Protein AF-0000000085151779 (afdb_homodimer)

Nearest PDB structures (foldseek):
  8wt9-assembly1_D  TM=8.265E-01  e=8.974E-14  Escherichia coli
  8wt7-assembly1_C  TM=8.088E-01  e=7.358E-14  Escherichia coli
  2qm1-assembly1_B  TM=6.820E-01  e=1.592E-01  Enterococcus faecalis V583
  9bdd-assembly1_B  TM=5.726E-01  e=4.600E-02  Homo sapiens
  8u8v-assembly1_A  TM=5.094E-01  e=3.964E-02  Homo sapiens

Secondary structure (DSSP, 8-state):
--GGGSPPSEEEEEEE-SSEEEEEEEETTS-EEEEEEEESSHHHHHHHHGGGTTSEEEEEE--TT-HHHHHHHHHHT-EEEEE-HHHHHHHH--S---HHHHHHHHHHHHHHT---EE----HHHHHHHHHHHHHHHHHHHHHHHHHHHHHHHHHTTPPP----TTSHHHHHGGGG--SSHHHHHHHHHHHHHHHHHHHHHHHHHHHHHHHHHHH-HHHHHHHHTSTT--HHHHHHHHHHH--GGG-SSHHHHHHHTT-S---EEETTEEE-SGGGGSS-HHHHHHHHHHHHHHHTT-HHHHHHHHHHHTTS-HHHHHHHHHHHHHHHHHHHHHHT----HHHHHH-/--GGGSPPSEEEEEEE-SSEEEEEEEETTS-EEEEEEEESSHHHHHHHHGGGTTSEEEEEE--TT-HHHHHHHHHHT-EEEEE-HHHHHHHH--S---HHHHHHHHHHHHHHT---EE----HHHHHHHHHHHHHHHHHHHHHHHHHHHHHHHHHTTPPP----TTSHHHHHGGGG--SSHHHHHHHHHHHHHHHHHHHHHHHHHHHHHHHHHHH-HHHHHHHHTSTT--HHHHHHHHHHH--GGG-SSHHHHHHHTT-S----EETTEE--SGGGGSS-HHHHHHHHHHHHHHHTT-HHHHHHHHHHHTTS-HHHHHHHHHHHHHHHHHHHHHHT----HHHHHH-

Sequence (694 aa):
MRFYNNSHPYYCGIDLHARLLYVCIIDSKGEVVAHKKIGASKDDLLLILEPYIGNVIVGVECMHCWYWVSDWCAELGIDFILGHALYMKAIHGGKTKNDKVDSFKISTLLRGGNFPIAYDYPSEMRAARDLLRRRMKIVRHGAMLKGHVVNTNSQYNLPATELNLKNISARKKLREQYQDPIVQRNIDLDMALLDCYAKELAQVEWFIEKQAKNHNPVYLELLKTVPGIGKILSLTILYEIGDISRFESVQKFASYSRLVKCKAESAGKTYGTNGNKIGNAHLKWAFSEAAVLYLRGNDKARNYLNRLQKRMSKAKALSALAHKLGRCVYFMLKNKTVFDEQRFLKGMRFYNNSHPYYCGIDLHARLLYVCIIDSKGEVVAHKKIGASKDDLLLILEPYIGNVIVGVECMHCWYWVSDWCAELGIDFILGHALYMKAIHGGKTKNDKVDSFKISTLLRGGNFPIAYDYPSEMRAARDLLRRRMKIVRHGAMLKGHVVNTNSQYNLPATELNLKNISARKKLREQYQDPIVQRNIDLDMALLDCYAKELAQVEWFIEKQAKNHNPVYLELLKTVPGIGKILSLTILYEIGDISRFESVQKFASYSRLVKCKAESAGKTYGTNGNKIGNAHLKWAFSEAAVLYLRGNDKARNYLNRLQKRMSKAKALSALAHKLGRCVYFMLKNKTVFDEQRFLKG

Radius of gyration: 30.05 Å; Cα contacts (8 Å, |Δi|>4): 939; chains: 2; bounding box: 69×76×64 Å

Foldseek 3Di:
DPVLVPQFQKEWFWEDDPFKIWIWMAGLVLHTPDTDIDTPDLVGVCVVCVVCAPRYEYEYEDDPPCLVVVVSCVVSVHHYFYAYNVVLCVVVVDPDDDRRVSRSVRRVCSSVVNGHTDDPADNLQVVLLVLLVVLVVLVVVLVVLVVVVQVLCVVVPHDGQPAPLLDLVSLVVLQPDDPDVVSSVSSVVSSVSSVVSVVVSVVSLVVSLVVCCVLPVLQLVQQCLQQLQDSSLSSNCCSQCPQLVVDVDLVSQCVQLLLDQDQPDDPNDRDPSPVSPHHDPSSVVSLLSSLVRSPPVDPLSVVLLVVVCVPPPSVVSSSVSSSLVSSQSSCCNVVSHHDDVVVSSVD/DPVLVDQFQKEWFWEDDPFKIWIWMAGLVLHTPDTDIDTPDLVGVCVVCVVCAPRYEYEYEDDPPCLVVVVSCVVSVHHYFYAYNVVLCVVVVDPDDDRRVSRSVRRVCSSVVNGHTDDPADNLQVVLLVLLVVLVVLVVVLVVLVVVVQVLCVVVPHDGQPAPLLDLVSLVVLQPDDPDVVSSVSSVVSSVSSVVSVVVSVVSLVVSLVVCCVLPVLQLVQQCLQQLQDSSLSSNVCSQCPQLVVDVDLVSQCVQLLLDQDQPDDPNDRDPSPVSPHHDPSSVVSLLSSLVRSPVVDPLSVVLLVVVCVPPPSVVSSSVSSSLVSSQSSVCNVVSHHDDVVVSSVD

Organism: Shewanella frigidimarina (strain NCIMB 400) (NCBI:txid318167)

Structure (mmCIF, N/CA/C/O backbone):
data_AF-0000000085151779-model_v1
#
loop_
_entity.id
_entity.type
_entity.pdbx_description
1 polymer 'Transposase IS116/IS110/IS902 family protein'
#
loop_
_atom_site.group_PDB
_atom_site.id
_atom_site.type_symbol
_atom_site.label_atom_id
_atom_site.label_alt_id
_atom_site.label_comp_id
_atom_site.label_asym_id
_atom_site.label_entity_id
_atom_site.label_seq_id
_atom_site.pdbx_PDB_ins_code
_atom_site.Cartn_x
_atom_site.Cartn_y
_atom_site.Cartn_z
_atom_site.occupancy
_atom_site.B_iso_or_equiv
_atom_site.auth_seq_id
_atom_site.auth_comp_id
_atom_site.auth_asym_id
_atom_site.auth_atom_id
_atom_site.pdbx_PDB_model_num
ATOM 1 N N . MET A 1 1 ? 2.24 29.359 28.344 1 34.19 1 MET A N 1
ATOM 2 C CA . MET A 1 1 ? 1.013 28.875 28.969 1 34.19 1 MET A CA 1
ATOM 3 C C . MET A 1 1 ? -0.047 28.562 27.906 1 34.19 1 MET A C 1
ATOM 5 O O . MET A 1 1 ? -0.241 29.344 26.969 1 34.19 1 MET A O 1
ATOM 9 N N . ARG A 1 2 ? -0.356 27.25 27.719 1 49.66 2 ARG A N 1
ATOM 10 C CA . ARG A 1 2 ? -1.276 26.859 26.656 1 49.66 2 ARG A CA 1
ATOM 11 C C . ARG A 1 2 ? -2.598 27.609 26.766 1 49.66 2 ARG A C 1
ATOM 13 O O . ARG A 1 2 ? -3.176 27.688 27.859 1 49.66 2 ARG A O 1
ATOM 20 N N . PHE A 1 3 ? -2.781 28.578 26.016 1 47.72 3 PHE A N 1
ATOM 21 C CA . PHE A 1 3 ? -3.93 29.484 26.047 1 47.72 3 PHE A CA 1
ATOM 22 C C . PHE A 1 3 ? -5.176 28.75 26.531 1 47.72 3 PHE A C 1
ATOM 24 O O . PHE A 1 3 ? -6.055 29.359 27.141 1 47.72 3 PHE A O 1
ATOM 31 N N . TYR A 1 4 ? -5.223 27.469 26.297 1 52.91 4 TYR A N 1
ATOM 32 C CA . TYR A 1 4 ? -6.473 26.859 26.719 1 52.91 4 TYR A CA 1
ATOM 33 C C . TYR A 1 4 ? -6.477 26.625 28.234 1 52.91 4 TYR A C 1
ATOM 35 O O . TYR A 1 4 ? -7.469 26.156 28.797 1 52.91 4 TYR A O 1
ATOM 43 N N . ASN A 1 5 ? -5.27 27.031 28.797 1 55.25 5 ASN A N 1
ATOM 44 C CA . ASN A 1 5 ? -5.219 26.891 30.25 1 55.25 5 ASN A CA 1
ATOM 45 C C . ASN A 1 5 ? -6.039 27.969 30.938 1 55.25 5 ASN A C 1
ATOM 47 O O . ASN A 1 5 ? -6.137 27.984 32.188 1 55.25 5 ASN A O 1
ATOM 51 N N . ASN A 1 6 ? -6.504 28.859 30.016 1 63.41 6 ASN A N 1
ATOM 52 C CA . ASN A 1 6 ? -7.41 29.797 30.672 1 63.41 6 ASN A CA 1
ATOM 53 C C . ASN A 1 6 ? -8.758 29.156 30.969 1 63.41 6 ASN A C 1
ATOM 55 O O . ASN A 1 6 ? -9.211 28.281 30.234 1 63.41 6 ASN A O 1
ATOM 59 N N . SER A 1 7 ? -9.172 29.328 32.062 1 77.5 7 SER A N 1
ATOM 60 C CA . SER A 1 7 ? -10.438 28.75 32.5 1 77.5 7 SER A CA 1
ATOM 61 C C . SER A 1 7 ? -11.594 29.25 31.656 1 77.5 7 SER A C 1
ATOM 63 O O . SER A 1 7 ? -11.695 30.453 31.375 1 77.5 7 SER A O 1
ATOM 65 N N . HIS A 1 8 ? -12.305 28.406 30.922 1 88.56 8 HIS A N 1
ATOM 66 C CA . HIS A 1 8 ? -13.523 28.703 30.172 1 88.56 8 HIS A CA 1
ATOM 67 C C . HIS A 1 8 ? -14.766 28.25 30.938 1 88.56 8 HIS A C 1
ATOM 69 O O . HIS A 1 8 ? -14.703 27.312 31.719 1 88.56 8 HIS A O 1
ATOM 75 N N . PRO A 1 9 ? -15.781 29 30.672 1 95.25 9 PRO A N 1
ATOM 76 C CA . PRO A 1 9 ? -17.016 28.578 31.328 1 95.25 9 PRO A CA 1
ATOM 77 C C . PRO A 1 9 ? -17.516 27.219 30.828 1 95.25 9 PRO A C 1
ATOM 79 O O . PRO A 1 9 ? -18.109 26.453 31.594 1 95.25 9 PRO A O 1
ATOM 82 N N . TYR A 1 10 ? -17.281 27.031 29.484 1 97.62 10 TYR A N 1
ATOM 83 C CA . TYR A 1 10 ? -17.75 25.781 28.906 1 97.62 10 TYR A CA 1
ATOM 84 C C . TYR A 1 10 ? -16.672 25.125 28.062 1 97.62 10 TYR A C 1
ATOM 86 O O . TYR A 1 10 ? -15.859 25.812 27.438 1 97.62 10 TYR A O 1
ATOM 94 N N . TYR A 1 11 ? -16.688 23.781 28.078 1 97.69 11 TYR 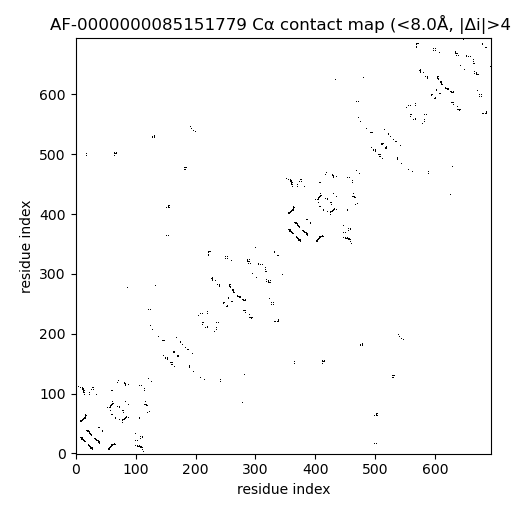A N 1
ATOM 95 C CA . TYR A 1 11 ? -15.781 22.953 27.312 1 97.69 11 TYR A CA 1
ATOM 96 C C . TYR A 1 11 ? -16.562 21.984 26.422 1 97.69 11 TYR A C 1
ATOM 98 O O . TYR A 1 11 ? -17.375 21.188 26.906 1 97.69 11 TYR A O 1
ATOM 106 N N . CYS A 1 12 ? -16.344 22.094 25.188 1 98.19 12 CYS A N 1
ATOM 107 C CA . CYS A 1 12 ? -17.047 21.25 24.234 1 98.19 12 CYS A CA 1
ATOM 108 C C . CYS A 1 12 ? -16.094 20.234 23.609 1 98.19 12 CYS A C 1
ATOM 110 O O . CYS A 1 12 ? -15.125 20.609 22.953 1 98.19 12 CYS A O 1
ATOM 112 N N . GLY A 1 13 ? -16.312 18.984 23.891 1 97.69 13 GLY A N 1
ATOM 113 C CA . GLY A 1 13 ? -15.617 17.891 23.219 1 97.69 13 GLY A CA 1
ATOM 114 C C . GLY A 1 13 ? -16.422 17.297 22.078 1 97.69 13 GLY A C 1
ATOM 115 O O . GLY A 1 13 ? -17.594 16.984 22.234 1 97.69 13 GLY A O 1
ATOM 116 N N . ILE A 1 14 ? -15.781 17.172 20.891 1 97.25 14 ILE A N 1
ATOM 117 C CA . ILE A 1 14 ? -16.469 16.594 19.734 1 97.25 14 ILE A CA 1
ATOM 118 C C . ILE A 1 14 ? -15.727 15.344 19.266 1 97.25 14 ILE A C 1
ATOM 120 O O . ILE A 1 14 ? -14.539 15.406 18.938 1 97.25 14 ILE A O 1
ATOM 124 N N . ASP A 1 15 ? -16.375 14.227 19.281 1 94.69 15 ASP A N 1
ATOM 125 C CA . ASP A 1 15 ? -15.93 13.047 18.547 1 94.69 15 ASP A CA 1
ATOM 126 C C . ASP A 1 15 ? -16.406 13.094 17.094 1 94.69 15 ASP A C 1
ATOM 128 O O . ASP A 1 15 ? -17.594 12.891 16.812 1 94.69 15 ASP A O 1
ATOM 132 N N . LEU A 1 16 ? -15.438 13.336 16.266 1 93.31 16 LEU A N 1
ATOM 133 C CA . LEU A 1 16 ? -15.719 13.75 14.906 1 93.31 16 LEU A CA 1
ATOM 134 C C . LEU A 1 16 ? -15.68 12.562 13.953 1 93.31 16 LEU A C 1
ATOM 136 O O . LEU A 1 16 ? -14.68 11.836 13.898 1 93.31 16 LEU A O 1
ATOM 140 N N . HIS A 1 17 ? -16.797 12.273 13.219 1 90.12 17 HIS A N 1
ATOM 141 C CA . HIS A 1 17 ? -16.875 11.359 12.086 1 90.12 17 HIS A CA 1
ATOM 142 C C . HIS A 1 17 ? -17.297 12.078 10.812 1 90.12 17 HIS A C 1
ATOM 144 O O . HIS A 1 17 ? -17.656 13.258 10.852 1 90.12 17 HIS A O 1
ATOM 150 N N . ALA A 1 18 ? -17.203 11.383 9.719 1 87.75 18 ALA A N 1
ATOM 151 C CA . ALA A 1 18 ? -17.453 11.984 8.414 1 87.75 18 ALA A CA 1
ATOM 152 C C . ALA A 1 18 ? -18.891 12.5 8.312 1 87.75 18 ALA A C 1
ATOM 154 O O . ALA A 1 18 ? -19.141 13.57 7.758 1 87.75 18 ALA A O 1
ATOM 155 N N . ARG A 1 19 ? -19.844 11.781 8.984 1 88.88 19 ARG A N 1
ATOM 156 C CA . ARG A 1 19 ? -21.234 12.141 8.758 1 88.88 19 ARG A CA 1
ATOM 157 C C . ARG A 1 19 ? -21.953 12.406 10.078 1 88.88 19 ARG A C 1
ATOM 159 O O . ARG A 1 19 ? -23.094 12.859 10.094 1 88.88 19 ARG A O 1
ATOM 166 N N . LEU A 1 20 ? -21.203 12.148 11.148 1 92.75 20 LEU A N 1
ATOM 167 C CA . LEU A 1 20 ? -21.828 12.258 12.461 1 92.75 20 LEU A CA 1
ATOM 168 C C . LEU A 1 20 ? -20.859 12.844 13.477 1 92.75 20 LEU A C 1
ATOM 170 O O . LEU A 1 20 ? -19.656 12.578 13.414 1 92.75 20 LEU A O 1
ATOM 174 N N . LEU A 1 21 ? -21.469 13.617 14.406 1 95.69 21 LEU A N 1
ATOM 175 C CA . LEU A 1 21 ? -20.703 14.18 15.516 1 95.69 21 LEU A CA 1
ATOM 176 C C . LEU A 1 21 ? -21.312 13.789 16.859 1 95.69 21 LEU A C 1
ATOM 178 O O . LEU A 1 21 ? -22.531 13.789 17 1 95.69 21 LEU A O 1
ATOM 182 N N . TYR A 1 22 ? -20.516 13.406 17.75 1 96.69 22 TYR A N 1
ATOM 183 C CA . TYR A 1 22 ? -20.922 13.336 19.141 1 96.69 22 TYR A CA 1
ATOM 184 C C . TYR A 1 22 ? -20.359 14.523 19.938 1 96.69 22 TYR A C 1
ATOM 186 O O . TYR A 1 22 ? -19.156 14.688 20.047 1 96.69 22 TYR A O 1
ATOM 194 N N . VAL A 1 23 ? -21.266 15.305 20.438 1 98 23 VAL A N 1
ATOM 195 C CA . VAL A 1 23 ? -20.891 16.562 21.062 1 98 23 VAL A CA 1
ATOM 196 C C . VAL A 1 23 ? -21.203 16.516 22.562 1 98 23 VAL A C 1
ATOM 198 O O . VAL A 1 23 ? -22.328 16.172 22.953 1 98 23 VAL A O 1
ATOM 201 N N . CYS A 1 24 ? -20.203 16.797 23.328 1 98.31 24 CYS A N 1
ATOM 202 C CA . CYS A 1 24 ? -20.391 16.906 24.781 1 98.31 24 CYS A CA 1
ATOM 203 C C . CYS A 1 24 ? -19.906 18.266 25.281 1 98.31 24 CYS A C 1
ATOM 205 O O . CYS A 1 24 ? -18.781 18.672 25.016 1 98.31 24 CYS A O 1
ATOM 207 N N . ILE A 1 25 ? -20.75 18.953 25.969 1 98.44 25 ILE A N 1
ATOM 208 C CA . ILE A 1 25 ? -20.406 20.234 26.578 1 98.44 25 ILE A CA 1
ATOM 209 C C . ILE A 1 25 ? -20.5 20.125 28.109 1 98.44 25 ILE A C 1
ATOM 211 O O . ILE A 1 25 ? -21.516 19.672 28.641 1 98.44 25 ILE A O 1
ATOM 215 N N . ILE A 1 26 ? -19.469 20.531 28.734 1 97.81 26 ILE A N 1
ATOM 216 C CA . ILE A 1 26 ? -19.453 20.531 30.203 1 97.81 26 ILE A CA 1
ATOM 217 C C . ILE A 1 26 ? -19.141 21.938 30.703 1 97.81 26 ILE A C 1
ATOM 219 O O . ILE A 1 26 ? -18.516 22.734 30 1 97.81 26 ILE A O 1
ATOM 223 N N . ASP A 1 27 ? -19.625 22.156 31.906 1 96.88 27 ASP A N 1
ATOM 224 C CA . ASP A 1 27 ? -19.344 23.469 32.469 1 96.88 27 ASP A CA 1
ATOM 225 C C . ASP A 1 27 ? -18.031 23.453 33.281 1 96.88 27 ASP A C 1
ATOM 227 O O . ASP A 1 27 ? -17.312 22.453 33.25 1 96.88 27 ASP A O 1
ATOM 231 N N . SER A 1 28 ? -17.688 24.562 33.875 1 94.19 28 SER A N 1
ATOM 232 C CA . SER A 1 28 ? -16.422 24.719 34.562 1 94.19 28 SER A CA 1
ATOM 233 C C . SER A 1 28 ? -16.328 23.781 35.75 1 94.19 28 SER A C 1
ATOM 235 O O . SER A 1 28 ? -15.234 23.5 36.25 1 94.19 28 SER A O 1
ATOM 237 N N . LYS A 1 29 ? -17.469 23.297 36.219 1 94.38 29 LYS A N 1
ATOM 238 C CA . LYS A 1 29 ? -17.5 22.375 37.344 1 94.38 29 LYS A CA 1
ATOM 239 C C . LYS A 1 29 ? -17.438 20.922 36.875 1 94.38 29 LYS A C 1
ATOM 241 O O . LYS A 1 29 ? -17.344 20 37.688 1 94.38 29 LYS A O 1
ATOM 246 N N . GLY A 1 30 ? -17.484 20.75 35.625 1 95 30 GLY A N 1
ATOM 247 C CA . GLY A 1 30 ? -17.406 19.406 35.094 1 95 30 GLY A CA 1
ATOM 248 C C . GLY A 1 30 ? -18.766 18.75 34.875 1 95 30 GLY A C 1
ATOM 249 O O . GLY A 1 30 ? -18.844 17.562 34.562 1 95 30 GLY A O 1
ATOM 250 N N . GLU A 1 31 ? -19.797 19.531 35 1 97.19 31 GLU A N 1
ATOM 251 C CA . GLU A 1 31 ? -21.156 19 34.812 1 97.19 31 GLU A CA 1
ATOM 252 C C . GLU A 1 31 ? -21.562 19.031 33.344 1 97.19 31 GLU A C 1
ATOM 254 O O . GLU A 1 31 ? -21.344 20.031 32.656 1 97.19 31 GLU A O 1
ATOM 259 N N . VAL A 1 32 ? -22.188 17.969 32.938 1 98.19 32 VAL A N 1
ATOM 260 C CA . VAL A 1 32 ? -22.625 17.875 31.531 1 98.19 32 VAL A CA 1
ATOM 261 C C . VAL A 1 32 ? -23.844 18.766 31.312 1 98.19 32 VAL A C 1
ATOM 263 O O . VAL A 1 32 ? -24.859 18.609 31.984 1 98.19 32 VAL A O 1
ATOM 266 N N . VAL A 1 33 ? -23.734 19.641 30.375 1 97.44 33 VAL A N 1
ATOM 267 C CA . VAL A 1 33 ? -24.859 20.531 30.094 1 97.44 33 VAL A CA 1
ATOM 268 C C . VAL A 1 33 ? -25.516 20.141 28.781 1 97.44 33 VAL A C 1
ATOM 270 O O . VAL A 1 33 ? -26.688 20.422 28.547 1 97.44 33 VAL A O 1
ATOM 273 N N . ALA A 1 34 ? -24.75 19.5 27.891 1 97.31 34 ALA A N 1
ATOM 274 C CA . ALA A 1 34 ? -25.281 18.953 26.641 1 97.31 34 ALA A CA 1
ATOM 275 C C . ALA A 1 34 ? -24.484 17.75 26.172 1 97.31 34 ALA A C 1
ATOM 277 O O . ALA A 1 34 ? -23.25 17.734 26.297 1 97.31 34 ALA A O 1
ATOM 278 N N . HIS A 1 35 ? -25.125 16.781 25.797 1 97.5 35 HIS A N 1
ATOM 279 C CA . HIS A 1 35 ? -24.531 15.57 25.234 1 97.5 35 HIS A CA 1
ATOM 280 C C . HIS A 1 35 ? -25.406 14.969 24.141 1 97.5 35 HIS A C 1
ATOM 282 O O . HIS A 1 35 ? -26.359 14.25 24.438 1 97.5 35 HIS A O 1
ATOM 288 N N . LYS A 1 36 ? -25.016 15.242 22.844 1 96.69 36 LYS A N 1
ATOM 289 C CA . LYS A 1 36 ? -25.938 14.914 21.766 1 96.69 36 LYS A CA 1
ATOM 290 C C . LYS A 1 36 ? -25.172 14.352 20.562 1 96.69 36 LYS A C 1
ATOM 292 O O . LYS A 1 36 ? -24.016 14.711 20.328 1 96.69 36 LYS A O 1
ATOM 297 N N . LYS A 1 37 ? -25.797 13.484 19.938 1 96.69 37 LYS A N 1
ATOM 298 C CA . LYS A 1 37 ? -25.406 13.055 18.609 1 96.69 37 LYS A CA 1
ATOM 299 C C . LYS A 1 37 ? -26.062 13.906 17.531 1 96.69 37 LYS A C 1
ATOM 301 O O . LYS A 1 37 ? -27.281 14.062 17.516 1 96.69 37 LYS A O 1
ATOM 306 N N . ILE A 1 38 ? -25.297 14.484 16.672 1 96.5 38 ILE A N 1
ATOM 307 C CA . ILE A 1 38 ? -25.859 15.359 15.648 1 96.5 38 ILE A CA 1
ATOM 308 C C . ILE A 1 38 ? -25.266 15.008 14.297 1 96.5 38 ILE A C 1
ATOM 310 O O . ILE A 1 38 ? -24.297 14.25 14.219 1 96.5 38 ILE A O 1
ATOM 314 N N . GLY A 1 39 ? -25.859 15.555 13.203 1 94.44 39 GLY A N 1
ATOM 315 C CA . GLY A 1 39 ? -25.25 15.438 11.891 1 94.44 39 GLY A CA 1
ATOM 316 C C . GLY A 1 39 ? -23.984 16.266 11.758 1 94.44 39 GLY A C 1
ATOM 317 O O . GLY A 1 39 ? -23.812 17.266 12.453 1 94.44 39 GLY A O 1
ATOM 318 N N . ALA A 1 40 ? -23.141 15.875 10.906 1 93.62 40 ALA A N 1
ATOM 319 C CA . ALA A 1 40 ? -21.891 16.609 10.664 1 93.62 40 ALA A CA 1
ATOM 320 C C . ALA A 1 40 ? -22.141 17.797 9.742 1 93.62 40 ALA A C 1
ATOM 322 O O . ALA A 1 40 ? -21.703 17.797 8.586 1 93.62 40 ALA A O 1
ATOM 323 N N . SER A 1 41 ? -22.828 18.766 10.281 1 93.62 41 SER A N 1
ATOM 324 C CA . SER A 1 41 ? -23.109 19.969 9.516 1 93.62 41 SER A CA 1
ATOM 325 C C . SER A 1 41 ? -22.906 21.219 10.359 1 93.62 41 SER A C 1
ATOM 327 O O . SER A 1 41 ? -23.078 21.188 11.586 1 93.62 41 SER A O 1
ATOM 329 N N . LYS A 1 42 ? -22.594 22.281 9.656 1 94.5 42 LYS A N 1
ATOM 330 C CA . LYS A 1 42 ? -22.391 23.562 10.312 1 94.5 42 LYS A CA 1
ATOM 331 C C . LYS A 1 42 ? -23.656 24.016 11.023 1 94.5 42 LYS A C 1
ATOM 333 O O . LYS A 1 42 ? -23.594 24.531 12.148 1 94.5 42 LYS A O 1
ATOM 338 N N . ASP A 1 43 ? -24.75 23.703 10.422 1 95.38 43 ASP A N 1
ATOM 339 C CA . ASP A 1 43 ? -26.031 24.125 10.984 1 95.38 43 ASP A CA 1
ATOM 340 C C . ASP A 1 43 ? -26.328 23.375 12.289 1 95.38 43 ASP A C 1
ATOM 342 O O . ASP A 1 43 ? -26.703 24 13.281 1 95.38 43 ASP A O 1
ATOM 346 N N . ASP A 1 44 ? -26.125 22.094 12.242 1 96.12 44 ASP A N 1
ATOM 347 C CA . ASP A 1 44 ? -26.391 21.281 13.43 1 96.12 44 ASP A CA 1
ATOM 348 C C . ASP A 1 44 ? -25.453 21.672 14.57 1 96.12 44 ASP A C 1
ATOM 350 O O . ASP A 1 44 ? -25.859 21.75 15.727 1 96.12 44 ASP A O 1
ATOM 354 N N . LEU A 1 45 ? -24.25 21.938 14.242 1 96.38 45 LEU A N 1
ATOM 355 C CA . LEU A 1 45 ? -23.25 22.312 15.242 1 96.38 45 LEU A CA 1
ATOM 356 C C . LEU A 1 45 ? -23.578 23.688 15.836 1 96.38 45 LEU A C 1
ATOM 358 O O . LEU A 1 45 ? -23.453 23.891 17.047 1 96.38 45 LEU A O 1
ATOM 362 N N . LEU A 1 46 ? -24.031 24.562 14.984 1 97.19 46 LEU A N 1
ATOM 363 C CA . LEU A 1 46 ? -24.406 25.906 15.438 1 97.19 46 LEU A CA 1
ATOM 364 C C . LEU A 1 46 ? -25.578 25.844 16.406 1 97.19 46 LEU A C 1
ATOM 366 O O . LEU A 1 46 ? -25.578 26.516 17.438 1 97.19 46 LEU A O 1
ATOM 370 N N . LEU A 1 47 ? -26.5 24.984 16.109 1 96.56 47 LEU A N 1
ATOM 371 C CA . LEU A 1 47 ? -27.703 24.844 16.938 1 96.56 47 LEU A CA 1
ATOM 372 C C . LEU A 1 47 ? -27.328 24.453 18.359 1 96.56 47 LEU A C 1
ATOM 374 O O . LEU A 1 47 ? -27.906 24.969 19.328 1 96.56 47 LEU A O 1
ATOM 378 N N . ILE A 1 48 ? -26.359 23.625 18.516 1 96.56 48 ILE A N 1
ATOM 379 C CA . ILE A 1 48 ? -26 23.125 19.844 1 96.56 48 ILE A CA 1
ATOM 380 C C . ILE A 1 48 ? -25.062 24.125 20.531 1 96.56 48 ILE A C 1
ATOM 382 O O . ILE A 1 48 ? -25.141 24.297 21.75 1 96.56 48 ILE A O 1
ATOM 386 N N . LEU A 1 49 ? -24.234 24.812 19.797 1 97.25 49 LEU A N 1
ATOM 387 C CA . LEU A 1 49 ? -23.156 25.609 20.406 1 97.25 49 LEU A CA 1
ATOM 388 C C . LEU A 1 49 ? -23.578 27.062 20.578 1 97.25 49 LEU A C 1
ATOM 390 O O . LEU A 1 49 ? -22.953 27.812 21.328 1 97.25 49 LEU A O 1
ATOM 394 N N . GLU A 1 50 ? -24.641 27.469 19.938 1 96.75 50 GLU A N 1
ATOM 395 C CA . GLU A 1 50 ? -25.047 28.875 19.844 1 96.75 50 GLU A CA 1
ATOM 396 C C . GLU A 1 50 ? -25.125 29.516 21.219 1 96.75 50 GLU A C 1
ATOM 398 O O . GLU A 1 50 ? -24.578 30.594 21.438 1 96.75 50 GLU A O 1
ATOM 403 N N . PRO A 1 51 ? -25.688 28.797 22.203 1 96.62 51 PRO A N 1
ATOM 404 C CA . PRO A 1 51 ? -25.828 29.406 23.531 1 96.62 51 PRO A CA 1
ATOM 405 C C . PRO A 1 51 ? -24.484 29.625 24.219 1 96.62 51 PRO A C 1
ATOM 407 O O . PRO A 1 51 ? -24.406 30.359 25.203 1 96.62 51 PRO A O 1
ATOM 410 N N . TYR A 1 52 ? -23.5 29 23.703 1 96.69 52 TYR A N 1
ATOM 411 C CA . TYR A 1 52 ? -22.234 28.969 24.453 1 96.69 52 TYR A CA 1
ATOM 412 C C . TYR A 1 52 ? -21.156 29.766 23.719 1 96.69 52 TYR A C 1
ATOM 414 O O . TYR A 1 52 ? -20.047 29.938 24.234 1 96.69 52 TYR A O 1
ATOM 422 N N . ILE A 1 53 ? -21.422 30.172 22.547 1 95.56 53 ILE A N 1
ATOM 423 C CA . ILE A 1 53 ? -20.438 30.891 21.734 1 95.56 53 ILE A CA 1
ATOM 424 C C . ILE A 1 53 ? -19.938 32.094 22.5 1 95.56 53 ILE A C 1
ATOM 426 O O . ILE A 1 53 ? -20.719 32.875 23.062 1 95.56 53 ILE A O 1
ATOM 430 N N . GLY A 1 54 ? -18.703 32.312 22.531 1 94.19 54 GLY A N 1
ATOM 431 C CA . GLY A 1 54 ? -18.062 33.375 23.312 1 94.19 54 GLY A CA 1
ATOM 432 C C . GLY A 1 54 ? -17.531 32.906 24.641 1 94.19 54 GLY A C 1
ATOM 433 O O . GLY A 1 54 ? -16.703 33.562 25.266 1 94.19 54 GLY A O 1
ATOM 434 N N . ASN A 1 55 ? -18.031 31.75 25.125 1 95.62 55 ASN A N 1
ATOM 435 C CA . ASN A 1 55 ? -17.656 31.25 26.438 1 95.62 55 ASN A CA 1
ATOM 436 C C . ASN A 1 55 ? -17.219 29.781 26.359 1 95.62 55 ASN A C 1
ATOM 438 O O . ASN A 1 55 ? -17.109 29.125 27.391 1 95.62 55 ASN A O 1
ATOM 442 N N . VAL A 1 56 ? -17.031 29.312 25.141 1 96.62 56 VAL A N 1
ATOM 443 C CA . VAL A 1 56 ? -16.781 27.891 24.984 1 96.62 56 VAL A CA 1
ATOM 444 C C . VAL A 1 56 ? -15.477 27.672 24.219 1 96.62 56 VAL A C 1
ATOM 446 O O . VAL A 1 56 ? -15.133 28.469 23.328 1 96.62 56 VAL A O 1
ATOM 449 N N . ILE A 1 57 ? -14.789 26.609 24.594 1 96.88 57 ILE A N 1
ATOM 450 C CA . ILE A 1 57 ? -13.664 26.094 23.812 1 96.88 57 ILE A CA 1
ATOM 451 C C . ILE A 1 57 ? -14.016 24.734 23.234 1 96.88 57 ILE A C 1
ATOM 453 O O . ILE A 1 57 ? -14.609 23.891 23.922 1 96.88 57 ILE A O 1
ATOM 457 N N . VAL A 1 58 ? -13.742 24.594 21.969 1 97.62 58 VAL A N 1
ATOM 458 C CA . VAL A 1 58 ? -14.07 23.359 21.266 1 97.62 58 VAL A CA 1
ATOM 459 C C . VAL A 1 58 ? -12.797 22.547 21.047 1 97.62 58 VAL A C 1
ATOM 461 O O . VAL A 1 58 ? -11.789 23.078 20.562 1 97.62 58 VAL A O 1
ATOM 464 N N . GLY A 1 59 ? -12.836 21.312 21.422 1 97 59 GLY A N 1
ATOM 465 C CA . GLY A 1 59 ? -11.734 20.391 21.188 1 97 59 GLY A CA 1
ATOM 466 C C . GLY A 1 59 ? -12.133 19.203 20.344 1 97 59 GLY A C 1
ATOM 467 O O . GLY A 1 59 ? -13.219 18.641 20.531 1 97 59 GLY A O 1
ATOM 468 N N . VAL A 1 60 ? -11.273 18.875 19.359 1 96.31 60 VAL A N 1
ATOM 469 C CA . VAL A 1 60 ? -11.5 17.672 18.547 1 96.31 60 VAL A CA 1
ATOM 470 C C . VAL A 1 60 ? -10.203 16.875 18.438 1 96.31 60 VAL A C 1
ATOM 472 O O . VAL A 1 60 ? -9.109 17.406 18.625 1 96.31 60 VAL A O 1
ATOM 475 N N . GLU A 1 61 ? -10.398 15.57 18.266 1 92.94 61 GLU A N 1
ATOM 476 C CA . GLU A 1 61 ? -9.258 14.711 17.953 1 92.94 61 GLU A CA 1
ATOM 477 C C . GLU A 1 61 ? -8.859 14.836 16.484 1 92.94 61 GLU A C 1
ATOM 479 O O . GLU A 1 61 ? -9.719 14.953 15.617 1 92.94 61 GLU A O 1
ATOM 484 N N . CYS A 1 62 ? -7.578 14.828 16.266 1 91.75 62 CYS A N 1
ATOM 485 C CA . CYS A 1 62 ? -7.055 14.969 14.914 1 91.75 62 CYS A CA 1
ATOM 486 C C . CYS A 1 62 ? -7.395 13.75 14.07 1 91.75 62 CYS A C 1
ATOM 488 O O . CYS A 1 62 ? -6.637 12.773 14.047 1 91.75 62 CYS A O 1
ATOM 490 N N . MET A 1 63 ? -8.547 13.789 13.414 1 88.94 63 MET A N 1
ATOM 491 C CA . MET A 1 63 ? -8.969 12.812 12.414 1 88.94 63 MET A CA 1
ATOM 492 C C . MET A 1 63 ? -8.977 13.438 11.023 1 88.94 63 MET A C 1
ATOM 494 O O . MET A 1 63 ? -8.602 14.594 10.852 1 88.94 63 MET A O 1
ATOM 498 N N . HIS A 1 64 ? -9.359 12.734 10.07 1 88.19 64 HIS A N 1
ATOM 499 C CA . HIS A 1 64 ? -9.266 13.195 8.688 1 88.19 64 HIS A CA 1
ATOM 500 C C . HIS A 1 64 ? -10.219 14.359 8.43 1 88.19 64 HIS A C 1
ATOM 502 O O . HIS A 1 64 ? -9.969 15.195 7.562 1 88.19 64 HIS A O 1
ATOM 508 N N . CYS A 1 65 ? -11.273 14.539 9.234 1 92 65 CYS A N 1
ATOM 509 C CA . CYS A 1 65 ? -12.328 15.484 8.883 1 92 65 CYS A CA 1
ATOM 510 C C . CYS A 1 65 ? -12.336 16.672 9.844 1 92 65 CYS A C 1
ATOM 512 O O . CYS A 1 65 ? -13.383 17.281 10.062 1 92 65 CYS A O 1
ATOM 514 N N . TRP A 1 66 ? -11.203 17.031 10.383 1 95.5 66 TRP A N 1
ATOM 515 C CA . TRP A 1 66 ? -11.195 18.078 11.391 1 95.5 66 TRP A CA 1
ATOM 516 C C . TRP A 1 66 ? -11.156 19.453 10.734 1 95.5 66 TRP A C 1
ATOM 518 O O . TRP A 1 66 ? -11.492 20.469 11.375 1 95.5 66 TRP A O 1
ATOM 528 N N . TYR A 1 67 ? -10.812 19.594 9.438 1 96.25 67 TYR A N 1
ATOM 529 C CA . TYR A 1 67 ? -10.562 20.875 8.766 1 96.25 67 TYR A CA 1
ATOM 530 C C . TYR A 1 67 ? -11.766 21.797 8.906 1 96.25 67 TYR A C 1
ATOM 532 O O . TYR A 1 67 ? -11.625 22.953 9.344 1 96.25 67 TYR A O 1
ATOM 540 N N . TRP A 1 68 ? -12.898 21.281 8.609 1 95.25 68 TRP A N 1
ATOM 541 C CA . TRP A 1 68 ? -14.055 22.156 8.5 1 95.25 68 TRP A CA 1
ATOM 542 C C . TRP A 1 68 ? -14.508 22.641 9.875 1 95.25 68 TRP A C 1
ATOM 544 O O . TRP A 1 68 ? -15.008 23.766 10.016 1 95.25 68 TRP A O 1
ATOM 554 N N . VAL A 1 69 ? -14.297 21.859 10.883 1 96.94 69 VAL A N 1
ATOM 555 C CA . VAL A 1 69 ? -14.672 22.281 12.227 1 96.94 69 VAL A CA 1
ATOM 556 C C . VAL A 1 69 ? -13.75 23.406 12.695 1 96.94 69 VAL A C 1
ATOM 558 O O . VAL A 1 69 ? -14.211 24.391 13.258 1 96.94 69 VAL A O 1
ATOM 561 N N . SER A 1 70 ? -12.5 23.203 12.461 1 97.25 70 SER A N 1
ATOM 562 C CA . SER A 1 70 ? -11.531 24.25 12.773 1 97.25 70 SER A CA 1
ATOM 563 C C . SER A 1 70 ? -11.859 25.547 12.047 1 97.25 70 SER A C 1
ATOM 565 O O . SER A 1 70 ? -11.898 26.609 12.664 1 97.25 70 SER A O 1
ATOM 567 N N . ASP A 1 71 ? -12.133 25.438 10.75 1 96.62 71 ASP A N 1
ATOM 568 C CA . ASP A 1 71 ? -12.438 26.609 9.938 1 96.62 71 ASP A CA 1
ATOM 569 C C . ASP A 1 71 ? -13.719 27.297 10.422 1 96.62 71 ASP A C 1
ATOM 571 O O . ASP A 1 71 ? -13.789 28.516 10.5 1 96.62 71 ASP A O 1
ATOM 575 N N . TRP A 1 72 ? -14.68 26.484 10.734 1 96.56 72 TRP A N 1
ATOM 576 C CA . TRP A 1 72 ? -15.969 26.969 11.219 1 96.56 72 TRP A CA 1
ATOM 577 C C . TRP A 1 72 ? -15.812 27.719 12.539 1 96.56 72 TRP A C 1
ATOM 579 O O . TRP A 1 72 ? -16.359 28.797 12.711 1 96.56 72 TRP A O 1
ATOM 589 N N . CYS A 1 73 ? -15.07 27.172 13.461 1 97.5 73 CYS A N 1
ATOM 590 C CA . CYS A 1 73 ? -14.805 27.828 14.734 1 97.5 73 CYS A CA 1
ATOM 591 C C . CYS A 1 73 ? -14.086 29.156 14.531 1 97.5 73 CYS A C 1
ATOM 593 O O . CYS A 1 73 ? -14.422 30.156 15.172 1 97.5 73 CYS A O 1
ATOM 595 N N . ALA A 1 74 ? -13.133 29.125 13.617 1 96.69 74 ALA A N 1
ATOM 596 C CA . ALA A 1 74 ? -12.383 30.344 13.32 1 96.69 74 ALA A CA 1
ATOM 597 C C . ALA A 1 74 ? -13.305 31.438 12.773 1 96.69 74 ALA A C 1
ATOM 599 O O . ALA A 1 74 ? -13.195 32.594 13.156 1 96.69 74 ALA A O 1
ATOM 600 N N . GLU A 1 75 ? -14.18 31.062 11.906 1 96 75 GLU A N 1
ATOM 601 C CA . GLU A 1 75 ? -15.125 32 11.289 1 96 75 GLU A CA 1
ATOM 602 C C . GLU A 1 75 ? -16.016 32.656 12.336 1 96 75 GLU A C 1
ATOM 604 O O . GLU A 1 75 ? -16.375 33.812 12.219 1 96 75 GLU A O 1
ATOM 609 N N . LEU A 1 76 ? -16.281 31.922 13.398 1 96.44 76 LEU A N 1
ATOM 610 C CA . LEU A 1 76 ? -17.219 32.406 14.406 1 96.44 76 LEU A CA 1
ATOM 611 C C . LEU A 1 76 ? -16.484 32.969 15.617 1 96.44 76 LEU A C 1
ATOM 613 O O . LEU A 1 76 ? -17.109 33.406 16.578 1 96.44 76 LEU A O 1
ATOM 617 N N . GLY A 1 77 ? -15.203 32.844 15.531 1 95.44 77 GLY A N 1
ATOM 618 C CA . GLY A 1 77 ? -14.414 33.344 16.656 1 95.44 77 GLY A CA 1
ATOM 619 C C . GLY A 1 77 ? -14.461 32.406 17.859 1 95.44 77 GLY A C 1
ATOM 620 O O . GLY A 1 77 ? -14.375 32.875 19 1 95.44 77 GLY A O 1
ATOM 621 N N . ILE A 1 78 ? -14.727 31.172 17.688 1 96.38 78 ILE A N 1
ATOM 622 C CA . ILE A 1 78 ? -14.758 30.172 18.766 1 96.38 78 ILE A CA 1
ATOM 623 C C . ILE A 1 78 ? -13.359 29.609 18.984 1 96.38 78 ILE A C 1
ATOM 625 O O . ILE A 1 78 ? -12.68 29.219 18.047 1 96.38 78 ILE A O 1
ATOM 629 N N . ASP A 1 79 ? -12.977 29.547 20.234 1 95.5 79 ASP A N 1
ATOM 630 C CA . ASP A 1 79 ? -11.695 28.938 20.562 1 95.5 79 ASP A CA 1
ATOM 631 C C . ASP A 1 79 ? -11.695 27.453 20.203 1 95.5 79 ASP A C 1
ATOM 633 O O . ASP A 1 79 ? -12.625 26.719 20.547 1 95.5 79 ASP A O 1
ATOM 637 N N . PHE A 1 80 ? -10.664 27.094 19.5 1 96.56 80 PHE A N 1
ATOM 638 C CA . PHE A 1 80 ? -10.578 25.734 18.984 1 96.56 80 PHE A CA 1
ATOM 639 C C . PHE A 1 80 ? -9.234 25.109 19.328 1 96.56 80 PHE A C 1
ATOM 641 O O . PHE A 1 80 ? -8.195 25.766 19.234 1 96.56 80 PHE A O 1
ATOM 648 N N . ILE A 1 81 ? -9.281 23.812 19.719 1 95.81 81 ILE A N 1
ATOM 649 C CA . ILE A 1 81 ? -8.055 23.078 20.016 1 95.81 81 ILE A CA 1
ATOM 650 C C . ILE A 1 81 ? -8.094 21.703 19.344 1 95.81 81 ILE A C 1
ATOM 652 O O . ILE A 1 81 ? -9.125 21.031 19.359 1 95.81 81 ILE A O 1
ATOM 656 N N . LEU A 1 82 ? -6.977 21.406 18.703 1 95.94 82 LEU A N 1
ATOM 657 C CA . LEU A 1 82 ? -6.809 20.109 18.047 1 95.94 82 LEU A CA 1
ATOM 658 C C . LEU A 1 82 ? -5.969 19.172 18.922 1 95.94 82 LEU A C 1
ATOM 660 O O . LEU A 1 82 ? -4.938 19.578 19.453 1 95.94 82 LEU A O 1
ATOM 664 N N . GLY A 1 83 ? -6.484 17.953 19.031 1 93.44 83 GLY A N 1
ATOM 665 C CA . GLY A 1 83 ? -5.754 16.984 19.844 1 93.44 83 GLY A CA 1
ATOM 666 C C . GLY A 1 83 ? -5.035 15.938 19.016 1 93.44 83 GLY A C 1
ATOM 667 O O . GLY A 1 83 ? -5.559 15.477 18 1 93.44 83 GLY A O 1
ATOM 668 N N . HIS A 1 84 ? -3.889 15.5 19.516 1 89.88 84 HIS A N 1
ATOM 669 C CA . HIS A 1 84 ? -3.104 14.469 18.859 1 89.88 84 HIS A CA 1
ATOM 670 C C . HIS A 1 84 ? -3.781 13.102 18.969 1 89.88 84 HIS A C 1
ATOM 672 O O . HIS A 1 84 ? -4.066 12.641 20.078 1 89.88 84 HIS A O 1
ATOM 678 N N . ALA A 1 85 ? -3.912 12.438 17.875 1 85.88 85 ALA A N 1
ATOM 679 C CA . ALA A 1 85 ? -4.621 11.156 17.844 1 85.88 85 ALA A CA 1
ATOM 680 C C . ALA A 1 85 ? -3.893 10.109 18.688 1 85.88 85 ALA A C 1
ATOM 682 O O . ALA A 1 85 ? -4.512 9.414 19.484 1 85.88 85 ALA A O 1
ATOM 683 N N . LEU A 1 86 ? -2.607 10.008 18.5 1 81.25 86 LEU A N 1
ATOM 684 C CA . LEU A 1 86 ? -1.827 8.977 19.172 1 81.25 86 LEU A CA 1
ATOM 685 C C . LEU A 1 86 ? -1.833 9.188 20.688 1 81.25 86 LEU A C 1
ATOM 687 O O . LEU A 1 86 ? -1.999 8.242 21.453 1 81.25 86 LEU A O 1
ATOM 691 N N . TYR A 1 87 ? -1.73 10.391 21.109 1 79.75 87 TYR A N 1
ATOM 692 C CA . TYR A 1 87 ? -1.689 10.695 22.531 1 79.75 87 TYR A CA 1
ATOM 693 C C . TYR A 1 87 ? -3.072 10.562 23.156 1 79.75 87 TYR A C 1
ATOM 695 O O . TYR A 1 87 ? -3.201 10.133 24.312 1 79.75 87 TYR A O 1
ATOM 703 N N . MET A 1 88 ? -4.055 10.922 22.391 1 82.81 88 MET A N 1
ATOM 704 C CA . MET A 1 88 ? -5.426 10.766 22.859 1 82.81 88 MET A CA 1
ATOM 705 C C . MET A 1 88 ? -5.734 9.297 23.141 1 82.81 88 MET A C 1
ATOM 707 O O . MET A 1 88 ? -6.371 8.969 24.141 1 82.81 88 MET A O 1
ATOM 711 N N . LYS A 1 89 ? -5.281 8.445 22.219 1 78.81 89 LYS A N 1
ATOM 712 C CA . LYS A 1 89 ? -5.48 7.012 22.391 1 78.81 89 LYS A CA 1
ATOM 713 C C . LYS A 1 89 ? -4.793 6.504 23.656 1 78.81 89 LYS A C 1
ATOM 715 O O . LYS A 1 89 ? -5.336 5.66 24.359 1 78.81 89 LYS A O 1
ATOM 720 N N . ALA A 1 90 ? -3.658 7.047 23.922 1 70.56 90 ALA A N 1
ATOM 721 C CA . ALA A 1 90 ? -2.891 6.645 25.094 1 70.56 90 ALA A CA 1
ATOM 722 C C . ALA A 1 90 ? -3.6 7.059 26.391 1 70.56 90 ALA A C 1
ATOM 724 O O . ALA A 1 90 ? -3.539 6.348 27.391 1 70.56 90 ALA A O 1
ATOM 725 N N . ILE A 1 91 ? -4.23 8.109 26.281 1 74.88 91 ILE A N 1
ATOM 726 C CA . ILE A 1 91 ? -4.902 8.648 27.453 1 74.88 91 ILE A CA 1
ATOM 727 C C . ILE A 1 91 ? -6.211 7.898 27.688 1 74.88 91 ILE A C 1
ATOM 729 O O . ILE A 1 91 ? -6.574 7.609 28.828 1 74.88 91 ILE A O 1
ATOM 733 N N . HIS A 1 92 ? -6.91 7.562 26.641 1 71.81 92 HIS A N 1
ATOM 734 C CA . HIS A 1 92 ? -8.211 6.918 26.75 1 71.81 92 HIS A CA 1
ATOM 735 C C . HIS A 1 92 ? -8.07 5.461 27.172 1 71.81 92 HIS A C 1
ATOM 737 O O . HIS A 1 92 ? -8.953 4.914 27.844 1 71.81 92 HIS A O 1
ATOM 743 N N . GLY A 1 93 ? -6.738 4.84 27.141 1 60.31 93 GLY A N 1
ATOM 744 C CA . GLY A 1 93 ? -6.406 3.484 27.547 1 60.31 93 GLY A CA 1
ATOM 745 C C . GLY A 1 93 ? -7.551 2.506 27.359 1 60.31 93 GLY A C 1
ATOM 746 O O . GLY A 1 93 ? -7.355 1.291 27.422 1 60.31 93 GLY A O 1
ATOM 747 N N . GLY A 1 94 ? -8.805 2.811 27.453 1 55.47 94 GLY A N 1
ATOM 748 C CA . GLY A 1 94 ? -9.867 1.887 27.812 1 55.47 94 GLY A CA 1
ATOM 749 C C . GLY A 1 94 ? -10.406 1.11 26.625 1 55.47 94 GLY A C 1
ATOM 750 O O . GLY A 1 94 ? -10.25 1.536 25.469 1 55.47 94 GLY A O 1
ATOM 751 N N . LYS A 1 95 ? -10.758 -0.16 26.891 1 56.66 95 LYS A N 1
A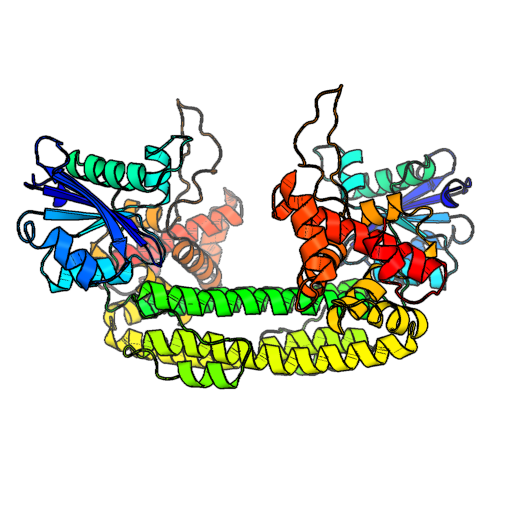TOM 752 C CA . LYS A 1 95 ? -11.273 -1.224 26.031 1 56.66 95 LYS A CA 1
ATOM 753 C C . LYS A 1 95 ? -12.594 -0.813 25.375 1 56.66 95 LYS A C 1
ATOM 755 O O . LYS A 1 95 ? -12.922 -1.285 24.281 1 56.66 95 LYS A O 1
ATOM 760 N N . THR A 1 96 ? -13.383 -0.026 26.141 1 57.84 96 THR A N 1
ATOM 761 C CA . THR A 1 96 ? -14.727 0.126 25.609 1 57.84 96 THR A CA 1
ATOM 762 C C . THR A 1 96 ? -14.781 1.279 24.609 1 57.84 96 THR A C 1
ATOM 764 O O . THR A 1 96 ? -14.5 2.426 24.953 1 57.84 96 THR A O 1
ATOM 767 N N . LYS A 1 97 ? -14.836 1.077 23.344 1 65.75 97 LYS A N 1
ATOM 768 C CA . LYS A 1 97 ? -14.969 2.105 22.312 1 65.75 97 LYS A CA 1
ATOM 769 C C . LYS A 1 97 ? -16.438 2.488 22.109 1 65.75 97 LYS A C 1
ATOM 771 O O . LYS A 1 97 ? -17.234 1.661 21.672 1 65.75 97 LYS A O 1
ATOM 776 N N . ASN A 1 98 ? -16.797 3.668 22.766 1 83.62 98 ASN A N 1
ATOM 777 C CA . ASN A 1 98 ? -18.094 4.316 22.625 1 83.62 98 ASN A CA 1
ATOM 778 C C . ASN A 1 98 ? -17.953 5.801 22.297 1 83.62 98 ASN A C 1
ATOM 780 O O . ASN A 1 98 ? -17.344 6.555 23.047 1 83.62 98 ASN A O 1
ATOM 784 N N . ASP A 1 99 ? -18.562 6.23 21.156 1 86.44 99 ASP A N 1
ATOM 785 C CA . ASP A 1 99 ? -18.391 7.578 20.625 1 86.44 99 ASP A CA 1
ATOM 786 C C . ASP A 1 99 ? -18.922 8.625 21.609 1 86.44 99 ASP A C 1
ATOM 788 O O . ASP A 1 99 ? -18.344 9.711 21.734 1 86.44 99 ASP A O 1
ATOM 792 N N . LYS A 1 100 ? -19.953 8.273 22.328 1 89.19 100 LYS A N 1
ATOM 793 C CA . LYS A 1 100 ? -20.5 9.18 23.344 1 89.19 100 LYS A CA 1
ATOM 794 C C . LYS A 1 100 ? -19.516 9.383 24.484 1 89.19 100 LYS A C 1
ATOM 796 O O . LYS A 1 100 ? -19.266 10.516 24.906 1 89.19 100 LYS A O 1
ATOM 801 N N . VAL A 1 101 ? -18.969 8.375 24.875 1 90.19 101 VAL A N 1
ATOM 802 C CA . VAL A 1 101 ? -18 8.43 25.953 1 90.19 101 VAL A CA 1
ATOM 803 C C . VAL A 1 101 ? -16.75 9.18 25.5 1 90.19 101 VAL A C 1
ATOM 805 O O . VAL A 1 101 ? -16.156 9.945 26.281 1 90.19 101 VAL A O 1
ATOM 808 N N . ASP A 1 102 ? -16.438 9.016 24.281 1 91.19 102 ASP A N 1
ATOM 809 C CA . ASP A 1 102 ? -15.227 9.641 23.75 1 91.19 102 ASP A CA 1
ATOM 810 C C . ASP A 1 102 ? -15.367 11.164 23.719 1 91.19 102 ASP A C 1
ATOM 812 O O . ASP A 1 102 ? -14.43 11.883 24.062 1 91.19 102 ASP A O 1
ATOM 816 N N . SER A 1 103 ? -16.516 11.625 23.344 1 94.75 103 SER A N 1
ATOM 817 C CA . SER A 1 103 ? -16.719 13.07 23.344 1 94.75 103 SER A CA 1
ATOM 818 C C . SER A 1 103 ? -16.656 13.641 24.75 1 94.75 103 SER A C 1
ATOM 820 O O . SER A 1 103 ? -16.141 14.742 24.953 1 94.75 103 SER A O 1
ATOM 822 N N . PHE A 1 104 ? -17.172 12.945 25.688 1 94.56 104 PHE A N 1
ATOM 823 C CA . PHE A 1 104 ? -17.109 13.367 27.094 1 94.56 104 PHE A CA 1
ATOM 824 C C . PHE A 1 104 ? -15.656 13.398 27.562 1 94.56 104 PHE A C 1
ATOM 826 O O . PHE A 1 104 ? -15.25 14.344 28.234 1 94.56 104 PHE A O 1
ATOM 833 N N . LYS A 1 105 ? -14.938 12.391 27.188 1 92.06 105 LYS A N 1
ATOM 834 C CA . LYS A 1 105 ? -13.523 12.352 27.562 1 92.06 105 LYS A CA 1
ATOM 835 C C . LYS A 1 105 ? -12.773 13.555 27 1 92.06 105 LYS A C 1
ATOM 837 O O . LYS A 1 105 ? -11.938 14.148 27.688 1 92.06 105 LYS A O 1
ATOM 842 N N . ILE A 1 106 ? -13.047 13.93 25.797 1 94.69 106 ILE A N 1
ATOM 843 C CA . ILE A 1 106 ? -12.406 15.07 25.156 1 94.69 106 ILE A CA 1
ATOM 844 C C . ILE A 1 106 ? -12.727 16.344 25.938 1 94.69 106 ILE A C 1
ATOM 846 O O . ILE A 1 106 ? -11.82 17.125 26.266 1 94.69 106 ILE A O 1
ATOM 850 N N . SER A 1 107 ? -13.984 16.484 26.344 1 95.44 107 SER A N 1
ATOM 851 C CA . SER A 1 107 ? -14.391 17.672 27.094 1 95.44 107 SER A CA 1
ATOM 852 C C . SER A 1 107 ? -13.711 17.719 28.469 1 95.44 107 SER A C 1
ATOM 854 O O . SER A 1 107 ? -13.289 18.781 28.906 1 95.44 107 SER A O 1
ATOM 856 N N . THR A 1 108 ? -13.562 16.609 29.016 1 93.44 108 THR A N 1
ATOM 857 C CA . THR A 1 108 ? -12.953 16.531 30.344 1 93.44 108 THR A CA 1
ATOM 858 C C . THR A 1 108 ? -11.469 16.859 30.266 1 93.44 108 THR A C 1
ATOM 860 O O . THR A 1 108 ? -10.945 17.562 31.125 1 93.44 108 THR A O 1
ATOM 863 N N . LEU A 1 109 ? -10.844 16.312 29.281 1 92.88 109 LEU A N 1
ATOM 864 C CA . LEU A 1 109 ? -9.43 16.594 29.094 1 92.88 109 LEU A CA 1
ATOM 865 C C . LEU A 1 109 ? -9.203 18.078 28.828 1 92.88 109 LEU A C 1
ATOM 867 O O . LEU A 1 109 ? -8.219 18.656 29.312 1 92.88 109 LEU A O 1
ATOM 871 N N . LEU A 1 110 ? -10.102 18.688 28.125 1 93.75 110 LEU A N 1
ATOM 872 C CA . LEU A 1 110 ? -10.023 20.125 27.859 1 93.75 110 LEU A CA 1
ATOM 873 C C . LEU A 1 110 ? -10.109 20.922 29.156 1 93.75 110 LEU A C 1
ATOM 875 O O . LEU A 1 110 ? -9.281 21.797 29.406 1 93.75 110 LEU A O 1
ATOM 879 N N . ARG A 1 111 ? -11.047 20.5 29.906 1 93.62 111 ARG A N 1
ATOM 880 C CA . ARG A 1 111 ? -11.273 21.203 31.172 1 93.62 111 ARG A CA 1
ATOM 881 C C . ARG A 1 111 ? -10.078 21.047 32.094 1 93.62 111 ARG A C 1
ATOM 883 O O . ARG A 1 111 ? -9.68 22 32.781 1 93.62 111 ARG A O 1
ATOM 890 N N . GLY A 1 112 ? -9.539 19.891 32.094 1 90.94 112 GLY A N 1
ATOM 891 C CA . GLY A 1 112 ? -8.445 19.578 33 1 90.94 112 GLY A CA 1
ATOM 892 C C . GLY A 1 112 ? -7.133 20.203 32.594 1 90.94 112 GLY A C 1
ATOM 893 O O . GLY A 1 112 ? -6.184 20.25 33.375 1 90.94 112 GLY A O 1
ATOM 894 N N . GLY A 1 113 ? -6.984 20.578 31.375 1 87.88 113 GLY A N 1
ATOM 895 C CA . GLY A 1 113 ? -5.781 21.25 30.906 1 87.88 113 GLY A CA 1
ATOM 896 C C . GLY A 1 113 ? -4.719 20.281 30.422 1 87.88 113 GLY A C 1
ATOM 897 O O . GLY A 1 113 ? -3.586 20.672 30.141 1 87.88 113 GLY A O 1
ATOM 898 N N . ASN A 1 114 ? -5.016 19.078 30.344 1 85.81 114 ASN A N 1
ATOM 899 C CA . ASN A 1 114 ? -4.051 18.062 29.938 1 85.81 114 ASN A CA 1
ATOM 900 C C . ASN A 1 114 ? -4.332 17.562 28.516 1 85.81 114 ASN A C 1
ATOM 902 O O . ASN A 1 114 ? -3.936 16.453 28.156 1 85.81 114 ASN A O 1
ATOM 906 N N . PHE A 1 115 ? -5.039 18.328 27.734 1 89.69 115 PHE A N 1
ATOM 907 C CA . PHE A 1 115 ? -5.363 17.984 26.344 1 89.69 115 PHE A CA 1
ATOM 908 C C . PHE A 1 115 ? -4.113 18 25.484 1 89.69 115 PHE A C 1
ATOM 910 O O . PHE A 1 115 ? -3.408 19 25.406 1 89.69 115 PHE A O 1
ATOM 917 N N . PRO A 1 116 ? -3.738 16.828 24.922 1 90.88 116 PRO A N 1
ATOM 918 C CA . PRO A 1 116 ? -2.539 16.781 24.078 1 90.88 116 PRO A CA 1
ATOM 919 C C . PRO A 1 116 ? -2.705 17.578 22.781 1 90.88 116 PRO A C 1
ATOM 921 O O . PRO A 1 116 ? -3.316 17.078 21.828 1 90.88 116 PRO A O 1
ATOM 924 N N . ILE A 1 117 ? -2.057 18.672 22.672 1 91.44 117 ILE A N 1
ATOM 925 C CA . ILE A 1 117 ? -2.328 19.641 21.625 1 91.44 117 ILE A CA 1
ATOM 926 C C . ILE A 1 117 ? -1.584 19.266 20.344 1 91.44 117 ILE A C 1
ATOM 928 O O . ILE A 1 117 ? -0.401 18.922 20.391 1 91.44 117 ILE A O 1
ATOM 932 N N . ALA A 1 118 ? -2.299 19.266 19.297 1 92.94 118 ALA A N 1
ATOM 933 C CA . ALA A 1 118 ? -1.741 19.172 17.953 1 92.94 118 ALA A CA 1
ATOM 934 C C . ALA A 1 118 ? -1.784 20.516 17.234 1 92.94 118 ALA A C 1
ATOM 936 O O . ALA A 1 118 ? -2.553 21.406 17.625 1 92.94 118 ALA A O 1
ATOM 937 N N . TYR A 1 119 ? -0.936 20.641 16.312 1 92.75 119 TYR A N 1
ATOM 938 C CA . TYR A 1 119 ? -0.859 21.906 15.57 1 92.75 119 TYR A CA 1
ATOM 939 C C . TYR A 1 119 ? -2.062 22.062 14.656 1 92.75 119 TYR A C 1
ATOM 941 O O . TYR A 1 119 ? -2.301 21.234 13.773 1 92.75 119 TYR A O 1
ATOM 949 N N . ASP A 1 120 ? -2.844 23.062 14.93 1 94.44 120 ASP A N 1
ATOM 950 C CA . ASP A 1 120 ? -3.934 23.422 14.031 1 94.44 120 ASP A CA 1
ATOM 951 C C . ASP A 1 120 ? -3.406 24.141 12.789 1 94.44 120 ASP A C 1
ATOM 953 O O . ASP A 1 120 ? -3.441 25.375 12.719 1 94.44 120 ASP A O 1
ATOM 957 N N . TYR A 1 121 ? -2.982 23.375 11.828 1 95 121 TYR A N 1
ATOM 958 C CA . TYR A 1 121 ? -2.328 23.875 10.625 1 95 121 TYR A CA 1
ATOM 959 C C . TYR A 1 121 ? -3.213 24.875 9.898 1 95 121 TYR A C 1
ATOM 961 O O . TYR A 1 121 ? -4.414 24.656 9.742 1 95 121 TYR A O 1
ATOM 969 N N . PRO A 1 122 ? -2.645 25.953 9.5 1 93.69 122 PRO A N 1
ATOM 970 C CA . PRO A 1 122 ? -3.447 27.047 8.93 1 93.69 122 PRO A CA 1
ATOM 971 C C . PRO A 1 122 ? -4.191 26.625 7.664 1 93.69 122 PRO A C 1
ATOM 973 O O . PRO A 1 122 ? -3.641 25.891 6.832 1 93.69 122 PRO A O 1
ATOM 976 N N . SER A 1 123 ? -5.391 27.094 7.5 1 94.56 123 SER A N 1
ATOM 977 C CA . SER A 1 123 ? -6.289 26.688 6.422 1 94.56 123 SER A CA 1
ATOM 978 C C . SER A 1 123 ? -5.711 27.062 5.059 1 94.56 123 SER A C 1
ATOM 980 O O . SER A 1 123 ? -5.879 26.312 4.09 1 94.56 123 SER A O 1
ATOM 982 N N . GLU A 1 124 ? -4.938 28.125 5.027 1 93.88 124 GLU A N 1
ATOM 983 C CA . GLU A 1 124 ? -4.453 28.656 3.758 1 93.88 124 GLU A CA 1
ATOM 984 C C . GLU A 1 124 ? -3.438 27.719 3.119 1 93.88 124 GLU A C 1
ATOM 986 O O . GLU A 1 124 ? -3.25 27.734 1.9 1 93.88 124 GLU A O 1
ATOM 991 N N . MET A 1 125 ? -2.832 26.906 3.975 1 95.31 125 MET A N 1
ATOM 992 C CA . MET A 1 125 ? -1.716 26.141 3.436 1 95.31 125 MET A CA 1
ATOM 993 C C . MET A 1 125 ? -2.023 24.641 3.467 1 95.31 125 MET A C 1
ATOM 995 O O . MET A 1 125 ? -1.276 23.844 2.906 1 95.31 125 MET A O 1
ATOM 999 N N . ARG A 1 126 ? -3.164 24.219 4.027 1 95.69 126 ARG A N 1
ATOM 1000 C CA . ARG A 1 126 ? -3.484 22.812 4.25 1 95.69 126 ARG A CA 1
ATOM 1001 C C . ARG A 1 126 ? -3.582 22.062 2.928 1 95.69 126 ARG A C 1
ATOM 1003 O O . ARG A 1 126 ? -3.039 20.969 2.793 1 95.69 126 ARG A O 1
ATOM 1010 N N . ALA A 1 127 ? -4.25 22.719 2.025 1 96.62 127 ALA A N 1
ATOM 1011 C CA . ALA A 1 127 ? -4.527 22.047 0.761 1 96.62 127 ALA A CA 1
ATOM 1012 C C . ALA A 1 127 ? -3.238 21.734 0.01 1 96.62 127 ALA A C 1
ATOM 1014 O O . ALA A 1 127 ? -3.098 20.656 -0.581 1 96.62 127 ALA A O 1
ATOM 1015 N N . ALA A 1 128 ? -2.32 22.672 0.06 1 97.69 128 ALA A N 1
ATOM 1016 C CA . ALA A 1 128 ? -1.035 22.469 -0.606 1 97.69 128 ALA A CA 1
ATOM 1017 C C . ALA A 1 128 ? -0.228 21.375 0.072 1 97.69 128 ALA A C 1
ATOM 1019 O O . ALA A 1 128 ? 0.384 20.531 -0.601 1 97.69 128 ALA A O 1
ATOM 1020 N N . ARG A 1 129 ? -0.251 21.406 1.376 1 97.5 129 ARG A N 1
ATOM 1021 C CA . ARG A 1 129 ? 0.431 20.344 2.127 1 97.5 129 ARG A CA 1
ATOM 1022 C C . ARG A 1 129 ? -0.14 18.969 1.79 1 97.5 129 ARG A C 1
ATOM 1024 O O . ARG A 1 129 ? 0.611 18.031 1.543 1 97.5 129 ARG A O 1
ATOM 1031 N N . ASP A 1 130 ? -1.442 18.875 1.749 1 97.12 130 ASP A N 1
ATOM 1032 C CA . ASP A 1 130 ? -2.109 17.609 1.429 1 97.12 130 ASP A CA 1
ATOM 1033 C C . ASP A 1 130 ? -1.745 17.141 0.023 1 97.12 130 ASP A C 1
ATOM 1035 O O . ASP A 1 130 ? -1.556 15.945 -0.206 1 97.12 130 ASP A O 1
ATOM 1039 N N . LEU A 1 131 ? -1.688 18.078 -0.904 1 97.81 131 LEU A N 1
ATOM 1040 C CA . LEU A 1 131 ? -1.348 17.75 -2.283 1 97.81 131 LEU A CA 1
ATOM 1041 C C . LEU A 1 131 ? 0.071 17.203 -2.373 1 97.81 131 LEU A C 1
ATOM 1043 O O . LEU A 1 131 ? 0.321 16.234 -3.098 1 97.81 131 LEU A O 1
ATOM 1047 N N . LEU A 1 132 ? 0.954 17.781 -1.608 1 97.94 132 LEU A N 1
ATOM 1048 C CA . LEU A 1 132 ? 2.328 17.297 -1.579 1 97.94 132 LEU A CA 1
ATOM 1049 C C . LEU A 1 132 ? 2.398 15.898 -0.975 1 97.94 132 LEU A C 1
ATOM 1051 O O . LEU A 1 132 ? 3.17 15.055 -1.437 1 97.94 132 LEU A O 1
ATOM 1055 N N . ARG A 1 133 ? 1.633 15.695 0.061 1 97.44 133 ARG A N 1
ATOM 1056 C CA . ARG A 1 133 ? 1.583 14.367 0.667 1 97.44 133 ARG A CA 1
ATOM 1057 C C . ARG A 1 133 ? 1.011 13.344 -0.307 1 97.44 133 ARG A C 1
ATOM 1059 O O . ARG A 1 133 ? 1.479 12.203 -0.366 1 97.44 133 ARG A O 1
ATOM 1066 N N . ARG A 1 134 ? 0.046 13.742 -1.097 1 97.25 134 ARG A N 1
ATOM 1067 C CA . ARG A 1 134 ? -0.501 12.883 -2.141 1 97.25 134 ARG A CA 1
ATOM 1068 C C . ARG A 1 134 ? 0.555 12.555 -3.189 1 97.25 134 ARG A C 1
ATOM 1070 O O . ARG A 1 134 ? 0.678 11.406 -3.615 1 97.25 134 ARG A O 1
ATOM 1077 N N . ARG A 1 135 ? 1.224 13.594 -3.547 1 97.88 135 ARG A N 1
ATOM 1078 C CA . ARG A 1 135 ? 2.322 13.383 -4.484 1 97.88 135 ARG A CA 1
ATOM 1079 C C . ARG A 1 135 ? 3.277 12.305 -3.982 1 97.88 135 ARG A C 1
ATOM 1081 O O . ARG A 1 135 ? 3.674 11.422 -4.738 1 97.88 135 ARG A O 1
ATOM 1088 N N . MET A 1 136 ? 3.625 12.445 -2.799 1 97.56 136 MET A N 1
ATOM 1089 C CA . MET A 1 136 ? 4.57 11.5 -2.213 1 97.56 136 MET A CA 1
ATOM 1090 C C . MET A 1 136 ? 4.023 10.078 -2.279 1 97.56 136 MET A C 1
ATOM 1092 O O . MET A 1 136 ? 4.762 9.141 -2.594 1 97.56 136 MET A O 1
ATOM 1096 N N . LYS A 1 137 ? 2.756 9.898 -1.987 1 97.38 137 LYS A N 1
ATOM 1097 C CA . LYS A 1 137 ? 2.137 8.578 -2.049 1 97.38 137 LYS A CA 1
ATOM 1098 C C . LYS A 1 137 ? 2.199 8 -3.463 1 97.38 137 LYS A C 1
ATOM 1100 O O . LYS A 1 137 ? 2.469 6.812 -3.645 1 97.38 137 LYS A O 1
ATOM 1105 N N . ILE A 1 138 ? 1.96 8.82 -4.449 1 98 138 ILE A N 1
ATOM 1106 C CA . ILE A 1 138 ? 1.962 8.375 -5.84 1 98 138 ILE A CA 1
ATOM 1107 C C . ILE A 1 138 ? 3.385 8.023 -6.266 1 98 138 ILE A C 1
ATOM 1109 O O . ILE A 1 138 ? 3.602 7.027 -6.965 1 98 138 ILE A O 1
ATOM 1113 N N . VAL A 1 139 ? 4.34 8.844 -5.828 1 97.44 139 VAL A N 1
ATOM 1114 C CA . VAL A 1 139 ? 5.738 8.57 -6.145 1 97.44 139 VAL A CA 1
ATOM 1115 C C . VAL A 1 139 ? 6.148 7.227 -5.551 1 97.44 139 VAL A C 1
ATOM 1117 O O . VAL A 1 139 ? 6.84 6.438 -6.203 1 97.44 139 VAL A O 1
ATOM 1120 N N . ARG A 1 140 ? 5.691 7.02 -4.375 1 96.94 140 ARG A N 1
ATOM 1121 C CA . ARG A 1 140 ? 6.008 5.754 -3.725 1 96.94 140 ARG A CA 1
ATOM 1122 C C . ARG A 1 140 ? 5.387 4.582 -4.48 1 96.94 140 ARG A C 1
ATOM 1124 O O . ARG A 1 140 ? 6.016 3.533 -4.637 1 96.94 140 ARG A O 1
ATOM 1131 N N . HIS A 1 141 ? 4.195 4.754 -4.879 1 97.5 141 HIS A N 1
ATOM 1132 C CA . HIS A 1 141 ? 3.582 3.709 -5.688 1 97.5 141 HIS A CA 1
ATOM 1133 C C . HIS A 1 141 ? 4.359 3.486 -6.98 1 97.5 141 HIS A C 1
ATOM 1135 O O . HIS A 1 141 ? 4.52 2.346 -7.422 1 97.5 141 HIS A O 1
ATOM 1141 N N . GLY A 1 142 ? 4.816 4.59 -7.594 1 96.19 142 GLY A N 1
ATOM 1142 C CA . GLY A 1 142 ? 5.656 4.473 -8.773 1 96.19 142 GLY A CA 1
ATOM 1143 C C . GLY A 1 142 ? 6.922 3.678 -8.531 1 96.19 142 GLY A C 1
ATOM 1144 O O . GLY A 1 142 ? 7.352 2.9 -9.383 1 96.19 142 GLY A O 1
ATOM 1145 N N . ALA A 1 143 ? 7.477 3.924 -7.367 1 96 143 ALA A N 1
ATOM 1146 C CA . ALA A 1 143 ? 8.672 3.164 -7.008 1 96 143 ALA A CA 1
ATOM 1147 C C . ALA A 1 143 ? 8.367 1.67 -6.93 1 96 143 ALA A C 1
ATOM 1149 O O . ALA A 1 143 ? 9.188 0.84 -7.324 1 96 143 ALA A O 1
ATOM 1150 N N . MET A 1 144 ? 7.215 1.371 -6.449 1 96.25 144 MET A N 1
ATOM 1151 C CA . MET A 1 144 ? 6.801 -0.028 -6.383 1 96.25 144 MET A CA 1
ATOM 1152 C C . MET A 1 144 ? 6.641 -0.618 -7.777 1 96.25 144 MET A C 1
ATOM 1154 O O . MET A 1 144 ? 7.004 -1.771 -8.016 1 96.25 144 MET A O 1
ATOM 1158 N N . LEU A 1 145 ? 6.062 0.164 -8.703 1 95.75 145 LEU A N 1
ATOM 1159 C CA . LEU A 1 145 ? 5.926 -0.291 -10.086 1 95.75 145 LEU A CA 1
ATOM 1160 C C . LEU A 1 145 ? 7.293 -0.565 -10.703 1 95.75 145 LEU A C 1
ATOM 1162 O O . LEU A 1 145 ? 7.48 -1.574 -11.383 1 95.75 145 LEU A O 1
ATOM 1166 N N . LYS A 1 146 ? 8.211 0.308 -10.469 1 93.69 146 LYS A N 1
ATOM 1167 C CA . LYS A 1 146 ? 9.562 0.11 -10.969 1 93.69 146 LYS A CA 1
ATOM 1168 C C . LYS A 1 146 ? 10.203 -1.136 -10.359 1 93.69 146 LYS A C 1
ATOM 1170 O O . LYS A 1 146 ? 10.883 -1.893 -11.047 1 93.69 146 LYS A O 1
ATOM 1175 N N . GLY A 1 147 ? 9.953 -1.284 -9.047 1 93.38 147 GLY A N 1
ATOM 1176 C CA . GLY A 1 147 ? 10.43 -2.494 -8.391 1 93.38 147 GLY A CA 1
ATOM 1177 C C . GLY A 1 147 ? 9.867 -3.762 -9 1 93.38 147 GLY A C 1
ATOM 1178 O O . GLY A 1 147 ? 10.57 -4.766 -9.133 1 93.38 147 GLY A O 1
ATOM 1179 N N . HIS A 1 148 ? 8.664 -3.686 -9.367 1 94.12 148 HIS A N 1
ATOM 1180 C CA . HIS A 1 148 ? 8.039 -4.832 -10.016 1 94.12 148 HIS A CA 1
ATOM 1181 C C . HIS A 1 148 ? 8.734 -5.168 -11.336 1 94.12 148 HIS A C 1
ATOM 1183 O O . HIS A 1 148 ? 8.898 -6.344 -11.672 1 94.12 148 HIS A O 1
ATOM 1189 N N . VAL A 1 149 ? 9.078 -4.184 -12.102 1 91.94 149 VAL A N 1
ATOM 1190 C CA . VAL A 1 149 ? 9.781 -4.387 -13.359 1 91.94 149 VAL A CA 1
ATOM 1191 C C . VAL A 1 149 ? 11.102 -5.117 -13.109 1 91.94 149 VAL A C 1
ATOM 1193 O O . VAL A 1 149 ? 11.414 -6.098 -13.789 1 91.94 149 VAL A O 1
ATOM 1196 N N . VAL A 1 150 ? 11.828 -4.645 -12.109 1 91.5 150 VAL A N 1
ATOM 1197 C CA . VAL A 1 150 ? 13.117 -5.238 -11.773 1 91.5 150 VAL A CA 1
ATOM 1198 C C . VAL A 1 150 ? 12.922 -6.688 -11.336 1 91.5 150 VAL A C 1
ATOM 1200 O O . VAL A 1 150 ? 13.641 -7.582 -11.789 1 91.5 150 VAL A O 1
ATOM 1203 N N . ASN A 1 151 ? 11.914 -6.875 -10.523 1 92.06 151 ASN A N 1
ATOM 1204 C CA . ASN A 1 151 ? 11.641 -8.219 -10.023 1 92.06 151 ASN A CA 1
ATOM 1205 C C . ASN A 1 151 ? 11.211 -9.156 -11.141 1 92.06 151 ASN A C 1
ATOM 1207 O O . ASN A 1 151 ? 11.555 -10.344 -11.133 1 92.06 151 ASN A O 1
ATOM 1211 N N . THR A 1 152 ? 10.414 -8.688 -12.062 1 92.62 152 THR A N 1
ATOM 1212 C CA . THR A 1 152 ? 10 -9.5 -13.203 1 92.62 152 THR A CA 1
ATOM 1213 C C . THR A 1 152 ? 11.211 -9.953 -14.016 1 92.62 152 THR A C 1
ATOM 1215 O O . THR A 1 152 ? 11.289 -11.102 -14.445 1 92.62 152 THR A O 1
ATOM 1218 N N . ASN A 1 153 ? 12.148 -9.031 -14.164 1 90.94 153 ASN A N 1
ATOM 1219 C CA . ASN A 1 153 ? 13.383 -9.391 -14.867 1 90.94 153 ASN A CA 1
ATOM 1220 C C . ASN A 1 153 ? 14.094 -10.555 -14.18 1 90.94 153 ASN A C 1
ATOM 1222 O O . ASN A 1 153 ? 14.492 -11.516 -14.844 1 90.94 153 ASN A O 1
ATOM 1226 N N . SER A 1 154 ? 14.234 -10.438 -12.883 1 91.06 154 SER A N 1
ATOM 1227 C CA . SER A 1 154 ? 14.914 -11.492 -12.148 1 91.06 154 SER A CA 1
ATOM 1228 C C . SER A 1 154 ? 14.109 -12.789 -12.156 1 91.06 154 SER A C 1
ATOM 1230 O O . SER A 1 154 ? 14.672 -13.883 -12.172 1 91.06 154 SER A O 1
ATOM 1232 N N . GLN A 1 155 ? 12.797 -12.641 -12.148 1 92.69 155 GLN A N 1
ATOM 1233 C CA . GLN A 1 155 ? 11.891 -13.789 -12.172 1 92.69 155 GLN A CA 1
ATOM 1234 C C . GLN A 1 155 ? 12.125 -14.641 -13.414 1 92.69 155 GLN A C 1
ATOM 1236 O O . GLN A 1 155 ? 12.047 -15.875 -13.352 1 92.69 155 GLN A O 1
ATOM 1241 N N . TYR A 1 156 ? 12.492 -14.062 -14.5 1 91.81 156 TYR A N 1
ATOM 1242 C CA . TYR A 1 156 ? 12.703 -14.766 -15.758 1 91.81 156 TYR A CA 1
ATOM 1243 C C . TYR A 1 156 ? 14.188 -14.812 -16.109 1 91.81 156 TYR A C 1
ATOM 1245 O O . TYR A 1 156 ? 14.547 -15.07 -17.266 1 91.81 156 TYR A O 1
ATOM 1253 N N . ASN A 1 157 ? 15.047 -14.453 -15.094 1 91.75 157 ASN A N 1
ATOM 1254 C CA . ASN A 1 157 ? 16.5 -14.547 -15.172 1 91.75 157 ASN A CA 1
ATOM 1255 C C . ASN A 1 157 ? 17.062 -13.695 -16.297 1 91.75 157 ASN A C 1
ATOM 1257 O O . ASN A 1 157 ? 17.953 -14.133 -17.031 1 91.75 157 ASN A O 1
ATOM 1261 N N . LEU A 1 158 ? 16.422 -12.57 -16.516 1 88 158 LEU A N 1
ATOM 1262 C CA . LEU A 1 158 ? 16.938 -11.594 -17.469 1 88 158 LEU A CA 1
ATOM 1263 C C . LEU A 1 158 ? 17.938 -10.656 -16.797 1 88 158 LEU A C 1
ATOM 1265 O O . LEU A 1 158 ? 17.906 -10.469 -15.586 1 88 158 LEU A O 1
ATOM 1269 N N . PRO A 1 159 ? 18.828 -10.164 -17.5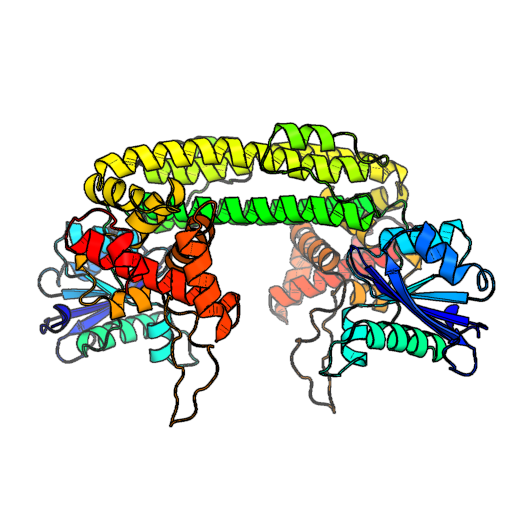94 1 80.88 159 PRO A N 1
ATOM 1270 C CA . PRO A 1 159 ? 19.797 -9.234 -17 1 80.88 159 PRO A CA 1
ATOM 1271 C C . PRO A 1 159 ? 19.141 -8.008 -16.391 1 80.88 159 PRO A C 1
ATOM 1273 O O . PRO A 1 159 ? 18.047 -7.613 -16.797 1 80.88 159 PRO A O 1
ATOM 1276 N N . ALA A 1 160 ? 19.859 -7.613 -15.336 1 77.44 160 ALA A N 1
ATOM 1277 C CA . ALA A 1 160 ? 19.359 -6.402 -14.688 1 77.44 160 ALA A CA 1
ATOM 1278 C C . ALA A 1 160 ? 19.234 -5.258 -15.695 1 77.44 160 ALA A C 1
ATOM 1280 O O . ALA A 1 160 ? 20.078 -5.098 -16.578 1 77.44 160 ALA A O 1
ATOM 1281 N N . THR A 1 161 ? 18.062 -4.652 -15.57 1 71.19 161 THR A N 1
ATOM 1282 C CA . THR A 1 161 ? 17.891 -3.508 -16.469 1 71.19 161 THR A CA 1
ATOM 1283 C C . THR A 1 161 ? 18.781 -2.352 -16.016 1 71.19 161 THR A C 1
ATOM 1285 O O . THR A 1 161 ? 18.922 -2.082 -14.828 1 71.19 161 THR A O 1
ATOM 1288 N N . GLU A 1 162 ? 19.766 -2.031 -16.625 1 67.69 162 GLU A N 1
ATOM 1289 C CA . GLU A 1 162 ? 20.578 -0.863 -16.312 1 67.69 162 GLU A CA 1
ATOM 1290 C C . GLU A 1 162 ? 19.812 0.431 -16.594 1 67.69 162 GLU A C 1
ATOM 1292 O O . GLU A 1 162 ? 20.375 1.523 -16.453 1 67.69 162 GLU A O 1
ATOM 1297 N N . LEU A 1 163 ? 18.562 0.192 -16.844 1 67.94 163 LEU A N 1
ATOM 1298 C CA . LEU A 1 163 ? 17.797 1.353 -17.281 1 67.94 163 LEU A CA 1
ATOM 1299 C C . LEU A 1 163 ? 17.281 2.146 -16.094 1 67.94 163 LEU A C 1
ATOM 1301 O O . LEU A 1 163 ? 16.859 1.564 -15.086 1 67.94 163 LEU A O 1
ATOM 1305 N N . ASN A 1 164 ? 17.656 3.424 -16.125 1 70.25 164 ASN A N 1
ATOM 1306 C CA . ASN A 1 164 ? 17.016 4.336 -15.18 1 70.25 164 ASN A CA 1
ATOM 1307 C C . ASN A 1 164 ? 15.531 4.52 -15.5 1 70.25 164 ASN A C 1
ATOM 1309 O O . ASN A 1 164 ? 15.172 5.316 -16.375 1 70.25 164 ASN A O 1
ATOM 1313 N N . LEU A 1 165 ? 14.711 3.844 -14.891 1 73.69 165 LEU A N 1
ATOM 1314 C CA . LEU A 1 165 ? 13.289 3.783 -15.211 1 73.69 165 LEU A CA 1
ATOM 1315 C C . LEU A 1 165 ? 12.609 5.109 -14.906 1 73.69 165 LEU A C 1
ATOM 1317 O O . LEU A 1 165 ? 11.438 5.301 -15.234 1 73.69 165 LEU A O 1
ATOM 1321 N N . LYS A 1 166 ? 13.375 5.988 -14.383 1 71.69 166 LYS A N 1
ATOM 1322 C CA . LYS A 1 166 ? 12.844 7.336 -14.203 1 71.69 166 LYS A CA 1
ATOM 1323 C C . LYS A 1 166 ? 12.789 8.086 -15.523 1 71.69 166 LYS A C 1
ATOM 1325 O O . LYS A 1 166 ? 12.031 9.055 -15.664 1 71.69 166 LYS A O 1
ATOM 1330 N N . ASN A 1 167 ? 13.719 7.512 -16.422 1 70.94 167 ASN A N 1
ATOM 1331 C CA . ASN A 1 167 ? 13.797 8.141 -17.734 1 70.94 167 ASN A CA 1
ATOM 1332 C C . ASN A 1 167 ? 12.812 7.516 -18.719 1 70.94 167 ASN A C 1
ATOM 1334 O O . ASN A 1 167 ? 12.82 6.301 -18.922 1 70.94 167 ASN A O 1
ATOM 1338 N N . ILE A 1 168 ? 11.969 8.305 -19.297 1 70.88 168 ILE A N 1
ATOM 1339 C CA . ILE A 1 168 ? 10.914 7.871 -20.203 1 70.88 168 ILE A CA 1
ATOM 1340 C C . ILE A 1 168 ? 11.523 7.121 -21.391 1 70.88 168 ILE A C 1
ATOM 1342 O O . ILE A 1 168 ? 10.969 6.117 -21.844 1 70.88 168 ILE A O 1
ATOM 1346 N N . SER A 1 169 ? 12.664 7.621 -21.797 1 69.62 169 SER A N 1
ATOM 1347 C CA . SER A 1 169 ? 13.312 6.988 -22.938 1 69.62 169 SER A CA 1
ATOM 1348 C C . SER A 1 169 ? 13.781 5.578 -22.609 1 69.62 169 SER A C 1
ATOM 1350 O O . SER A 1 169 ? 13.711 4.68 -23.438 1 69.62 169 SER A O 1
ATOM 1352 N N . ALA A 1 170 ? 14.195 5.398 -21.375 1 68.56 170 ALA A N 1
ATOM 1353 C CA . ALA A 1 170 ? 14.633 4.082 -20.922 1 68.56 170 ALA A CA 1
ATOM 1354 C C . ALA A 1 170 ? 13.469 3.1 -20.875 1 68.56 170 ALA A C 1
ATOM 1356 O O . ALA A 1 170 ? 13.625 1.924 -21.219 1 68.56 170 ALA A O 1
ATOM 1357 N N . ARG A 1 171 ? 12.359 3.621 -20.672 1 70.38 171 ARG A N 1
ATOM 1358 C CA . ARG A 1 171 ? 11.172 2.785 -20.578 1 70.38 171 ARG A CA 1
ATOM 1359 C C . ARG A 1 171 ? 10.766 2.242 -21.938 1 70.38 171 ARG A C 1
ATOM 1361 O O . ARG A 1 171 ? 10.25 1.126 -22.047 1 70.38 171 ARG A O 1
ATOM 1368 N N . LYS A 1 172 ? 11.07 2.939 -22.953 1 72.19 172 LYS A N 1
ATOM 1369 C CA . LYS A 1 172 ? 10.734 2.516 -24.312 1 72.19 172 LYS A CA 1
ATOM 1370 C C . LYS A 1 172 ? 11.508 1.262 -24.703 1 72.19 172 LYS A C 1
ATOM 1372 O O . LYS A 1 172 ? 11.016 0.443 -25.484 1 72.19 172 LYS A O 1
ATOM 1377 N N . LYS A 1 173 ? 12.656 1.142 -24.031 1 72.94 173 LYS A N 1
ATOM 1378 C CA . LYS A 1 173 ? 13.484 -0.015 -24.344 1 72.94 173 LYS A CA 1
ATOM 1379 C C . LYS A 1 173 ? 12.906 -1.292 -23.75 1 72.94 173 LYS A C 1
ATOM 1381 O O . LYS A 1 173 ? 13.25 -2.396 -24.172 1 72.94 173 LYS A O 1
ATOM 1386 N N . LEU A 1 174 ? 12.047 -1.094 -22.812 1 79.06 174 LEU A N 1
ATOM 1387 C CA . LEU A 1 174 ? 11.461 -2.24 -22.125 1 79.06 174 LEU A CA 1
ATOM 1388 C C . LEU A 1 174 ? 10.281 -2.801 -22.922 1 79.06 174 LEU A C 1
ATOM 1390 O O . LEU A 1 174 ? 9.766 -3.875 -22.609 1 79.06 174 LEU A O 1
ATOM 1394 N N . ARG A 1 175 ? 9.875 -2.178 -24.047 1 72.94 175 ARG A N 1
ATOM 1395 C CA . ARG A 1 175 ? 8.68 -2.543 -24.812 1 72.94 175 ARG A CA 1
ATOM 1396 C C . ARG A 1 175 ? 8.922 -3.795 -25.641 1 72.94 175 ARG A C 1
ATOM 1398 O O . ARG A 1 175 ? 7.977 -4.422 -26.125 1 72.94 175 ARG A O 1
ATOM 1405 N N . GLU A 1 176 ? 10.086 -4.289 -25.734 1 78.06 176 GLU A N 1
ATOM 1406 C CA . GLU A 1 176 ? 10.336 -5.488 -26.531 1 78.06 176 GLU A CA 1
ATOM 1407 C C . GLU A 1 176 ? 11.352 -6.398 -25.844 1 78.06 176 GLU A C 1
ATOM 1409 O O . GLU A 1 176 ? 12.117 -7.098 -26.516 1 78.06 176 GLU A O 1
ATOM 1414 N N . GLN A 1 177 ? 11.258 -6.398 -24.625 1 82 177 GLN A N 1
ATOM 1415 C CA . GLN A 1 177 ? 12.297 -7.098 -23.875 1 82 177 GLN A CA 1
ATOM 1416 C C . GLN A 1 177 ? 11.93 -8.562 -23.672 1 82 177 GLN A C 1
ATOM 1418 O O . GLN A 1 177 ? 12.805 -9.43 -23.641 1 82 177 GLN A O 1
ATOM 1423 N N . TYR A 1 178 ? 10.625 -8.805 -23.578 1 88.75 178 TYR A N 1
ATOM 1424 C CA . TYR A 1 178 ? 10.227 -10.156 -23.203 1 88.75 178 TYR A CA 1
ATOM 1425 C C . TYR A 1 178 ? 9.672 -10.914 -24.406 1 88.75 178 TYR A C 1
ATOM 1427 O O . TYR A 1 178 ? 8.883 -10.367 -25.188 1 88.75 178 TYR A O 1
ATOM 1435 N N . GLN A 1 179 ? 10.07 -12.109 -24.594 1 87.94 179 GLN A N 1
ATOM 1436 C CA . GLN A 1 179 ? 9.578 -12.953 -25.672 1 87.94 179 GLN A CA 1
ATOM 1437 C C . GLN A 1 179 ? 8.125 -13.352 -25.438 1 87.94 179 GLN A C 1
ATOM 1439 O O . GLN A 1 179 ? 7.332 -13.398 -26.391 1 87.94 179 GLN A O 1
ATOM 1444 N N . ASP A 1 180 ? 7.766 -13.617 -24.203 1 92.5 180 ASP A N 1
ATOM 1445 C CA . ASP A 1 180 ? 6.383 -13.938 -23.859 1 92.5 180 ASP A CA 1
ATOM 1446 C C . ASP A 1 180 ? 5.512 -12.688 -23.859 1 92.5 180 ASP A C 1
ATOM 1448 O O . ASP A 1 180 ? 5.719 -11.773 -23.062 1 92.5 180 ASP A O 1
ATOM 1452 N N . PRO A 1 181 ? 4.566 -12.648 -24.734 1 93.94 181 PRO A N 1
ATOM 1453 C CA . PRO A 1 181 ? 3.748 -11.438 -24.859 1 93.94 181 PRO A CA 1
ATOM 1454 C C . PRO A 1 181 ? 2.994 -11.102 -23.578 1 93.94 181 PRO A C 1
ATOM 1456 O O . PRO A 1 181 ? 2.709 -9.93 -23.312 1 93.94 181 PRO A O 1
ATOM 1459 N N . ILE A 1 182 ? 2.668 -12.094 -22.797 1 96 182 ILE A N 1
ATOM 1460 C CA . ILE A 1 182 ? 1.937 -11.828 -21.562 1 96 182 ILE A CA 1
ATOM 1461 C C . ILE A 1 182 ? 2.857 -11.148 -20.562 1 96 182 ILE A C 1
ATOM 1463 O O . ILE A 1 182 ? 2.455 -10.195 -19.891 1 96 182 ILE A O 1
ATOM 1467 N N . VAL A 1 183 ? 4.09 -11.633 -20.453 1 95.19 183 VAL A N 1
ATOM 1468 C CA . VAL A 1 183 ? 5.078 -11 -19.594 1 95.19 183 VAL A CA 1
ATOM 1469 C C . VAL A 1 183 ? 5.309 -9.562 -20.047 1 95.19 183 VAL A C 1
ATOM 1471 O O . VAL A 1 183 ? 5.371 -8.648 -19.219 1 95.19 183 VAL A O 1
ATOM 1474 N N . GLN A 1 184 ? 5.379 -9.406 -21.359 1 94.38 184 GLN A N 1
ATOM 1475 C CA . GLN A 1 184 ? 5.57 -8.07 -21.922 1 94.38 184 GLN A CA 1
ATOM 1476 C C . GLN A 1 184 ? 4.406 -7.152 -21.547 1 94.38 184 GLN A C 1
ATOM 1478 O O . GLN A 1 184 ? 4.613 -5.98 -21.219 1 94.38 184 GLN A O 1
ATOM 1483 N N . ARG A 1 185 ? 3.225 -7.676 -21.578 1 95.12 185 ARG A N 1
ATOM 1484 C CA . ARG A 1 185 ? 2.045 -6.887 -21.25 1 95.12 185 ARG A CA 1
ATOM 1485 C C . ARG A 1 185 ? 2.08 -6.445 -19.781 1 95.12 185 ARG A C 1
ATOM 1487 O O . ARG A 1 185 ? 1.629 -5.348 -19.453 1 95.12 185 ARG A O 1
ATOM 1494 N N . ASN A 1 186 ? 2.584 -7.316 -18.938 1 94.75 186 ASN A N 1
ATOM 1495 C CA . ASN A 1 186 ? 2.762 -6.977 -17.531 1 94.75 186 ASN A CA 1
ATOM 1496 C C . ASN A 1 186 ? 3.656 -5.754 -17.359 1 94.75 186 ASN A C 1
ATOM 1498 O O . ASN A 1 186 ? 3.318 -4.832 -16.609 1 94.75 186 ASN A O 1
ATOM 1502 N N . ILE A 1 187 ? 4.723 -5.723 -18.047 1 93.88 187 ILE A N 1
ATOM 1503 C CA . ILE A 1 187 ? 5.691 -4.633 -17.984 1 93.88 187 ILE A CA 1
ATOM 1504 C C . ILE A 1 187 ? 5.105 -3.383 -18.625 1 93.88 187 ILE A C 1
ATOM 1506 O O . ILE A 1 187 ? 5.262 -2.275 -18.109 1 93.88 187 ILE A O 1
ATOM 1510 N N . ASP A 1 188 ? 4.371 -3.58 -19.734 1 94.19 188 ASP A N 1
ATOM 1511 C CA . ASP A 1 188 ? 3.732 -2.463 -20.422 1 94.19 188 ASP A CA 1
ATOM 1512 C C . ASP A 1 188 ? 2.768 -1.725 -19.5 1 94.19 188 ASP A C 1
ATOM 1514 O O . ASP A 1 188 ? 2.678 -0.495 -19.531 1 94.19 188 ASP A O 1
ATOM 1518 N N . LEU A 1 189 ? 2.068 -2.504 -18.719 1 95.5 189 LEU A N 1
ATOM 1519 C CA . LEU A 1 189 ? 1.134 -1.911 -17.766 1 95.5 189 LEU A CA 1
ATOM 1520 C C . LEU A 1 189 ? 1.862 -1.003 -16.781 1 95.5 189 LEU A C 1
ATOM 1522 O O . LEU A 1 189 ? 1.462 0.145 -16.578 1 95.5 189 LEU A O 1
ATOM 1526 N N . ASP A 1 190 ? 2.971 -1.464 -16.203 1 94.94 190 ASP A N 1
ATOM 1527 C CA . ASP A 1 190 ? 3.766 -0.672 -15.273 1 94.94 190 ASP A CA 1
ATOM 1528 C C . ASP A 1 190 ? 4.281 0.604 -15.93 1 94.94 190 ASP A C 1
ATOM 1530 O O . ASP A 1 190 ? 4.195 1.688 -15.352 1 94.94 190 ASP A O 1
ATOM 1534 N N . MET A 1 191 ? 4.727 0.471 -17.188 1 93.25 191 MET A N 1
ATOM 1535 C CA . MET A 1 191 ? 5.309 1.606 -17.891 1 93.25 191 MET A CA 1
ATOM 1536 C C . MET A 1 191 ? 4.246 2.656 -18.203 1 93.25 191 MET A C 1
ATOM 1538 O O . MET A 1 191 ? 4.496 3.855 -18.078 1 93.25 191 MET A O 1
ATOM 1542 N N . ALA A 1 192 ? 3.107 2.184 -18.609 1 94.75 192 ALA A N 1
ATOM 1543 C CA . ALA A 1 192 ? 2.02 3.107 -18.922 1 94.75 192 ALA A CA 1
ATOM 1544 C C . ALA A 1 192 ? 1.609 3.906 -17.688 1 94.75 192 ALA A C 1
ATOM 1546 O O . ALA A 1 192 ? 1.384 5.117 -17.766 1 94.75 192 ALA A O 1
ATOM 1547 N N . LEU A 1 193 ? 1.548 3.223 -16.578 1 96.81 193 LEU A N 1
ATOM 1548 C CA . LEU A 1 193 ? 1.182 3.898 -15.336 1 96.81 193 LEU A CA 1
ATOM 1549 C C . LEU A 1 193 ? 2.27 4.879 -14.906 1 96.81 193 LEU A C 1
ATOM 1551 O O . LEU A 1 193 ? 1.974 5.996 -14.484 1 96.81 193 LEU A O 1
ATOM 1555 N N . LEU A 1 194 ? 3.529 4.434 -15.031 1 95.25 194 LEU A N 1
ATOM 1556 C CA . LEU A 1 194 ? 4.648 5.305 -14.68 1 95.25 194 LEU A CA 1
ATOM 1557 C C . LEU A 1 194 ? 4.645 6.562 -15.547 1 95.25 194 LEU A C 1
ATOM 1559 O O . LEU A 1 194 ? 4.926 7.656 -15.055 1 95.25 194 LEU A O 1
ATOM 1563 N N . ASP A 1 195 ? 4.316 6.398 -16.797 1 94.75 195 ASP A N 1
ATOM 1564 C CA . ASP A 1 195 ? 4.234 7.547 -17.703 1 94.75 195 ASP A CA 1
ATOM 1565 C C . ASP A 1 195 ? 3.125 8.5 -17.266 1 94.75 195 ASP A C 1
ATOM 1567 O O . ASP A 1 195 ? 3.311 9.719 -17.281 1 94.75 195 ASP A O 1
ATOM 1571 N N . CYS A 1 196 ? 2.027 7.941 -16.938 1 96.69 196 CYS A N 1
ATOM 1572 C CA . CYS A 1 196 ? 0.915 8.75 -16.453 1 96.69 196 CYS A CA 1
ATOM 1573 C C . CYS A 1 196 ? 1.297 9.492 -15.18 1 96.69 196 CYS A C 1
ATOM 1575 O O . CYS A 1 196 ? 1.029 10.688 -15.047 1 96.69 196 CYS A O 1
ATOM 1577 N N . TYR A 1 197 ? 1.949 8.75 -14.234 1 97.06 197 TYR A N 1
ATOM 1578 C CA . TYR A 1 197 ? 2.393 9.375 -12.992 1 97.06 197 TYR A CA 1
ATOM 1579 C C . TYR A 1 197 ? 3.318 10.555 -13.273 1 97.06 197 TYR A C 1
ATOM 1581 O O . TYR A 1 197 ? 3.139 11.641 -12.719 1 97.06 197 TYR A O 1
ATOM 1589 N N . ALA A 1 198 ? 4.277 10.32 -14.172 1 95 198 ALA A N 1
ATOM 1590 C CA . ALA A 1 198 ? 5.254 11.352 -14.492 1 95 198 ALA A CA 1
ATOM 1591 C C . ALA A 1 198 ? 4.57 12.609 -15.039 1 95 198 ALA A C 1
ATOM 1593 O O . ALA A 1 198 ? 4.875 13.727 -14.617 1 95 198 ALA A O 1
ATOM 1594 N N . LYS A 1 199 ? 3.664 12.391 -15.906 1 96.38 199 LYS A N 1
ATOM 1595 C CA . LYS A 1 199 ? 2.941 13.5 -16.531 1 96.38 199 LYS A CA 1
ATOM 1596 C C . LYS A 1 199 ? 2.133 14.273 -15.492 1 96.38 199 LYS A C 1
ATOM 1598 O O . LYS A 1 199 ? 2.236 15.5 -15.414 1 96.38 199 LYS A O 1
ATOM 1603 N N . GLU A 1 200 ? 1.341 13.57 -14.656 1 97.44 200 GLU A N 1
ATOM 1604 C CA . GLU A 1 200 ? 0.457 14.211 -13.688 1 97.44 200 GLU A CA 1
ATOM 1605 C C . GLU A 1 200 ? 1.253 14.875 -12.57 1 97.44 200 GLU A C 1
ATOM 1607 O O . GLU A 1 200 ? 0.918 15.984 -12.133 1 97.44 200 GLU A O 1
ATOM 1612 N N . LEU A 1 201 ? 2.326 14.234 -12.141 1 97.44 201 LEU A N 1
ATOM 1613 C CA . LEU A 1 201 ? 3.117 14.766 -11.031 1 97.44 201 LEU A CA 1
ATOM 1614 C C . LEU A 1 201 ? 3.869 16.016 -11.461 1 97.44 201 LEU A C 1
ATOM 1616 O O . LEU A 1 201 ? 4.062 16.938 -10.656 1 97.44 201 LEU A O 1
ATOM 1620 N N . ALA A 1 202 ? 4.285 16.062 -12.766 1 97 202 ALA A N 1
ATOM 1621 C CA . ALA A 1 202 ? 4.941 17.266 -13.266 1 97 202 ALA A CA 1
ATOM 1622 C C . ALA A 1 202 ? 4.023 18.484 -13.156 1 97 202 ALA A C 1
ATOM 1624 O O . ALA A 1 202 ? 4.457 19.562 -12.758 1 97 202 ALA A O 1
ATOM 1625 N N . GLN A 1 203 ? 2.807 18.266 -13.453 1 97.12 203 GLN A N 1
ATOM 1626 C CA . GLN A 1 203 ? 1.823 19.344 -13.375 1 97.12 203 GLN A CA 1
ATOM 1627 C C . GLN A 1 203 ? 1.583 19.766 -11.93 1 97.12 203 GLN A C 1
ATOM 1629 O O . GLN A 1 203 ? 1.508 20.953 -11.625 1 97.12 203 GLN A O 1
ATOM 1634 N N . VAL A 1 204 ? 1.495 18.812 -11.047 1 97.31 204 VAL A N 1
ATOM 1635 C CA . VAL A 1 204 ? 1.266 19.078 -9.625 1 97.31 204 VAL A CA 1
ATOM 1636 C C . VAL A 1 204 ? 2.441 19.859 -9.047 1 97.31 204 VAL A C 1
ATOM 1638 O O . VAL A 1 204 ? 2.244 20.828 -8.32 1 97.31 204 VAL A O 1
ATOM 1641 N N . GLU A 1 205 ? 3.635 19.422 -9.383 1 97 205 GLU A N 1
ATOM 1642 C CA . GLU A 1 205 ? 4.844 20.062 -8.859 1 97 205 GLU A CA 1
ATOM 1643 C C . GLU A 1 205 ? 4.945 21.516 -9.312 1 97 205 GLU A C 1
ATOM 1645 O O . GLU A 1 205 ? 5.242 22.406 -8.508 1 97 205 GLU A O 1
ATOM 1650 N N . TRP A 1 206 ? 4.645 21.719 -10.531 1 96.5 206 TRP A N 1
ATOM 1651 C CA . TRP A 1 206 ? 4.648 23.078 -11.07 1 96.5 206 TRP A CA 1
ATOM 1652 C C . TRP A 1 206 ? 3.598 23.938 -10.375 1 96.5 206 TRP A C 1
ATOM 1654 O O . TRP A 1 206 ? 3.883 25.062 -9.969 1 96.5 206 TRP A O 1
ATOM 1664 N N . PHE A 1 207 ? 2.461 23.438 -10.234 1 97.38 207 PHE A N 1
ATOM 1665 C CA . PHE A 1 207 ? 1.336 24.141 -9.625 1 97.38 207 PHE A CA 1
ATOM 1666 C C . PHE A 1 207 ? 1.648 24.516 -8.188 1 97.38 207 PHE A C 1
ATOM 1668 O O . PHE A 1 207 ? 1.445 25.672 -7.785 1 97.38 207 PHE A O 1
ATOM 1675 N N . ILE A 1 208 ? 2.197 23.594 -7.383 1 96.75 208 ILE A N 1
ATOM 1676 C CA . ILE A 1 208 ? 2.463 23.844 -5.973 1 96.75 208 ILE A CA 1
ATOM 1677 C C . ILE A 1 208 ? 3.604 24.844 -5.832 1 96.75 208 ILE A C 1
ATOM 1679 O O . ILE A 1 208 ? 3.6 25.672 -4.918 1 96.75 208 ILE A O 1
ATOM 1683 N N . GLU A 1 209 ? 4.566 24.703 -6.727 1 96.5 209 GLU A N 1
ATOM 1684 C CA . GLU A 1 209 ? 5.668 25.656 -6.688 1 96.5 209 GLU A CA 1
ATOM 1685 C C . GLU A 1 209 ? 5.164 27.078 -6.883 1 96.5 209 GLU A C 1
ATOM 1687 O O . GLU A 1 209 ? 5.602 28 -6.184 1 96.5 209 GLU A O 1
ATOM 1692 N N . LYS A 1 210 ? 4.25 27.234 -7.781 1 96.38 210 LYS A N 1
ATOM 1693 C CA . LYS A 1 210 ? 3.652 28.547 -8.008 1 96.38 210 LYS A CA 1
ATOM 1694 C C . LYS A 1 210 ? 2.898 29.031 -6.773 1 96.38 210 LYS A C 1
ATOM 1696 O O . LYS A 1 210 ? 3.002 30.203 -6.395 1 96.38 210 LYS A O 1
ATOM 1701 N N . GLN A 1 211 ? 2.195 28.141 -6.133 1 96.38 211 GLN A N 1
ATOM 1702 C CA . GLN A 1 211 ? 1.466 28.5 -4.918 1 96.38 211 GLN A CA 1
ATOM 1703 C C . GLN A 1 211 ? 2.424 28.875 -3.793 1 96.38 211 GLN A C 1
ATOM 1705 O O . GLN A 1 211 ? 2.139 29.781 -3.012 1 96.38 211 GLN A O 1
ATOM 1710 N N . ALA A 1 212 ? 3.545 28.172 -3.742 1 96.12 212 ALA A N 1
ATOM 1711 C CA . ALA A 1 212 ? 4.516 28.375 -2.672 1 96.12 212 ALA A CA 1
ATOM 1712 C C . ALA A 1 212 ? 5.133 29.766 -2.746 1 96.12 212 ALA A C 1
ATOM 1714 O O . ALA A 1 212 ? 5.453 30.359 -1.718 1 96.12 212 ALA A O 1
ATOM 1715 N N . LYS A 1 213 ? 5.262 30.312 -3.943 1 95 213 LYS A N 1
ATOM 1716 C CA . LYS A 1 213 ? 5.789 31.656 -4.141 1 95 213 LYS A CA 1
ATOM 1717 C C . LYS A 1 213 ? 4.855 32.719 -3.545 1 95 213 LYS A C 1
ATOM 1719 O O . LYS A 1 213 ? 5.301 33.781 -3.148 1 95 213 LYS A O 1
ATOM 1724 N N . ASN A 1 214 ? 3.625 32.312 -3.453 1 94.06 214 ASN A N 1
ATOM 1725 C CA . ASN A 1 214 ? 2.639 33.219 -2.863 1 94.06 214 ASN A CA 1
ATOM 1726 C C . ASN A 1 214 ? 2.514 33 -1.358 1 94.06 214 ASN A C 1
ATOM 1728 O O . ASN A 1 214 ? 2.299 33.938 -0.606 1 94.06 214 ASN A O 1
ATOM 1732 N N . HIS A 1 215 ? 2.672 31.812 -0.922 1 95.31 215 HIS A N 1
ATOM 1733 C CA . HIS A 1 215 ? 2.469 31.469 0.482 1 95.31 215 HIS A CA 1
ATOM 1734 C C . HIS A 1 215 ? 3.637 31.953 1.339 1 95.31 215 HIS A C 1
ATOM 1736 O O . HIS A 1 215 ? 3.432 32.594 2.375 1 95.31 215 HIS A O 1
ATOM 1742 N N . ASN A 1 216 ? 4.875 31.641 0.889 1 95.62 216 ASN A N 1
ATOM 1743 C CA . ASN A 1 216 ? 6.055 32.031 1.651 1 95.62 216 ASN A CA 1
ATOM 1744 C C . ASN A 1 216 ? 7.309 32.031 0.781 1 95.62 216 ASN A C 1
ATOM 1746 O O . ASN A 1 216 ? 8.141 31.141 0.875 1 95.62 216 ASN A O 1
ATOM 1750 N N . PRO A 1 217 ? 7.496 33.031 -0.01 1 95.69 217 PRO A N 1
ATOM 1751 C CA . PRO A 1 217 ? 8.648 33.094 -0.916 1 95.69 217 PRO A CA 1
ATOM 1752 C C . PRO A 1 217 ? 9.977 33.156 -0.174 1 95.69 217 PRO A C 1
ATOM 1754 O O . PRO A 1 217 ? 10.984 32.625 -0.656 1 95.69 217 PRO A O 1
ATOM 1757 N N . VAL A 1 218 ? 9.977 33.75 0.984 1 97 218 VAL A N 1
ATOM 1758 C CA . VAL A 1 218 ? 11.211 33.906 1.745 1 97 218 VAL A CA 1
ATOM 1759 C C . VAL A 1 218 ? 11.727 32.531 2.18 1 97 218 VAL A C 1
ATOM 1761 O O . VAL A 1 218 ? 12.883 32.18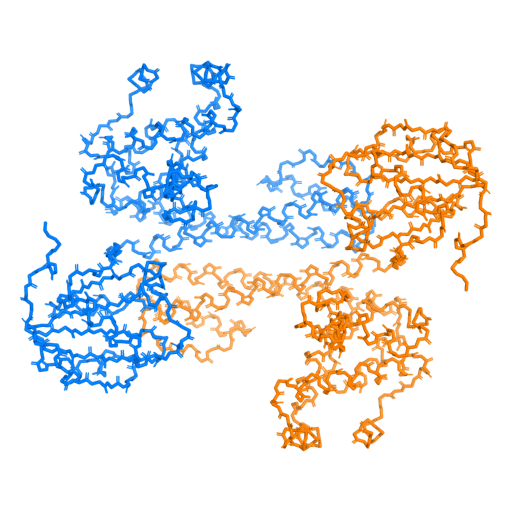8 1.914 1 97 218 VAL A O 1
ATOM 1764 N N . TYR A 1 219 ? 10.875 31.719 2.84 1 97.19 219 TYR A N 1
ATOM 1765 C CA . TYR A 1 219 ? 11.273 30.391 3.25 1 97.19 219 TYR A CA 1
ATOM 1766 C C . TYR A 1 219 ? 11.734 29.562 2.053 1 97.19 219 TYR A C 1
ATOM 1768 O O . TYR A 1 219 ? 12.742 28.844 2.131 1 97.19 219 TYR A O 1
ATOM 1776 N N . LEU A 1 220 ? 10.969 29.672 0.982 1 97.31 220 LEU A N 1
ATOM 1777 C CA . LEU A 1 220 ? 11.273 28.891 -0.212 1 97.31 220 LEU A CA 1
ATOM 1778 C C . LEU A 1 220 ? 12.672 29.219 -0.725 1 97.31 220 LEU A C 1
ATOM 1780 O O . LEU A 1 220 ? 13.453 28.297 -1.014 1 97.31 220 LEU A O 1
ATOM 1784 N N . GLU A 1 221 ? 13.023 30.422 -0.774 1 97.12 221 GLU A N 1
ATOM 1785 C CA . GLU A 1 221 ? 14.328 30.828 -1.286 1 97.12 221 GLU A CA 1
ATOM 1786 C C . GLU A 1 221 ? 15.445 30.453 -0.327 1 97.12 221 GLU A C 1
ATOM 1788 O O . GLU A 1 221 ? 16.531 30.031 -0.759 1 97.12 221 GLU A O 1
ATOM 1793 N N . LEU A 1 222 ? 15.203 30.609 0.937 1 98.19 222 LEU A N 1
ATOM 1794 C CA . LEU A 1 222 ? 16.203 30.219 1.932 1 98.19 222 LEU A CA 1
ATOM 1795 C C . LEU A 1 222 ? 16.516 28.734 1.845 1 98.19 222 LEU A C 1
ATOM 1797 O O . LEU A 1 222 ? 17.672 28.344 1.847 1 98.19 222 LEU A O 1
ATOM 1801 N N . LEU A 1 223 ? 15.461 27.922 1.748 1 98.44 223 LEU A N 1
ATOM 1802 C CA . LEU A 1 223 ? 15.617 26.484 1.714 1 98.44 223 LEU A CA 1
ATOM 1803 C C . LEU A 1 223 ? 16.391 26.047 0.475 1 98.44 223 LEU A C 1
ATOM 1805 O O . LEU A 1 223 ? 17.203 25.109 0.538 1 98.44 223 LEU A O 1
ATOM 1809 N N . LYS A 1 224 ? 16.219 26.719 -0.567 1 97 224 LYS A N 1
ATOM 1810 C CA . LYS A 1 224 ? 16.859 26.375 -1.833 1 97 224 LYS A CA 1
ATOM 1811 C C . LYS A 1 224 ? 18.344 26.672 -1.8 1 97 224 LYS A C 1
ATOM 1813 O O . LYS A 1 224 ? 19.109 26.219 -2.66 1 97 224 LYS A O 1
ATOM 1818 N N . THR A 1 225 ? 18.797 27.453 -0.845 1 97.88 225 THR A N 1
ATOM 1819 C CA . THR A 1 225 ? 20.219 27.781 -0.736 1 97.88 225 THR A CA 1
ATOM 1820 C C . THR A 1 225 ? 21 26.578 -0.193 1 97.88 225 THR A C 1
ATOM 1822 O O . THR A 1 225 ? 22.234 26.547 -0.291 1 97.88 225 THR A O 1
ATOM 1825 N N . VAL A 1 226 ? 20.328 25.672 0.43 1 97.31 226 VAL A N 1
ATOM 1826 C CA . VAL A 1 226 ? 20.984 24.516 1 1 97.31 226 VAL A CA 1
ATOM 1827 C C . VAL A 1 226 ? 21.297 23.5 -0.104 1 97.31 226 VAL A C 1
ATOM 1829 O O . VAL A 1 226 ? 20.391 22.984 -0.753 1 97.31 226 VAL A O 1
ATOM 1832 N N . PRO A 1 227 ? 22.578 23.172 -0.292 1 96.38 227 PRO A N 1
ATOM 1833 C CA . PRO A 1 227 ? 22.859 22.109 -1.259 1 96.38 227 PRO A CA 1
ATOM 1834 C C . PRO A 1 227 ? 22.172 20.781 -0.897 1 96.38 227 PRO A C 1
ATOM 1836 O O . PRO A 1 227 ? 22.156 20.406 0.274 1 96.38 227 PRO A O 1
ATOM 1839 N N . GLY A 1 228 ? 21.531 20.203 -1.897 1 95.5 228 GLY A N 1
ATOM 1840 C CA . GLY A 1 228 ? 20.828 18.969 -1.634 1 95.5 228 GLY A CA 1
ATOM 1841 C C . GLY A 1 228 ? 19.328 19.141 -1.503 1 95.5 228 GLY A C 1
ATOM 1842 O O . GLY A 1 228 ? 18.578 18.172 -1.603 1 95.5 228 GLY A O 1
ATOM 1843 N N . ILE A 1 229 ? 18.891 20.359 -1.149 1 98 229 ILE A N 1
ATOM 1844 C CA . ILE A 1 229 ? 17.469 20.641 -1.055 1 98 229 ILE A CA 1
ATOM 1845 C C . ILE A 1 229 ? 16.984 21.281 -2.354 1 98 229 ILE A C 1
ATOM 1847 O O . ILE A 1 229 ? 17.172 22.469 -2.574 1 98 229 ILE A O 1
ATOM 1851 N N . GLY A 1 230 ? 16.375 20.469 -3.16 1 96.88 230 GLY A N 1
ATOM 1852 C CA . GLY A 1 230 ? 15.828 20.922 -4.434 1 96.88 230 GLY A CA 1
ATOM 1853 C C . GLY A 1 230 ? 14.383 21.359 -4.344 1 96.88 230 GLY A C 1
ATOM 1854 O O . GLY A 1 230 ? 13.898 21.703 -3.266 1 96.88 230 GLY A O 1
ATOM 1855 N N . LYS A 1 231 ? 13.742 21.344 -5.426 1 96.44 231 LYS A N 1
ATOM 1856 C CA . LYS A 1 231 ? 12.383 21.859 -5.559 1 96.44 231 LYS A CA 1
ATOM 1857 C C . LYS A 1 231 ? 11.414 21.125 -4.637 1 96.44 231 LYS A C 1
ATOM 1859 O O . LYS A 1 231 ? 10.781 21.734 -3.773 1 96.44 231 LYS A O 1
ATOM 1864 N N . ILE A 1 232 ? 11.422 19.812 -4.727 1 97.81 232 ILE A N 1
ATOM 1865 C CA . ILE A 1 232 ? 10.43 19.016 -4.02 1 97.81 232 ILE A CA 1
ATOM 1866 C C . ILE A 1 232 ? 10.719 19.031 -2.52 1 97.81 232 ILE A C 1
ATOM 1868 O O . ILE A 1 232 ? 9.797 19.188 -1.707 1 97.81 232 ILE A O 1
ATOM 1872 N N . LEU A 1 233 ? 11.938 18.938 -2.16 1 98.44 233 LEU A N 1
ATOM 1873 C CA . LEU A 1 233 ? 12.297 18.938 -0.745 1 98.44 233 LEU A CA 1
ATOM 1874 C C . LEU A 1 233 ? 12 20.281 -0.107 1 98.44 233 LEU A C 1
ATOM 1876 O O . LEU A 1 233 ? 11.531 20.359 1.03 1 98.44 233 LEU A O 1
ATOM 1880 N N . SER A 1 234 ? 12.281 21.375 -0.839 1 98.56 234 SER A N 1
ATOM 1881 C CA . SER A 1 234 ? 11.992 22.703 -0.304 1 98.56 234 SER A CA 1
ATOM 1882 C C . SER A 1 234 ? 10.492 22.891 -0.078 1 98.56 234 SER A C 1
ATOM 1884 O O . SER A 1 234 ? 10.078 23.438 0.951 1 98.56 234 SER A O 1
ATOM 1886 N N . LEU A 1 235 ? 9.727 22.453 -1.062 1 98.44 235 LEU A N 1
ATOM 1887 C CA . LEU A 1 235 ? 8.281 22.547 -0.937 1 98.44 235 LEU A CA 1
ATOM 1888 C C . LEU A 1 235 ? 7.781 21.719 0.245 1 98.44 235 LEU A C 1
ATOM 1890 O O . LEU A 1 235 ? 6.98 22.188 1.05 1 98.44 235 LEU A O 1
ATOM 1894 N N . THR A 1 236 ? 8.312 20.469 0.388 1 98.56 236 THR A N 1
ATOM 1895 C CA . THR A 1 236 ? 7.895 19.562 1.463 1 98.56 236 THR A CA 1
ATOM 1896 C C . THR A 1 236 ? 8.25 20.156 2.824 1 98.56 236 THR A C 1
ATOM 1898 O O . THR A 1 236 ? 7.398 20.219 3.717 1 98.56 236 THR A O 1
ATOM 1901 N N . ILE A 1 237 ? 9.422 20.625 2.953 1 98.75 237 ILE A N 1
ATOM 1902 C CA . ILE A 1 237 ? 9.883 21.188 4.219 1 98.75 237 ILE A CA 1
ATOM 1903 C C . ILE A 1 237 ? 9.07 22.438 4.559 1 98.75 237 ILE A C 1
ATOM 1905 O O . ILE A 1 237 ? 8.602 22.594 5.688 1 98.75 237 ILE A O 1
ATOM 1909 N N . LEU A 1 238 ? 8.875 23.312 3.607 1 98.38 238 LEU A N 1
ATOM 1910 C CA . LEU A 1 238 ? 8.109 24.547 3.787 1 98.38 238 LEU A CA 1
ATOM 1911 C C . LEU A 1 238 ? 6.711 24.234 4.316 1 98.38 238 LEU A C 1
ATOM 1913 O O . LEU A 1 238 ? 6.301 24.781 5.344 1 98.38 238 LEU A O 1
ATOM 1917 N N . TYR A 1 239 ? 6.039 23.297 3.701 1 98.25 239 TYR A N 1
ATOM 1918 C CA . TYR A 1 239 ? 4.625 23.094 3.994 1 98.25 239 TYR A CA 1
ATOM 1919 C C . TYR A 1 239 ? 4.449 22.188 5.215 1 98.25 239 TYR A C 1
ATOM 1921 O O . TYR A 1 239 ? 3.43 22.266 5.906 1 98.25 239 TYR A O 1
ATOM 1929 N N . GLU A 1 240 ? 5.453 21.344 5.508 1 98.31 240 GLU A N 1
ATOM 1930 C CA . GLU A 1 240 ? 5.34 20.516 6.699 1 98.31 240 GLU A CA 1
ATOM 1931 C C . GLU A 1 240 ? 5.699 21.297 7.957 1 98.31 240 GLU A C 1
ATOM 1933 O O . GLU A 1 240 ? 5.176 21.031 9.039 1 98.31 240 GLU A O 1
ATOM 1938 N N . ILE A 1 241 ? 6.5 22.281 7.773 1 97.94 241 ILE A N 1
ATOM 1939 C CA . ILE A 1 241 ? 6.895 23.125 8.906 1 97.94 241 ILE A CA 1
ATOM 1940 C C . ILE A 1 241 ? 5.828 24.172 9.164 1 97.94 241 ILE A C 1
ATOM 1942 O O . ILE A 1 241 ? 5.3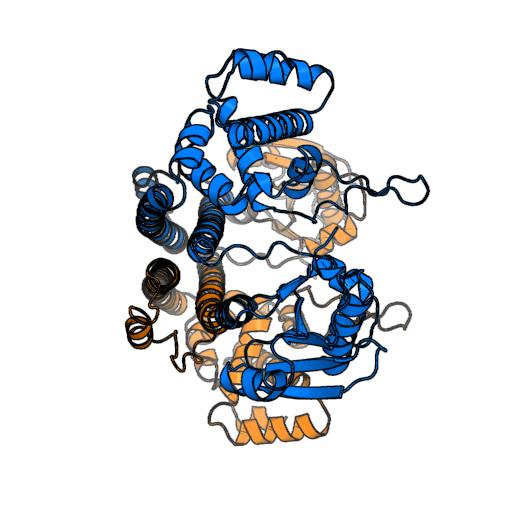91 24.359 10.305 1 97.94 241 ILE A O 1
ATOM 1946 N N . GLY A 1 242 ? 5.395 24.859 8.125 1 95.88 242 GLY A N 1
ATOM 1947 C CA . GLY A 1 242 ? 4.605 26.062 8.32 1 95.88 242 GLY A CA 1
ATOM 1948 C C . GLY A 1 242 ? 5.41 27.219 8.883 1 95.88 242 GLY A C 1
ATOM 1949 O O . GLY A 1 242 ? 6.441 27.594 8.32 1 95.88 242 GLY A O 1
ATOM 1950 N N . ASP A 1 243 ? 5.023 27.656 10.023 1 95.88 243 ASP A N 1
ATOM 1951 C CA . ASP A 1 243 ? 5.754 28.719 10.711 1 95.88 243 ASP A CA 1
ATOM 1952 C C . ASP A 1 243 ? 6.781 28.141 11.68 1 95.88 243 ASP A C 1
ATOM 1954 O O . ASP A 1 243 ? 6.418 27.469 12.656 1 95.88 243 ASP A O 1
ATOM 1958 N N . ILE A 1 244 ? 8.023 28.469 11.391 1 97.94 244 ILE A N 1
ATOM 1959 C CA . ILE A 1 244 ? 9.117 27.906 12.18 1 97.94 244 ILE A CA 1
ATOM 1960 C C . ILE A 1 244 ? 9.008 28.391 13.625 1 97.94 244 ILE A C 1
ATOM 1962 O O . ILE A 1 244 ? 9.492 27.734 14.539 1 97.94 244 ILE A O 1
ATOM 1966 N N . SER A 1 245 ? 8.344 29.5 13.82 1 96.69 245 SER A N 1
ATOM 1967 C CA . SER A 1 245 ? 8.281 30.125 15.133 1 96.69 245 SER A CA 1
ATOM 1968 C C . SER A 1 245 ? 7.398 29.328 16.094 1 96.69 245 SER A C 1
ATOM 1970 O O . SER A 1 245 ? 7.43 29.531 17.297 1 96.69 245 SER A O 1
ATOM 1972 N N . ARG A 1 246 ? 6.68 28.391 15.516 1 95.38 246 ARG A N 1
ATOM 1973 C CA . ARG A 1 246 ? 5.812 27.578 16.359 1 95.38 246 ARG A CA 1
ATOM 1974 C C . ARG A 1 246 ? 6.629 26.609 17.219 1 95.38 246 ARG A C 1
ATOM 1976 O O . ARG A 1 246 ? 6.109 26.016 18.172 1 95.38 246 ARG A O 1
ATOM 1983 N N . PHE A 1 247 ? 7.887 26.5 16.812 1 97.19 247 PHE A N 1
ATOM 1984 C CA . PHE A 1 247 ? 8.789 25.656 17.609 1 97.19 247 PHE A CA 1
ATOM 1985 C C . PHE A 1 247 ? 9.617 26.516 18.562 1 97.19 247 PHE A C 1
ATOM 1987 O O . PHE A 1 247 ? 10.445 27.312 18.125 1 97.19 247 PHE A O 1
ATOM 1994 N N . GLU A 1 248 ? 9.484 26.234 19.797 1 96.19 248 GLU A N 1
ATOM 1995 C CA . GLU A 1 248 ? 10.133 27.031 20.828 1 96.19 248 GLU A CA 1
ATOM 1996 C C . GLU A 1 248 ? 11.641 26.812 20.844 1 96.19 248 GLU A C 1
ATOM 1998 O O . GLU A 1 248 ? 12.398 27.703 21.234 1 96.19 248 GLU A O 1
ATOM 2003 N N . SER A 1 249 ? 11.977 25.594 20.422 1 97.56 249 SER A N 1
ATOM 2004 C CA . SER A 1 249 ? 13.398 25.266 20.422 1 97.56 249 SER A CA 1
ATOM 2005 C C . SER A 1 249 ? 13.75 24.344 19.266 1 97.56 249 SER A C 1
ATOM 2007 O O . SER A 1 249 ? 12.875 23.703 18.688 1 97.56 249 SER A O 1
ATOM 2009 N N . VAL A 1 250 ? 15.055 24.328 19.031 1 97.75 250 VAL A N 1
ATOM 2010 C CA . VAL A 1 250 ? 15.547 23.469 17.953 1 97.75 250 VAL A CA 1
ATOM 2011 C C . VAL A 1 250 ? 15.32 22.016 18.328 1 97.75 250 VAL A C 1
ATOM 2013 O O . VAL A 1 250 ? 15.055 21.172 17.453 1 97.75 250 VAL A O 1
ATOM 2016 N N . GLN A 1 251 ? 15.367 21.734 19.594 1 96.06 251 GLN A N 1
ATOM 2017 C CA . GLN A 1 251 ? 15.164 20.375 20.062 1 96.06 251 GLN A CA 1
ATOM 2018 C C . GLN A 1 251 ? 13.734 19.906 19.797 1 96.06 251 GLN A C 1
ATOM 2020 O O . GLN A 1 251 ? 13.523 18.766 19.375 1 96.06 251 GLN A O 1
ATOM 2025 N N . LYS A 1 252 ? 12.797 20.75 19.984 1 95.25 252 LYS A N 1
ATOM 2026 C CA . LYS A 1 252 ? 11.398 20.406 19.719 1 95.25 252 LYS A CA 1
ATOM 2027 C C . LYS A 1 252 ? 11.156 20.203 18.219 1 95.25 252 LYS A C 1
ATOM 2029 O O . LYS A 1 252 ? 10.414 19.297 17.828 1 95.25 252 LYS A O 1
ATOM 2034 N N . PHE A 1 253 ? 11.867 21.031 17.547 1 97.19 253 PHE A N 1
ATOM 2035 C CA . PHE A 1 253 ? 11.758 20.891 16.094 1 97.19 253 PHE A CA 1
ATOM 2036 C C . PHE A 1 253 ? 12.344 19.562 15.633 1 97.19 253 PHE A C 1
ATOM 2038 O O . PHE A 1 253 ? 11.727 18.844 14.852 1 97.19 253 PHE A O 1
ATOM 2045 N N . ALA A 1 254 ? 13.492 19.281 16.078 1 97.06 254 ALA A N 1
ATOM 2046 C CA . ALA A 1 254 ? 14.156 18.031 15.711 1 97.06 254 ALA A CA 1
ATOM 2047 C C . ALA A 1 254 ? 13.32 16.828 16.109 1 97.06 254 ALA A C 1
ATOM 2049 O O . ALA A 1 254 ? 13.234 15.844 15.367 1 97.06 254 ALA A O 1
ATOM 2050 N N . SER A 1 255 ? 12.727 16.875 17.25 1 93.56 255 SER A N 1
ATOM 2051 C CA . SER A 1 255 ? 11.859 15.805 17.719 1 93.56 255 SER A CA 1
ATOM 2052 C C . SER A 1 255 ? 10.633 15.656 16.828 1 93.56 255 SER A C 1
ATOM 2054 O O . SER A 1 255 ? 10.297 14.547 16.406 1 93.56 255 SER A O 1
ATOM 2056 N N . TYR A 1 256 ? 10.031 16.781 16.562 1 94 256 TYR A N 1
ATOM 2057 C CA . TYR A 1 256 ? 8.859 16.781 15.688 1 94 256 TYR A CA 1
ATOM 2058 C C . TYR A 1 256 ? 9.195 16.203 14.32 1 94 256 TYR A C 1
ATOM 2060 O O . TYR A 1 256 ? 8.375 15.484 13.727 1 94 256 TYR A O 1
ATOM 2068 N N . SER A 1 257 ? 10.414 16.453 13.844 1 97.12 257 SER A N 1
ATOM 2069 C CA . SER A 1 257 ? 10.859 16.031 12.516 1 97.12 257 SER A CA 1
ATOM 2070 C C . SER A 1 257 ? 11.398 14.602 12.539 1 97.12 257 SER A C 1
ATOM 2072 O O . SER A 1 257 ? 11.922 14.117 11.531 1 97.12 257 SER A O 1
ATOM 2074 N N . ARG A 1 258 ? 11.383 14.023 13.68 1 94.75 258 ARG A N 1
ATOM 2075 C CA . ARG A 1 258 ? 11.852 12.656 13.883 1 94.75 258 ARG A CA 1
ATOM 2076 C C . ARG A 1 258 ? 13.328 12.531 13.547 1 94.75 258 ARG A C 1
ATOM 2078 O O . ARG A 1 258 ? 13.742 11.555 12.922 1 94.75 258 ARG A O 1
ATOM 2085 N N . LEU A 1 259 ? 14.086 13.477 13.875 1 95.69 259 LEU A N 1
ATOM 2086 C CA . LEU A 1 259 ? 15.516 13.484 13.586 1 95.69 259 LEU A CA 1
ATOM 2087 C C . LEU A 1 259 ? 16.312 13.047 14.805 1 95.69 259 LEU A C 1
ATOM 2089 O O . LEU A 1 259 ? 17.547 12.938 14.734 1 95.69 259 LEU A O 1
ATOM 2093 N N . VAL A 1 260 ? 15.57 12.836 15.898 1 90.06 260 VAL A N 1
ATOM 2094 C CA . VAL A 1 260 ? 16.234 12.375 17.109 1 90.06 260 VAL A CA 1
ATOM 2095 C C . VAL A 1 260 ? 15.594 11.062 17.578 1 90.06 260 VAL A C 1
ATOM 2097 O O . VAL A 1 260 ? 14.414 10.812 17.328 1 90.06 260 VAL A O 1
ATOM 2100 N N . LYS A 1 261 ? 16.359 10.141 18 1 77.31 261 LYS A N 1
ATOM 2101 C CA . LYS A 1 261 ? 15.844 8.883 18.516 1 77.31 261 LYS A CA 1
ATOM 2102 C C . LYS A 1 261 ? 15.102 9.102 19.828 1 77.31 261 LYS A C 1
ATOM 2104 O O . LYS A 1 261 ? 15.523 9.906 20.672 1 77.31 261 LYS A O 1
ATOM 2109 N N . CYS A 1 262 ? 13.828 8.766 19.812 1 64.88 262 CYS A N 1
ATOM 2110 C CA . CYS A 1 262 ? 13.086 8.898 21.047 1 64.88 262 CYS A CA 1
ATOM 2111 C C . CYS A 1 262 ? 13.484 7.809 22.047 1 64.88 262 CYS A C 1
ATOM 2113 O O . CYS A 1 262 ? 13.578 6.633 21.672 1 64.88 262 CYS A O 1
ATOM 2115 N N . LYS A 1 263 ? 14.211 8.195 23.031 1 56.91 263 LYS A N 1
ATOM 2116 C CA . LYS A 1 263 ? 14.602 7.25 24.078 1 56.91 263 LYS A CA 1
ATOM 2117 C C . LYS A 1 263 ? 13.375 6.609 24.719 1 56.91 263 LYS A C 1
ATOM 2119 O O . LYS A 1 263 ? 12.422 7.305 25.078 1 56.91 263 LYS A O 1
ATOM 2124 N N . ALA A 1 264 ? 13 5.484 24.297 1 55.06 264 ALA A N 1
ATOM 2125 C CA . ALA A 1 264 ? 12 4.848 25.141 1 55.06 264 ALA A CA 1
ATOM 2126 C C . ALA A 1 264 ? 12.609 4.414 26.469 1 55.06 264 ALA A C 1
ATOM 2128 O O . ALA A 1 264 ? 13.508 3.566 26.516 1 55.06 264 ALA A O 1
ATOM 2129 N N . GLU A 1 265 ? 12.859 5.332 27.359 1 52.06 265 GLU A N 1
ATOM 2130 C CA . GLU A 1 265 ? 13.375 4.918 28.656 1 52.06 265 GLU A CA 1
ATOM 2131 C C . GLU A 1 265 ? 12.242 4.68 29.641 1 52.06 265 GLU A C 1
ATOM 2133 O O . GLU A 1 265 ? 11.297 5.469 29.719 1 52.06 265 GLU A O 1
ATOM 2138 N N . SER A 1 266 ? 11.922 3.492 29.844 1 52.97 266 SER A N 1
ATOM 2139 C CA . SER A 1 266 ? 11.141 3.207 31.031 1 52.97 266 SER A CA 1
ATOM 2140 C C . SER A 1 266 ? 12.023 2.631 32.156 1 52.97 266 SER A C 1
ATOM 2142 O O . SER A 1 266 ? 12.781 1.69 31.906 1 52.97 266 SER A O 1
ATOM 2144 N N . ALA A 1 267 ? 11.875 3.219 33.344 1 52.84 267 ALA A N 1
ATOM 2145 C CA . ALA A 1 267 ? 12.508 2.855 34.594 1 52.84 267 ALA A CA 1
ATOM 2146 C C . ALA A 1 267 ? 14 2.602 34.406 1 52.84 267 ALA A C 1
ATOM 2148 O O . ALA A 1 267 ? 14.547 1.639 34.969 1 52.84 267 ALA A O 1
ATOM 2149 N N . GLY A 1 268 ? 14.562 3.26 33.594 1 46.97 268 GLY A N 1
ATOM 2150 C CA . GLY A 1 268 ? 16 3.082 33.406 1 46.97 268 GLY A CA 1
ATOM 2151 C C . GLY A 1 268 ? 16.344 2.158 32.25 1 46.97 268 GLY A C 1
ATOM 2152 O O . GLY A 1 268 ? 17.516 1.999 31.906 1 46.97 268 GLY A O 1
ATOM 2153 N N . LYS A 1 269 ? 15.469 1.335 32.031 1 53.34 269 LYS A N 1
ATOM 2154 C CA . LYS A 1 269 ? 15.734 0.412 30.938 1 53.34 269 LYS A CA 1
ATOM 2155 C C . LYS A 1 269 ? 15.305 1.005 29.609 1 53.34 269 LYS A C 1
ATOM 2157 O O . LYS A 1 269 ? 14.234 1.613 29.5 1 53.34 269 LYS A O 1
ATOM 2162 N N . THR A 1 270 ? 16.266 1.389 28.781 1 46.91 270 THR A N 1
ATOM 2163 C CA . THR A 1 270 ? 16.016 1.875 27.422 1 46.91 270 THR A CA 1
ATOM 2164 C C . THR A 1 270 ? 15.305 0.818 26.578 1 46.91 270 THR A C 1
ATOM 2166 O O . THR A 1 270 ? 15.781 -0.312 26.453 1 46.91 270 THR A O 1
ATOM 2169 N N . TYR A 1 271 ? 14.008 0.833 26.516 1 46.66 271 TYR A N 1
ATOM 2170 C CA . TYR A 1 271 ? 13.344 -0.132 25.641 1 46.66 271 TYR A CA 1
ATOM 2171 C C . TYR A 1 271 ? 13.352 0.34 24.203 1 46.66 271 TYR A C 1
ATOM 2173 O O . TYR A 1 271 ? 13.336 1.544 23.922 1 46.66 271 TYR A O 1
ATOM 2181 N N . GLY A 1 272 ? 13.914 -0.448 23.375 1 49.28 272 GLY A N 1
ATOM 2182 C CA . GLY A 1 272 ? 14.102 -0.283 21.953 1 49.28 272 GLY A CA 1
ATOM 2183 C C . GLY A 1 272 ? 13.461 0.975 21.406 1 49.28 272 GLY A C 1
ATOM 2184 O O . GLY A 1 272 ? 13.055 1.854 22.172 1 49.28 272 GLY A O 1
ATOM 2185 N N . THR A 1 273 ? 13.719 1.447 20.172 1 49.09 273 THR A N 1
ATOM 2186 C CA . THR A 1 273 ? 13.297 2.637 19.438 1 49.09 273 THR A CA 1
ATOM 2187 C C . THR A 1 273 ? 11.828 2.535 19.047 1 49.09 273 THR A C 1
ATOM 2189 O O . THR A 1 273 ? 11.391 3.184 18.094 1 49.09 273 THR A O 1
ATOM 2192 N N . ASN A 1 274 ? 11.07 1.759 19.672 1 46.78 274 ASN A N 1
ATOM 2193 C CA . ASN A 1 274 ? 9.68 1.623 19.234 1 46.78 274 ASN A CA 1
ATOM 2194 C C . ASN A 1 274 ? 8.961 2.969 19.234 1 46.78 274 ASN A C 1
ATOM 2196 O O . ASN A 1 274 ? 7.867 3.088 18.672 1 46.78 274 ASN A O 1
ATOM 2200 N N . GLY A 1 275 ? 9.367 3.953 20.016 1 51.09 275 GLY A N 1
ATOM 2201 C CA . GLY A 1 275 ? 8.836 5.301 20.125 1 51.09 275 GLY A CA 1
ATOM 2202 C C . GLY A 1 275 ? 8.914 6.082 18.828 1 51.09 275 GLY A C 1
ATOM 2203 O O . GLY A 1 275 ? 8.531 7.254 18.781 1 51.09 275 GLY A O 1
ATOM 2204 N N . ASN A 1 276 ? 9.461 5.461 17.844 1 54.59 276 ASN A N 1
ATOM 2205 C CA . ASN A 1 276 ? 9.977 5.98 16.594 1 54.59 276 ASN A CA 1
ATOM 2206 C C . ASN A 1 276 ? 8.852 6.418 15.656 1 54.59 276 ASN A C 1
ATOM 2208 O O . ASN A 1 276 ? 9.109 7.02 14.609 1 54.59 276 ASN A O 1
ATOM 2212 N N . LYS A 1 277 ? 7.598 6.355 16.172 1 65.88 277 LYS A N 1
ATOM 2213 C CA . LYS A 1 277 ? 6.578 6.621 15.156 1 65.88 277 LYS A CA 1
ATOM 2214 C C . LYS A 1 277 ? 5.832 7.918 15.453 1 65.88 277 LYS A C 1
ATOM 2216 O O . LYS A 1 277 ? 4.957 8.328 14.688 1 65.88 277 LYS A O 1
ATOM 2221 N N . ILE A 1 278 ? 6.336 8.695 16.5 1 80 278 ILE A N 1
ATOM 2222 C CA . ILE A 1 278 ? 5.672 9.961 16.797 1 80 278 ILE A CA 1
ATOM 2223 C C . ILE A 1 278 ? 6.398 11.102 16.094 1 80 278 ILE A C 1
ATOM 2225 O O . ILE A 1 278 ? 7.633 11.141 16.062 1 80 278 ILE A O 1
ATOM 2229 N N . GLY A 1 279 ? 5.66 11.977 15.469 1 89.06 279 GLY A N 1
ATOM 2230 C CA . GLY A 1 279 ? 6.238 13.094 14.734 1 89.06 279 GLY A CA 1
ATOM 2231 C C . GLY A 1 279 ? 5.855 13.109 13.266 1 89.06 279 GLY A C 1
ATOM 2232 O O . GLY A 1 279 ? 4.914 12.43 12.859 1 89.06 279 GLY A O 1
ATOM 2233 N N . ASN A 1 280 ? 6.637 13.93 12.594 1 95.25 280 ASN A N 1
ATOM 2234 C CA . ASN A 1 280 ? 6.297 14.148 11.195 1 95.25 280 ASN A CA 1
ATOM 2235 C C . ASN A 1 280 ? 7.16 13.305 10.266 1 95.25 280 ASN A C 1
ATOM 2237 O O . ASN A 1 280 ? 8.32 13.633 10.008 1 95.25 280 ASN A O 1
ATOM 2241 N N . ALA A 1 281 ? 6.562 12.32 9.734 1 95.44 281 ALA A N 1
ATOM 2242 C CA . ALA A 1 281 ? 7.293 11.367 8.898 1 95.44 281 ALA A CA 1
ATOM 2243 C C . ALA A 1 281 ? 7.742 12.016 7.598 1 95.44 281 ALA A C 1
ATOM 2245 O O . ALA A 1 281 ? 8.734 11.594 6.996 1 95.44 281 ALA A O 1
ATOM 2246 N N . HIS A 1 282 ? 7.051 12.992 7.086 1 97.69 282 HIS A N 1
ATOM 2247 C CA . HIS A 1 282 ? 7.41 13.664 5.844 1 97.69 282 HIS A CA 1
ATOM 2248 C C . HIS A 1 282 ? 8.68 14.492 6.008 1 97.69 282 HIS A C 1
ATOM 2250 O O . HIS A 1 282 ? 9.523 14.523 5.109 1 97.69 282 HIS A O 1
ATOM 2256 N N . LEU A 1 283 ? 8.789 15.102 7.148 1 98.38 283 LEU A N 1
ATOM 2257 C CA . LEU A 1 283 ? 10.016 15.852 7.422 1 98.38 283 LEU A CA 1
ATOM 2258 C C . LEU A 1 283 ? 11.195 14.906 7.609 1 98.38 283 LEU A C 1
ATOM 2260 O O . LEU A 1 283 ? 12.305 15.195 7.152 1 98.38 283 LEU A O 1
ATOM 2264 N N . LYS A 1 284 ? 10.961 13.812 8.297 1 97.31 284 LYS A N 1
ATOM 2265 C CA . LYS A 1 284 ? 12.008 12.812 8.445 1 97.31 284 LYS A CA 1
ATOM 2266 C C . LYS A 1 284 ? 12.547 12.375 7.086 1 97.31 284 LYS A C 1
ATOM 2268 O O . LYS A 1 284 ? 13.766 12.352 6.875 1 97.31 284 LYS A O 1
ATOM 2273 N N . TRP A 1 285 ? 11.648 12.086 6.258 1 97.62 285 TRP A N 1
ATOM 2274 C CA . TRP A 1 285 ? 12.031 11.695 4.906 1 97.62 285 TRP A CA 1
ATOM 2275 C C . TRP A 1 285 ? 12.789 12.812 4.203 1 97.62 285 TRP A C 1
ATOM 2277 O O . TRP A 1 285 ? 13.844 12.578 3.602 1 97.62 285 TRP A O 1
ATOM 2287 N N . ALA A 1 286 ? 12.266 13.977 4.242 1 98.56 286 ALA A N 1
ATOM 2288 C CA . ALA A 1 286 ? 12.828 15.109 3.512 1 98.56 286 ALA A CA 1
ATOM 2289 C C . ALA A 1 286 ? 14.273 15.375 3.943 1 98.56 286 ALA A C 1
ATOM 2291 O O . ALA A 1 286 ? 15.156 15.539 3.102 1 98.56 286 ALA A O 1
ATOM 2292 N N . PHE A 1 287 ? 14.5 15.352 5.223 1 98.44 287 PHE A N 1
ATOM 2293 C CA . PHE A 1 287 ? 15.844 15.656 5.703 1 98.44 287 PHE A CA 1
ATOM 2294 C C . PHE A 1 287 ? 16.781 14.492 5.434 1 98.44 287 PHE A C 1
ATOM 2296 O O . PHE A 1 287 ? 17.969 14.695 5.172 1 98.44 287 PHE A O 1
ATOM 2303 N N . SER A 1 288 ? 16.312 13.305 5.535 1 98.12 288 SER A N 1
ATOM 2304 C CA . SER A 1 288 ? 17.125 12.148 5.176 1 98.12 288 SER A CA 1
ATOM 2305 C C . SER A 1 288 ? 17.562 12.211 3.711 1 98.12 288 SER A C 1
ATOM 2307 O O . SER A 1 288 ? 18.719 11.977 3.391 1 98.12 288 SER A O 1
ATOM 2309 N N . GLU A 1 289 ? 16.594 12.539 2.898 1 98.06 289 GLU A N 1
ATOM 2310 C CA . GLU A 1 289 ? 16.891 12.664 1.475 1 98.06 289 GLU A CA 1
ATOM 2311 C C . GLU A 1 289 ? 17.859 13.82 1.214 1 98.06 289 GLU A C 1
ATOM 2313 O O . GLU A 1 289 ? 18.766 13.695 0.389 1 98.06 289 GLU A O 1
ATOM 2318 N N . ALA A 1 290 ? 17.609 14.836 1.883 1 98.25 290 ALA A N 1
ATOM 2319 C CA . ALA A 1 290 ? 18.484 15.992 1.732 1 98.25 290 ALA A CA 1
ATOM 2320 C C . ALA A 1 290 ? 19.922 15.648 2.119 1 98.25 290 ALA A C 1
ATOM 2322 O O . ALA A 1 290 ? 20.875 16.109 1.474 1 98.25 290 ALA A O 1
ATOM 2323 N N . ALA A 1 291 ? 20.062 14.898 3.156 1 97.62 291 ALA A N 1
ATOM 2324 C CA . ALA A 1 291 ? 21.391 14.492 3.605 1 97.62 291 ALA A CA 1
ATOM 2325 C C . ALA A 1 291 ? 22.109 13.703 2.52 1 97.62 291 ALA A C 1
ATOM 2327 O O . ALA A 1 291 ? 23.297 13.953 2.25 1 97.62 291 ALA A O 1
ATOM 2328 N N . VAL A 1 292 ? 21.469 12.82 1.891 1 97.56 292 VAL A N 1
ATOM 2329 C CA . VAL A 1 292 ? 22.047 12.008 0.828 1 97.56 292 VAL A CA 1
ATOM 2330 C C . VAL A 1 292 ? 22.438 12.891 -0.356 1 97.56 292 VAL A C 1
ATOM 2332 O O . VAL A 1 292 ? 23.531 12.773 -0.897 1 97.56 292 VAL A O 1
ATOM 2335 N N . LEU A 1 293 ? 21.562 13.766 -0.699 1 97.5 293 LEU A N 1
ATOM 2336 C CA . LEU A 1 293 ? 21.797 14.625 -1.854 1 97.5 293 LEU A CA 1
ATOM 2337 C C . LEU A 1 293 ? 22.891 15.648 -1.564 1 97.5 293 LEU A C 1
ATOM 2339 O O . LEU A 1 293 ? 23.609 16.078 -2.473 1 97.5 293 LEU A O 1
ATOM 2343 N N . TYR A 1 294 ? 22.938 16.047 -0.321 1 97.19 294 TYR A N 1
ATOM 2344 C CA . TYR A 1 294 ? 23.984 16.969 0.105 1 97.19 294 TYR A CA 1
ATOM 2345 C C . TYR A 1 294 ? 25.375 16.391 -0.134 1 97.19 294 TYR A C 1
ATOM 2347 O O . TYR A 1 294 ? 26.312 17.109 -0.444 1 97.19 294 TYR A O 1
ATOM 2355 N N . LEU A 1 295 ? 25.516 15.07 -0.12 1 96.5 295 LEU A N 1
ATOM 2356 C CA . LEU A 1 295 ? 26.781 14.375 -0.261 1 96.5 295 LEU A CA 1
ATOM 2357 C C . LEU A 1 295 ? 27.203 14.305 -1.725 1 96.5 295 LEU A C 1
ATOM 2359 O O . LEU A 1 295 ? 28.406 14.188 -2.027 1 96.5 295 LEU A O 1
ATOM 2363 N N . ARG A 1 296 ? 26.25 14.383 -2.533 1 95.56 296 ARG A N 1
ATOM 2364 C CA . ARG A 1 296 ? 26.531 14.18 -3.949 1 95.56 296 ARG A CA 1
ATOM 2365 C C . ARG A 1 296 ? 27.406 15.305 -4.492 1 95.56 296 ARG A C 1
ATOM 2367 O O . ARG A 1 296 ? 27.016 16.469 -4.461 1 95.56 296 ARG A O 1
ATOM 2374 N N . GLY A 1 297 ? 28.578 14.945 -4.992 1 93 297 GLY A N 1
ATOM 2375 C CA . GLY A 1 297 ? 29.5 15.906 -5.594 1 93 297 GLY A CA 1
ATOM 2376 C C . GLY A 1 297 ? 30.109 16.859 -4.586 1 93 297 GLY A C 1
ATOM 2377 O O . GLY A 1 297 ? 30.641 17.906 -4.961 1 93 297 GLY A O 1
ATOM 2378 N N . ASN A 1 298 ? 29.922 16.625 -3.318 1 94.5 298 ASN A N 1
ATOM 2379 C CA . ASN A 1 298 ? 30.422 17.484 -2.256 1 94.5 298 ASN A CA 1
ATOM 2380 C C . ASN A 1 298 ? 31.5 16.781 -1.436 1 94.5 298 ASN A C 1
ATOM 2382 O O . ASN A 1 298 ? 31.203 16.109 -0.452 1 94.5 298 ASN A O 1
ATOM 2386 N N . ASP A 1 299 ? 32.656 17.047 -1.762 1 94.75 299 ASP A N 1
ATOM 2387 C CA . ASP A 1 299 ? 33.781 16.344 -1.146 1 94.75 299 ASP A CA 1
ATOM 2388 C C . ASP A 1 299 ? 33.906 16.703 0.336 1 94.75 299 ASP A C 1
ATOM 2390 O O . ASP A 1 299 ? 34.25 15.836 1.156 1 94.75 299 ASP A O 1
ATOM 2394 N N . LYS A 1 300 ? 33.688 17.938 0.577 1 94 300 LYS A N 1
ATOM 2395 C CA . LYS A 1 300 ? 33.75 18.359 1.973 1 94 300 LYS A CA 1
ATOM 2396 C C . LYS A 1 300 ? 32.75 17.609 2.828 1 94 300 LYS A C 1
ATOM 2398 O O . LYS A 1 300 ? 33.062 17.156 3.928 1 94 300 LYS A O 1
ATOM 2403 N N . ALA A 1 301 ? 31.578 17.438 2.291 1 94.31 301 ALA A N 1
ATOM 2404 C CA . ALA A 1 301 ? 30.516 16.734 2.998 1 94.31 301 ALA A CA 1
ATOM 2405 C C . ALA A 1 301 ? 30.859 15.25 3.148 1 94.31 301 ALA A C 1
ATOM 2407 O O . ALA A 1 301 ? 30.594 14.648 4.195 1 94.31 301 ALA A O 1
ATOM 2408 N N . ARG A 1 302 ? 31.391 14.656 2.137 1 95.69 302 ARG A N 1
ATOM 2409 C CA . ARG A 1 302 ? 31.781 13.242 2.172 1 95.69 302 ARG A CA 1
ATOM 2410 C C . ARG A 1 302 ? 32.875 13 3.211 1 95.69 302 ARG A C 1
ATOM 2412 O O . ARG A 1 302 ? 32.844 11.984 3.908 1 95.69 302 ARG A O 1
ATOM 2419 N N . ASN A 1 303 ? 33.781 13.922 3.191 1 95.25 303 ASN A N 1
ATOM 2420 C CA . ASN A 1 303 ? 34.844 13.828 4.199 1 95.25 303 ASN A CA 1
ATOM 2421 C C . ASN A 1 303 ? 34.25 13.891 5.613 1 95.25 303 ASN A C 1
ATOM 2423 O O . ASN A 1 303 ? 34.688 13.156 6.5 1 95.25 303 ASN A O 1
ATOM 2427 N N . TYR A 1 304 ? 33.344 14.789 5.773 1 94 304 TYR A N 1
ATOM 2428 C CA . TYR A 1 304 ? 32.688 14.898 7.062 1 94 304 TYR A CA 1
ATOM 2429 C C . TYR A 1 304 ? 32 13.586 7.434 1 94 304 TYR A C 1
ATOM 2431 O O . TYR A 1 304 ? 32.125 13.102 8.562 1 94 304 TYR A O 1
ATOM 2439 N N . LEU A 1 305 ? 31.266 12.969 6.508 1 95.88 305 LEU A N 1
ATOM 2440 C CA . LEU A 1 305 ? 30.562 11.711 6.762 1 95.88 305 LEU A CA 1
ATOM 2441 C C . LEU A 1 305 ? 31.547 10.602 7.098 1 95.88 305 LEU A C 1
ATOM 2443 O O . LEU A 1 305 ? 31.297 9.781 7.984 1 95.88 305 LEU A O 1
ATOM 2447 N N . ASN A 1 306 ? 32.625 10.578 6.363 1 95.69 306 ASN A N 1
ATOM 2448 C CA . ASN A 1 306 ? 33.656 9.578 6.594 1 95.69 306 ASN A CA 1
ATOM 2449 C C . ASN A 1 306 ? 34.188 9.656 8.016 1 95.69 306 ASN A C 1
ATOM 2451 O O . ASN A 1 306 ? 34.469 8.633 8.633 1 95.69 306 ASN A O 1
ATOM 2455 N N . ARG A 1 307 ? 34.375 10.828 8.414 1 95.38 307 ARG A N 1
ATOM 2456 C CA . ARG A 1 307 ? 34.844 11.016 9.781 1 95.38 307 ARG A CA 1
ATOM 2457 C C . ARG A 1 307 ? 33.875 10.438 10.781 1 95.38 307 ARG A C 1
ATOM 2459 O O . ARG A 1 307 ? 34.25 9.812 11.766 1 95.38 307 ARG A O 1
ATOM 2466 N N . LEU A 1 308 ? 32.562 10.672 10.531 1 94.81 308 LEU A N 1
ATOM 2467 C CA . LEU A 1 308 ? 31.531 10.125 11.406 1 94.81 308 LEU A CA 1
ATOM 2468 C C . LEU A 1 308 ? 31.547 8.602 11.375 1 94.81 308 LEU A C 1
ATOM 2470 O O . LEU A 1 308 ? 31.344 7.949 12.398 1 94.81 308 LEU A O 1
ATOM 2474 N N . GLN A 1 309 ? 31.781 8.102 10.242 1 95.62 309 GLN A N 1
ATOM 2475 C CA . GLN A 1 309 ? 31.703 6.664 10.023 1 95.62 309 GLN A CA 1
ATOM 2476 C C . GLN A 1 309 ? 32.875 5.941 10.703 1 95.62 309 GLN A C 1
ATOM 2478 O O . GLN A 1 309 ? 32.875 4.715 10.82 1 95.62 309 GLN A O 1
ATOM 2483 N N . LYS A 1 310 ? 33.906 6.586 11.094 1 95.5 310 LYS A N 1
ATOM 2484 C CA . LYS A 1 310 ? 35 5.996 11.875 1 95.5 310 LYS A CA 1
ATOM 2485 C C . LYS A 1 310 ? 34.469 5.5 13.227 1 95.5 310 LYS A C 1
ATOM 2487 O O . LYS A 1 310 ? 35.062 4.586 13.82 1 95.5 310 LYS A O 1
ATOM 2492 N N . ARG A 1 311 ? 33.375 6.035 13.578 1 94.44 311 ARG A N 1
ATOM 2493 C CA . ARG A 1 311 ? 32.906 5.719 14.93 1 94.44 311 ARG A CA 1
ATOM 2494 C C . ARG A 1 311 ? 31.484 5.164 14.898 1 94.44 311 ARG A C 1
ATOM 2496 O O . ARG A 1 311 ? 30.938 4.816 15.945 1 94.44 311 ARG A O 1
ATOM 2503 N N . MET A 1 312 ? 30.891 5.234 13.766 1 94.81 312 MET A N 1
ATOM 2504 C CA . MET A 1 312 ? 29.5 4.766 13.688 1 94.81 312 MET A CA 1
ATOM 2505 C C . MET A 1 312 ? 29.203 4.18 12.312 1 94.81 312 MET A C 1
ATOM 2507 O O . MET A 1 312 ? 30 4.332 11.383 1 94.81 312 MET A O 1
ATOM 2511 N N . SER A 1 313 ? 28.125 3.486 12.234 1 95.75 313 SER A N 1
ATOM 2512 C CA . SER A 1 313 ? 27.719 2.895 10.969 1 95.75 313 SER A CA 1
ATOM 2513 C C . SER A 1 313 ? 27.328 3.967 9.953 1 95.75 313 SER A C 1
ATOM 2515 O O . SER A 1 313 ? 27.078 5.113 10.328 1 95.75 313 SER A O 1
ATOM 2517 N N . LYS A 1 314 ? 27.312 3.637 8.703 1 95.5 314 LYS A N 1
ATOM 2518 C CA . LYS A 1 314 ? 26.922 4.551 7.633 1 95.5 314 LYS A CA 1
ATOM 2519 C C . LYS A 1 314 ? 25.516 5.09 7.859 1 95.5 314 LYS A C 1
ATOM 2521 O O . LYS A 1 314 ? 25.266 6.285 7.688 1 95.5 314 LYS A O 1
ATOM 2526 N N . ALA A 1 315 ? 24.656 4.199 8.297 1 94.75 315 ALA A N 1
ATOM 2527 C CA . ALA A 1 315 ? 23.266 4.59 8.539 1 94.75 315 ALA A CA 1
ATOM 2528 C C . ALA A 1 315 ? 23.172 5.633 9.648 1 94.75 315 ALA A C 1
ATOM 2530 O O . ALA A 1 315 ? 22.453 6.621 9.516 1 94.75 315 ALA A O 1
ATOM 2531 N N . LYS A 1 316 ? 23.875 5.395 10.664 1 95 316 LYS A N 1
ATOM 2532 C CA . LYS A 1 316 ? 23.875 6.332 11.781 1 95 316 LYS A CA 1
ATOM 2533 C C . LYS A 1 316 ? 24.516 7.664 11.383 1 95 316 LYS A C 1
ATOM 2535 O O . LYS A 1 316 ? 24.047 8.727 11.797 1 95 316 LYS A O 1
ATOM 2540 N N . ALA A 1 317 ? 25.562 7.574 10.648 1 96.88 317 ALA A N 1
ATOM 2541 C CA . ALA A 1 317 ? 26.234 8.781 10.172 1 96.88 317 ALA A CA 1
ATOM 2542 C C . ALA A 1 317 ? 25.297 9.625 9.32 1 96.88 317 ALA A C 1
ATOM 2544 O O . ALA A 1 317 ? 25.25 10.852 9.461 1 96.88 317 ALA A O 1
ATOM 2545 N N . LEU A 1 318 ? 24.578 8.984 8.484 1 97.19 318 LEU A N 1
ATOM 2546 C CA . LEU A 1 318 ? 23.609 9.68 7.633 1 97.19 318 LEU A CA 1
ATOM 2547 C C . LEU A 1 318 ? 22.5 10.312 8.469 1 97.19 318 LEU A C 1
ATOM 2549 O O . LEU A 1 318 ? 22.062 11.422 8.188 1 97.19 318 LEU A O 1
ATOM 2553 N N . SER A 1 319 ? 22.094 9.602 9.461 1 96.38 319 SER A N 1
ATOM 2554 C CA . SER A 1 319 ? 21.078 10.133 10.367 1 96.38 319 SER A CA 1
ATOM 2555 C C . SER A 1 319 ? 21.594 11.375 11.094 1 96.38 319 SER A C 1
ATOM 2557 O O . SER A 1 319 ? 20.844 12.344 11.281 1 96.38 319 SER A O 1
ATOM 2559 N N . ALA A 1 320 ? 22.828 11.312 11.5 1 96.56 320 ALA A N 1
ATOM 2560 C CA . ALA A 1 320 ? 23.438 12.461 12.172 1 96.56 320 ALA A CA 1
ATOM 2561 C C . ALA A 1 320 ? 23.516 13.664 11.234 1 96.56 320 ALA A C 1
ATOM 2563 O O . ALA A 1 320 ? 23.266 14.797 11.656 1 96.56 320 ALA A O 1
ATOM 2564 N N . LEU A 1 321 ? 23.859 13.383 10.062 1 96.88 321 LEU A N 1
ATOM 2565 C CA . LEU A 1 321 ? 23.938 14.453 9.07 1 96.88 321 LEU A CA 1
ATOM 2566 C C . LEU A 1 321 ? 22.547 15.055 8.828 1 96.88 321 LEU A C 1
ATOM 2568 O O . LEU A 1 321 ? 22.406 16.266 8.742 1 96.88 321 LEU A O 1
ATOM 2572 N N . ALA A 1 322 ? 21.531 14.227 8.719 1 98.06 322 ALA A N 1
ATOM 2573 C CA . ALA A 1 322 ? 20.172 14.695 8.547 1 98.06 322 ALA A CA 1
ATOM 2574 C C . ALA A 1 322 ? 19.734 15.562 9.727 1 98.06 322 ALA A C 1
ATOM 2576 O O . ALA A 1 322 ? 19.094 16.594 9.539 1 98.06 322 ALA A O 1
ATOM 2577 N N . HIS A 1 323 ? 20.094 15.133 10.875 1 97.69 323 HIS A N 1
ATOM 2578 C CA . HIS A 1 323 ? 19.797 15.891 12.078 1 97.69 323 HIS A CA 1
ATOM 2579 C C . HIS A 1 323 ? 20.469 17.266 12.047 1 97.69 323 HIS A C 1
ATOM 2581 O O . HIS A 1 323 ? 19.844 18.281 12.359 1 97.69 323 HIS A O 1
ATOM 2587 N N . LYS A 1 324 ? 21.703 17.25 11.703 1 97.12 324 LYS A N 1
ATOM 2588 C CA . LYS A 1 324 ? 22.453 18.5 11.594 1 97.12 324 LYS A CA 1
ATOM 2589 C C . LYS A 1 324 ? 21.812 19.438 10.578 1 97.12 324 LYS A C 1
ATOM 2591 O O . LYS A 1 324 ? 21.703 20.641 10.82 1 97.12 324 LYS A O 1
ATOM 2596 N N . LEU A 1 325 ? 21.406 18.891 9.484 1 97.88 325 LEU A N 1
ATOM 2597 C CA . LEU A 1 325 ? 20.75 19.672 8.453 1 97.88 325 LEU A CA 1
ATOM 2598 C C . LEU A 1 325 ? 19.438 20.25 8.977 1 97.88 325 LEU A C 1
ATOM 2600 O O . LEU A 1 325 ? 19.125 21.422 8.727 1 97.88 325 LEU A O 1
ATOM 2604 N N . GLY A 1 326 ? 18.688 19.422 9.688 1 98.31 326 GLY A N 1
ATOM 2605 C CA . GLY A 1 326 ? 17.453 19.906 10.281 1 98.31 326 GLY A CA 1
ATOM 2606 C C . GLY A 1 326 ? 17.656 21.078 11.227 1 98.31 326 GLY A C 1
ATOM 2607 O O . GLY A 1 326 ? 16.922 22.062 11.172 1 98.31 326 GLY A O 1
ATOM 2608 N N . ARG A 1 327 ? 18.625 20.984 12.062 1 97.94 327 ARG A N 1
ATOM 2609 C CA . ARG A 1 327 ? 18.938 22.078 12.984 1 97.94 327 ARG A CA 1
ATOM 2610 C C . ARG A 1 327 ? 19.344 23.344 12.227 1 97.94 327 ARG A C 1
ATOM 2612 O O . ARG A 1 327 ? 18.906 24.438 12.578 1 97.94 327 ARG A O 1
ATOM 2619 N N . CYS A 1 328 ? 20.109 23.109 11.258 1 98.19 328 CYS A N 1
ATOM 2620 C CA . CYS A 1 328 ? 20.562 24.219 10.438 1 98.19 328 CYS A CA 1
ATOM 2621 C C . CYS A 1 328 ? 19.359 24.953 9.82 1 98.19 328 CYS A C 1
ATOM 2623 O O . CYS A 1 328 ? 19.281 26.172 9.891 1 98.19 328 CYS A O 1
ATOM 2625 N N . VAL A 1 329 ? 18.453 24.203 9.281 1 98.56 329 VAL A N 1
ATOM 2626 C CA . VAL A 1 329 ? 17.266 24.766 8.633 1 98.56 329 VAL A CA 1
ATOM 2627 C C . VAL A 1 329 ? 16.422 25.516 9.664 1 98.56 329 VAL A C 1
ATOM 2629 O O . VAL A 1 329 ? 15.898 26.594 9.375 1 98.56 329 VAL A O 1
ATOM 2632 N N . TYR A 1 330 ? 16.344 24.969 10.859 1 98.56 330 TYR A N 1
ATOM 2633 C CA . TYR A 1 330 ? 15.617 25.641 11.93 1 98.56 330 TYR A CA 1
ATOM 2634 C C . TYR A 1 330 ? 16.141 27.047 12.148 1 98.56 330 TYR A C 1
ATOM 2636 O O . TYR A 1 330 ? 15.383 28.016 12.141 1 98.56 330 TYR A O 1
ATOM 2644 N N . PHE A 1 331 ? 17.406 27.172 12.25 1 98.19 331 PHE A N 1
ATOM 2645 C CA . PHE A 1 331 ? 18.016 28.469 12.555 1 98.19 331 PHE A CA 1
ATOM 2646 C C . PHE A 1 331 ? 17.984 29.375 11.336 1 98.19 331 PHE A C 1
ATOM 2648 O O . PHE A 1 331 ? 17.828 30.594 11.461 1 98.19 331 PHE A O 1
ATOM 2655 N N . MET A 1 332 ? 18.172 28.766 10.164 1 98.44 332 MET A N 1
ATOM 2656 C CA . MET A 1 332 ? 18.094 29.547 8.93 1 98.44 332 MET A CA 1
ATOM 2657 C C . MET A 1 332 ? 16.734 30.234 8.812 1 98.44 332 MET A C 1
ATOM 2659 O O . MET A 1 332 ? 16.656 31.438 8.516 1 98.44 332 MET A O 1
ATOM 2663 N N . LEU A 1 333 ? 15.672 29.5 9.078 1 98.44 333 LEU A N 1
ATOM 2664 C CA . LEU A 1 333 ? 14.328 30.047 8.93 1 98.44 333 LEU A CA 1
ATOM 2665 C C . LEU A 1 333 ? 14 31.016 10.055 1 98.44 333 LEU A C 1
ATOM 2667 O O . LEU A 1 333 ? 13.391 32.062 9.812 1 98.44 333 LEU A O 1
ATOM 2671 N N . LYS A 1 334 ? 14.422 30.656 11.234 1 97.75 334 LYS A N 1
ATOM 2672 C CA . LYS A 1 334 ? 14.156 31.516 12.383 1 97.75 334 LYS A CA 1
ATOM 2673 C C . LYS A 1 334 ? 14.836 32.875 12.234 1 97.75 334 LYS A C 1
ATOM 2675 O O . LYS A 1 334 ? 14.242 33.906 12.531 1 97.75 334 LYS A O 1
ATOM 2680 N N . ASN A 1 335 ? 16.078 32.844 11.68 1 97.5 335 ASN A N 1
ATOM 2681 C CA . ASN A 1 335 ? 16.875 34.031 11.594 1 97.5 335 ASN A CA 1
ATOM 2682 C C . ASN A 1 335 ? 16.859 34.625 10.188 1 97.5 335 ASN A C 1
ATOM 2684 O O . ASN A 1 335 ? 17.453 35.688 9.938 1 97.5 335 ASN A O 1
ATOM 2688 N N . LYS A 1 336 ? 16.234 34.031 9.25 1 97.38 336 LYS A N 1
ATOM 2689 C CA . LYS A 1 336 ? 16.141 34.469 7.859 1 97.38 336 LYS A CA 1
ATOM 2690 C C . LYS A 1 336 ? 17.531 34.656 7.254 1 97.38 336 LYS A C 1
ATOM 2692 O O . LYS A 1 336 ? 17.812 35.719 6.684 1 97.38 336 LYS A O 1
ATOM 2697 N N . THR A 1 337 ? 18.281 33.625 7.418 1 97.75 337 THR A N 1
ATOM 2698 C CA . THR A 1 337 ? 19.641 33.656 6.875 1 97.75 337 THR A CA 1
ATOM 2699 C C . THR A 1 337 ? 19.844 32.531 5.863 1 97.75 337 THR A C 1
ATOM 2701 O O . THR A 1 337 ? 19.172 31.484 5.934 1 97.75 337 THR A O 1
ATOM 2704 N N . VAL A 1 338 ? 20.719 32.75 4.973 1 97.44 338 VAL A N 1
ATOM 2705 C CA . VAL A 1 338 ? 21.016 31.75 3.939 1 97.44 338 VAL A CA 1
ATOM 2706 C C . VAL A 1 338 ? 21.953 30.672 4.5 1 97.44 338 VAL A C 1
ATOM 2708 O O . VAL A 1 338 ? 22.531 30.844 5.574 1 97.44 338 VAL A O 1
ATOM 2711 N N . PHE A 1 339 ? 22.078 29.656 3.775 1 97.31 339 PHE A N 1
ATOM 2712 C CA . PHE A 1 339 ? 22.922 28.547 4.16 1 97.31 339 PHE A CA 1
ATOM 2713 C C . PHE A 1 339 ? 24.391 28.953 4.129 1 97.31 339 PHE A C 1
ATOM 2715 O O . PHE A 1 339 ? 24.859 29.562 3.166 1 97.31 339 PHE A O 1
ATOM 2722 N N . ASP A 1 340 ? 25 28.594 5.211 1 95.62 340 ASP A N 1
ATOM 2723 C CA . ASP A 1 340 ? 26.438 28.812 5.348 1 95.62 340 ASP A CA 1
ATOM 2724 C C . ASP A 1 340 ? 27.172 27.484 5.527 1 95.62 340 ASP A C 1
ATOM 2726 O O . ASP A 1 340 ? 27.188 26.922 6.625 1 95.62 340 ASP A O 1
ATOM 2730 N N . GLU A 1 341 ? 27.844 27.047 4.523 1 91.5 341 GLU A N 1
ATOM 2731 C CA . GLU A 1 341 ? 28.453 25.734 4.52 1 91.5 341 GLU A CA 1
ATOM 2732 C C . GLU A 1 341 ? 29.609 25.656 5.516 1 91.5 341 GLU A C 1
ATOM 2734 O O . GLU A 1 341 ? 29.812 24.625 6.156 1 91.5 341 GLU A O 1
ATOM 2739 N N . GLN A 1 342 ? 30.406 26.703 5.574 1 90 342 GLN A N 1
ATOM 2740 C CA . GLN A 1 342 ? 31.531 26.703 6.488 1 90 342 GLN A CA 1
ATOM 2741 C C . GLN A 1 342 ? 31.078 26.547 7.934 1 90 342 GLN A C 1
ATOM 2743 O O . GLN A 1 342 ? 31.656 25.75 8.688 1 90 342 GLN A O 1
ATOM 2748 N N . ARG A 1 343 ? 30.062 27.25 8.234 1 90.19 343 ARG A N 1
ATOM 2749 C CA . ARG A 1 343 ? 29.516 27.141 9.578 1 90.19 343 ARG A CA 1
ATOM 2750 C C . ARG A 1 343 ? 28.875 25.766 9.805 1 90.19 343 ARG A C 1
ATOM 2752 O O . ARG A 1 343 ? 29 25.188 10.891 1 90.19 343 ARG A O 1
ATOM 2759 N N . PHE A 1 344 ? 28.281 25.234 8.766 1 93.25 344 PHE A N 1
ATOM 2760 C CA . PHE A 1 344 ? 27.562 23.969 8.844 1 93.25 344 PHE A CA 1
ATOM 2761 C C . PHE A 1 344 ? 28.516 22.812 9.086 1 93.25 344 PHE A C 1
ATOM 2763 O O . PHE A 1 344 ? 28.234 21.938 9.906 1 93.25 344 PHE A O 1
ATOM 2770 N N . LEU A 1 345 ? 29.688 22.812 8.43 1 90.19 345 LEU A N 1
ATOM 2771 C CA . LEU A 1 345 ? 30.594 21.672 8.508 1 90.19 345 LEU A CA 1
ATOM 2772 C C . LEU A 1 345 ? 31.547 21.812 9.68 1 90.19 345 LEU A C 1
ATOM 2774 O O . LEU A 1 345 ? 32.219 20.859 10.086 1 90.19 345 LEU A O 1
ATOM 2778 N N . LYS A 1 346 ? 31.719 23.094 10.211 1 80.75 346 LYS A N 1
ATOM 2779 C CA . LYS A 1 346 ? 32.594 23.297 11.367 1 80.75 346 LYS A CA 1
ATOM 2780 C C . LYS A 1 346 ? 31.953 22.75 12.633 1 80.75 346 LYS A C 1
ATOM 2782 O O . LYS A 1 346 ? 32.656 22.266 13.531 1 80.75 346 LYS A O 1
ATOM 2787 N N . GLY A 1 347 ? 30.688 22.734 12.82 1 65.19 347 GLY A N 1
ATOM 2788 C CA . GLY A 1 347 ? 30.016 22.281 14.031 1 65.19 347 GLY A CA 1
ATOM 2789 C C . GLY A 1 347 ? 29.781 20.781 14.055 1 65.19 347 GLY A C 1
ATOM 2790 O O . GLY A 1 347 ? 29.844 20.125 13.023 1 65.19 347 GLY A O 1
ATOM 2791 N N . MET B 1 1 ? 1.659 -40.625 -3.309 1 34.59 1 MET B N 1
ATOM 2792 C CA . MET B 1 1 ? 3.02 -40.656 -2.777 1 34.59 1 MET B CA 1
ATOM 2793 C C . MET B 1 1 ? 3.873 -39.531 -3.385 1 34.59 1 MET B C 1
ATOM 2795 O O . MET B 1 1 ? 3.801 -39.281 -4.586 1 34.59 1 MET B O 1
ATOM 2799 N N . ARG B 1 2 ? 4.262 -38.562 -2.566 1 49.62 2 ARG B N 1
ATOM 2800 C CA . ARG B 1 2 ? 5.016 -37.406 -3.074 1 49.62 2 ARG B CA 1
ATOM 2801 C C . ARG B 1 2 ? 6.27 -37.875 -3.812 1 49.62 2 ARG B C 1
ATOM 2803 O O . ARG B 1 2 ? 7.07 -38.625 -3.273 1 49.62 2 ARG B O 1
ATOM 2810 N N . PHE B 1 3 ? 6.18 -38 -5.031 1 47.94 3 PHE B N 1
ATOM 2811 C CA . PHE B 1 3 ? 7.223 -38.5 -5.91 1 47.94 3 PHE B CA 1
ATOM 2812 C C . PHE B 1 3 ? 8.609 -38.188 -5.352 1 47.94 3 PHE B C 1
ATOM 2814 O O . PHE B 1 3 ? 9.562 -38.938 -5.586 1 47.94 3 PHE B O 1
ATOM 2821 N N . TYR B 1 4 ? 8.688 -37.125 -4.598 1 52.44 4 TYR B N 1
ATOM 2822 C CA . TYR B 1 4 ? 10.055 -36.875 -4.164 1 52.44 4 TYR B CA 1
ATOM 2823 C C . TYR B 1 4 ? 10.461 -37.781 -3.021 1 52.44 4 TYR B C 1
ATOM 2825 O O . TYR B 1 4 ? 11.609 -37.75 -2.568 1 52.44 4 TYR B O 1
ATOM 2833 N N . ASN B 1 5 ? 9.406 -38.625 -2.645 1 56.28 5 ASN B N 1
ATOM 2834 C CA . ASN B 1 5 ? 9.734 -39.562 -1.579 1 56.28 5 ASN B CA 1
ATOM 2835 C C . ASN B 1 5 ? 10.578 -40.719 -2.1 1 56.28 5 ASN B C 1
ATOM 2837 O O . ASN B 1 5 ? 10.969 -41.594 -1.332 1 56.28 5 ASN B O 1
ATOM 2841 N N . ASN B 1 6 ? 10.719 -40.625 -3.467 1 64.12 6 ASN B N 1
ATOM 2842 C CA . ASN B 1 6 ? 11.641 -41.625 -3.943 1 64.12 6 ASN B CA 1
ATOM 2843 C C . ASN B 1 6 ? 13.086 -41.312 -3.602 1 64.12 6 ASN B C 1
ATOM 2845 O O . ASN B 1 6 ? 13.453 -40.125 -3.523 1 64.12 6 ASN B O 1
ATOM 2849 N N . SER B 1 7 ? 13.727 -42.219 -3.152 1 78.06 7 SER B N 1
ATOM 2850 C CA . SER B 1 7 ? 15.125 -42 -2.783 1 78.06 7 SER B CA 1
ATOM 2851 C C . SER B 1 7 ? 15.961 -41.594 -3.99 1 78.06 7 SER B C 1
ATOM 2853 O O . SER B 1 7 ? 15.836 -42.188 -5.062 1 78.06 7 SER B O 1
ATOM 2855 N N . HIS B 1 8 ? 16.594 -40.438 -3.996 1 88.88 8 HIS B N 1
ATOM 2856 C CA . HIS B 1 8 ? 17.547 -39.969 -4.996 1 88.88 8 HIS B CA 1
ATOM 2857 C C . HIS B 1 8 ? 18.984 -40.094 -4.492 1 88.88 8 HIS B C 1
ATOM 2859 O O . HIS B 1 8 ? 19.234 -40.031 -3.287 1 88.88 8 HIS B O 1
ATOM 2865 N N . PRO B 1 9 ? 19.812 -40.312 -5.441 1 95.31 9 PRO B N 1
ATOM 2866 C CA . PRO B 1 9 ? 21.203 -40.344 -5.02 1 95.31 9 PRO B CA 1
ATOM 2867 C C . PRO B 1 9 ? 21.719 -39.031 -4.488 1 95.31 9 PRO B C 1
ATOM 2869 O O . PRO B 1 9 ? 22.562 -39 -3.584 1 95.31 9 PRO B O 1
ATOM 2872 N N . TYR B 1 10 ? 21.188 -37.938 -5.141 1 97.56 10 TYR B N 1
ATOM 2873 C CA . TYR B 1 10 ? 21.641 -36.625 -4.723 1 97.56 10 TYR B CA 1
ATOM 2874 C C . TYR B 1 10 ? 20.469 -35.688 -4.523 1 97.56 10 TYR B C 1
ATOM 2876 O O . TYR B 1 10 ? 19.453 -35.781 -5.219 1 97.56 10 TYR B O 1
ATOM 2884 N N . TYR B 1 11 ? 20.625 -34.781 -3.531 1 97.62 11 TYR B N 1
ATOM 2885 C CA . TYR B 1 11 ? 19.656 -33.75 -3.195 1 97.62 11 TYR B CA 1
ATOM 2886 C C . TYR B 1 11 ? 20.297 -32.375 -3.242 1 97.62 11 TYR B C 1
ATOM 2888 O O . TYR B 1 11 ? 21.281 -32.125 -2.547 1 97.62 11 TYR B O 1
ATOM 2896 N N . CYS B 1 12 ? 19.781 -31.578 -4.059 1 98.12 12 CYS B N 1
ATOM 2897 C CA . CYS B 1 12 ? 20.312 -30.234 -4.219 1 98.12 12 CYS B CA 1
ATOM 2898 C C . CYS B 1 12 ? 19.359 -29.188 -3.646 1 98.12 12 CYS B C 1
ATOM 2900 O O . CYS B 1 12 ? 18.219 -29.062 -4.105 1 98.12 12 CYS B O 1
ATOM 2902 N N . GLY B 1 13 ? 19.766 -28.531 -2.615 1 97.62 13 GLY B N 1
ATOM 2903 C CA . GLY B 1 13 ? 19.047 -27.375 -2.084 1 97.62 13 GLY B CA 1
ATOM 2904 C C . GLY B 1 13 ? 19.609 -26.047 -2.564 1 97.62 13 GLY B C 1
ATOM 2905 O O . GLY B 1 13 ? 20.828 -25.844 -2.523 1 97.62 13 GLY B O 1
ATOM 2906 N N . ILE B 1 14 ? 18.734 -25.172 -3.08 1 97.19 14 ILE B N 1
ATOM 2907 C CA . ILE B 1 14 ? 19.188 -23.875 -3.564 1 97.19 14 ILE B CA 1
ATOM 2908 C C . ILE B 1 14 ? 18.484 -22.766 -2.779 1 97.19 14 ILE B C 1
ATOM 2910 O O . ILE B 1 14 ? 17.266 -22.688 -2.756 1 97.19 14 ILE B O 1
ATOM 2914 N N . ASP B 1 15 ? 19.219 -21.953 -2.1 1 94.56 15 ASP B N 1
ATOM 2915 C CA . ASP B 1 15 ? 18.75 -20.672 -1.604 1 94.56 15 ASP B CA 1
ATOM 2916 C C . ASP B 1 15 ? 18.859 -19.594 -2.68 1 94.56 15 ASP B C 1
ATOM 2918 O O . ASP B 1 15 ? 19.953 -19.125 -2.998 1 94.56 15 ASP B O 1
ATOM 2922 N N . LEU B 1 16 ? 17.703 -19.25 -3.148 1 93.25 16 LEU B N 1
ATOM 2923 C CA . LEU B 1 16 ? 17.594 -18.5 -4.398 1 93.25 16 LEU B CA 1
ATOM 2924 C C . LEU B 1 16 ? 17.453 -17.016 -4.133 1 93.25 16 LEU B C 1
ATOM 2926 O O . LEU B 1 16 ? 16.562 -16.594 -3.393 1 93.25 16 LEU B O 1
ATOM 2930 N N . HIS B 1 17 ? 18.375 -16.156 -4.664 1 89.81 17 HIS B N 1
ATOM 2931 C CA . HIS B 1 17 ? 18.281 -14.703 -4.73 1 89.81 17 HIS B CA 1
ATOM 2932 C C . HIS B 1 17 ? 18.297 -14.219 -6.176 1 89.81 17 HIS B C 1
ATOM 2934 O O . HIS B 1 17 ? 18.547 -15 -7.098 1 89.81 17 HIS B O 1
ATOM 2940 N N . ALA B 1 18 ? 18.016 -12.961 -6.34 1 87.62 18 ALA B N 1
ATOM 2941 C CA . ALA B 1 18 ? 17.891 -12.383 -7.676 1 87.62 18 ALA B CA 1
ATOM 2942 C C . ALA B 1 18 ? 19.203 -12.5 -8.453 1 87.62 18 ALA B C 1
ATOM 2944 O O . ALA B 1 18 ? 19.203 -12.789 -9.648 1 87.62 18 ALA B O 1
ATOM 2945 N N . ARG B 1 19 ? 20.344 -12.391 -7.727 1 88.56 19 ARG B N 1
ATOM 2946 C CA . ARG B 1 19 ? 21.609 -12.32 -8.461 1 88.56 19 ARG B CA 1
ATOM 2947 C C . ARG B 1 19 ? 22.594 -13.383 -7.98 1 88.56 19 ARG B C 1
ATOM 2949 O O . ARG B 1 19 ? 23.656 -13.57 -8.57 1 88.56 19 ARG B O 1
ATOM 2956 N N . LEU B 1 20 ? 22.156 -14.07 -6.945 1 92.56 20 LEU B N 1
ATOM 2957 C CA . LEU B 1 20 ? 23.062 -15.031 -6.332 1 92.56 20 LEU B CA 1
ATOM 2958 C C . LEU B 1 20 ? 22.312 -16.281 -5.879 1 92.56 20 LEU B C 1
ATOM 2960 O O . LEU B 1 20 ? 21.172 -16.188 -5.426 1 92.56 20 LEU B O 1
ATOM 2964 N N . LEU B 1 21 ? 23.031 -17.422 -5.996 1 95.62 21 LEU B N 1
ATOM 2965 C CA . LEU B 1 21 ? 22.5 -18.688 -5.52 1 95.62 21 LEU B CA 1
ATOM 2966 C C . LEU B 1 21 ? 23.453 -19.344 -4.523 1 95.62 21 LEU B C 1
ATOM 2968 O O . LEU B 1 21 ? 24.672 -19.328 -4.719 1 95.62 21 LEU B O 1
ATOM 2972 N N . TYR B 1 22 ? 22.938 -19.828 -3.48 1 96.62 22 TYR B N 1
ATOM 2973 C CA . TYR B 1 22 ? 23.672 -20.766 -2.635 1 96.62 22 TYR B CA 1
ATOM 2974 C C . TYR B 1 22 ? 23.203 -22.188 -2.867 1 96.62 22 TYR B C 1
ATOM 2976 O O . TYR B 1 22 ? 22.031 -22.516 -2.627 1 96.62 22 TYR B O 1
ATOM 2984 N N . VAL B 1 23 ? 24.109 -22.984 -3.336 1 97.94 23 VAL B N 1
ATOM 2985 C CA . VAL B 1 23 ? 23.766 -24.344 -3.764 1 97.94 23 VAL B CA 1
ATOM 2986 C C . VAL B 1 23 ? 24.438 -25.359 -2.844 1 97.94 23 VAL B C 1
ATOM 2988 O O . VAL B 1 23 ? 25.641 -25.297 -2.621 1 97.94 23 VAL B O 1
ATOM 2991 N N . CYS B 1 24 ? 23.625 -26.219 -2.312 1 98.25 24 CYS B N 1
ATOM 2992 C CA . CYS B 1 24 ? 24.125 -27.328 -1.512 1 98.25 24 CYS B CA 1
ATOM 2993 C C . CYS B 1 24 ? 23.656 -28.672 -2.064 1 98.25 24 CYS B C 1
ATOM 2995 O O . CYS B 1 24 ? 22.453 -28.859 -2.268 1 98.25 24 CYS B O 1
ATOM 2997 N N . ILE B 1 25 ? 24.562 -29.547 -2.332 1 98.44 25 ILE B N 1
ATOM 2998 C CA . ILE B 1 25 ? 24.234 -30.891 -2.789 1 98.44 25 ILE B CA 1
ATOM 2999 C C . ILE B 1 25 ? 24.703 -31.922 -1.759 1 98.44 25 ILE B C 1
ATOM 3001 O O . ILE B 1 25 ? 25.859 -31.906 -1.337 1 98.44 25 ILE B O 1
ATOM 3005 N N . ILE B 1 26 ? 23.812 -32.781 -1.399 1 97.75 26 ILE B N 1
ATOM 3006 C CA . ILE B 1 26 ? 24.156 -33.844 -0.472 1 97.75 26 ILE B CA 1
ATOM 3007 C C . ILE B 1 26 ? 23.812 -35.188 -1.096 1 97.75 26 ILE B C 1
ATOM 3009 O O . ILE B 1 26 ? 22.953 -35.281 -1.976 1 97.75 26 ILE B O 1
ATOM 3013 N N . ASP B 1 27 ? 24.562 -36.188 -0.613 1 96.81 27 ASP B N 1
ATOM 3014 C CA . ASP B 1 27 ? 24.281 -37.5 -1.131 1 96.81 27 ASP B CA 1
ATOM 3015 C C . ASP B 1 27 ? 23.219 -38.219 -0.293 1 96.81 27 ASP B C 1
ATOM 3017 O O . ASP B 1 27 ? 22.625 -37.625 0.603 1 96.81 27 ASP B O 1
ATOM 3021 N N . SER B 1 28 ? 22.906 -39.438 -0.646 1 94.19 28 SER B N 1
ATOM 3022 C CA . SER B 1 28 ? 21.828 -40.188 -0.007 1 94.19 28 SER B CA 1
ATOM 3023 C C . SER B 1 28 ? 22.141 -40.438 1.468 1 94.19 28 SER B C 1
ATOM 3025 O O . SER B 1 28 ? 21.234 -40.719 2.252 1 94.19 28 SER B O 1
ATOM 3027 N N . LYS B 1 29 ? 23.406 -40.312 1.84 1 94.38 29 LYS B N 1
ATOM 3028 C CA . LYS B 1 29 ? 23.812 -40.531 3.23 1 94.38 29 LYS B CA 1
ATOM 3029 C C . LYS B 1 29 ? 23.797 -39.219 4.004 1 94.38 29 LYS B C 1
ATOM 3031 O O . LYS B 1 29 ? 24 -39.188 5.219 1 94.38 29 LYS B O 1
ATOM 3036 N N . GLY B 1 30 ? 23.547 -38.188 3.314 1 95 30 GLY B N 1
ATOM 3037 C CA . GLY B 1 30 ? 23.484 -36.875 3.969 1 95 30 GLY B CA 1
ATOM 3038 C C . GLY B 1 30 ? 24.812 -36.125 3.982 1 95 30 GLY B C 1
ATOM 3039 O O . GLY B 1 30 ? 24.938 -35.094 4.633 1 95 30 GLY B O 1
ATOM 3040 N N . GLU B 1 31 ? 25.766 -36.625 3.244 1 97.19 31 GLU B N 1
ATOM 3041 C CA . GLU B 1 31 ? 27.078 -36 3.186 1 97.19 31 GLU B CA 1
ATOM 3042 C C . GLU B 1 31 ? 27.109 -34.906 2.121 1 97.19 31 GLU B C 1
ATOM 3044 O O . GLU B 1 31 ? 26.625 -35.094 1.006 1 97.19 31 GLU B O 1
ATOM 3049 N N . VAL B 1 32 ? 27.719 -33.812 2.486 1 98.12 32 VAL B N 1
ATOM 3050 C CA . VAL B 1 32 ? 27.812 -32.688 1.561 1 98.12 32 VAL B CA 1
ATOM 3051 C C . VAL B 1 32 ? 28.844 -33 0.473 1 98.12 32 VAL B C 1
ATOM 3053 O O . VAL B 1 32 ? 30 -33.281 0.771 1 98.12 32 VAL B O 1
ATOM 3056 N N . VAL B 1 33 ? 28.438 -32.906 -0.731 1 97.44 33 VAL B N 1
ATOM 3057 C CA . VAL B 1 33 ? 29.344 -33.188 -1.841 1 97.44 33 VAL B CA 1
ATOM 3058 C C . VAL B 1 33 ? 29.703 -31.875 -2.549 1 97.44 33 VAL B C 1
ATOM 3060 O O . VAL B 1 33 ? 30.75 -31.766 -3.186 1 97.44 33 VAL B O 1
ATOM 3063 N N . ALA B 1 34 ? 28.812 -30.875 -2.471 1 97.31 34 ALA B N 1
ATOM 3064 C CA . ALA B 1 34 ? 29.078 -29.547 -2.998 1 97.31 34 ALA B CA 1
ATOM 3065 C C . ALA B 1 34 ? 28.328 -28.484 -2.219 1 97.31 34 ALA B C 1
ATOM 3067 O O . ALA B 1 34 ? 27.172 -28.688 -1.841 1 97.31 34 ALA B O 1
ATOM 3068 N N . HIS B 1 35 ? 28.953 -27.469 -1.9 1 97.44 35 HIS B N 1
ATOM 3069 C CA . HIS B 1 35 ? 28.375 -26.312 -1.23 1 97.44 35 HIS B CA 1
ATOM 3070 C C . HIS B 1 35 ? 29.016 -25.016 -1.701 1 97.44 35 HIS B C 1
ATOM 3072 O O . HIS B 1 35 ? 30.094 -24.641 -1.22 1 97.44 35 HIS B O 1
ATOM 3078 N N . LYS B 1 36 ? 28.312 -24.312 -2.633 1 96.62 36 LYS B N 1
ATOM 3079 C CA . LYS B 1 36 ? 28.969 -23.188 -3.311 1 96.62 36 LYS B CA 1
ATOM 3080 C C . LYS B 1 36 ? 28.016 -22.016 -3.49 1 96.62 36 LYS B C 1
ATOM 3082 O O . LYS B 1 36 ? 26.797 -22.219 -3.621 1 96.62 36 LYS B O 1
ATOM 3087 N N . LYS B 1 37 ? 28.562 -20.922 -3.402 1 96.62 37 LYS B N 1
ATOM 3088 C CA . LYS B 1 37 ? 27.906 -19.688 -3.84 1 96.62 37 LYS B CA 1
ATOM 3089 C C . LYS B 1 37 ? 28.188 -19.422 -5.312 1 96.62 37 LYS B C 1
ATOM 3091 O O . LYS B 1 37 ? 29.344 -19.375 -5.734 1 96.62 37 LYS B O 1
ATOM 3096 N N . ILE B 1 38 ? 27.188 -19.25 -6.094 1 96.44 38 ILE B N 1
ATOM 3097 C CA . ILE B 1 38 ? 27.391 -19.031 -7.52 1 96.44 38 ILE B CA 1
ATOM 3098 C C . ILE B 1 38 ? 26.516 -17.875 -7.992 1 96.44 38 ILE B C 1
ATOM 3100 O O . ILE B 1 38 ? 25.641 -17.406 -7.254 1 96.44 38 ILE B O 1
ATOM 3104 N N . GLY B 1 39 ? 26.781 -17.391 -9.242 1 94.38 39 GLY B N 1
ATOM 3105 C CA . GLY B 1 39 ? 25.891 -16.422 -9.852 1 94.38 39 GLY B CA 1
ATOM 3106 C C . GLY B 1 39 ? 24.547 -17.016 -10.227 1 94.38 39 GLY B C 1
ATOM 3107 O O . GLY B 1 39 ? 24.422 -18.219 -10.469 1 94.38 39 GLY B O 1
ATOM 3108 N N . ALA B 1 40 ? 23.562 -16.203 -10.289 1 93.56 40 ALA B N 1
ATOM 3109 C CA . ALA B 1 40 ? 22.234 -16.656 -10.664 1 93.56 40 ALA B CA 1
ATOM 3110 C C . ALA B 1 40 ? 22.094 -16.766 -12.18 1 93.56 40 ALA B C 1
ATOM 3112 O O . ALA B 1 40 ? 21.359 -15.992 -12.805 1 93.56 40 ALA B O 1
ATOM 3113 N N . SER B 1 41 ? 22.797 -17.719 -12.727 1 93.56 41 SER B N 1
ATOM 3114 C CA . SER B 1 41 ? 22.75 -17.953 -14.164 1 93.56 41 SER B CA 1
ATOM 3115 C C . SER B 1 41 ? 22.625 -19.438 -14.484 1 93.56 41 SER B C 1
ATOM 3117 O O . SER B 1 41 ? 23.094 -20.281 -13.719 1 93.56 41 SER B O 1
ATOM 3119 N N . LYS B 1 42 ? 22.031 -19.656 -15.633 1 94.5 42 LYS B N 1
ATOM 3120 C CA . LYS B 1 42 ? 21.844 -21.031 -16.109 1 94.5 42 LYS B CA 1
ATOM 3121 C C . LYS B 1 42 ? 23.203 -21.734 -16.281 1 94.5 42 LYS B C 1
ATOM 3123 O O . LYS B 1 42 ? 23.344 -22.906 -15.93 1 94.5 42 LYS B O 1
ATOM 3128 N N . ASP B 1 43 ? 24.141 -20.953 -16.703 1 95.38 43 ASP B N 1
ATOM 3129 C CA . ASP B 1 43 ? 25.469 -21.516 -16.953 1 95.38 43 ASP B CA 1
ATOM 3130 C C . ASP B 1 43 ? 26.156 -21.938 -15.656 1 95.38 43 ASP B C 1
ATOM 3132 O O . ASP B 1 43 ? 26.688 -23.031 -15.562 1 95.38 43 ASP B O 1
ATOM 3136 N N . ASP B 1 44 ? 26.094 -21.047 -14.703 1 96.12 44 ASP B N 1
ATOM 3137 C CA . ASP B 1 44 ? 26.703 -21.344 -13.414 1 96.12 44 ASP B CA 1
ATOM 3138 C C . ASP B 1 44 ? 26.047 -22.547 -12.742 1 96.12 44 ASP B C 1
ATOM 3140 O O . ASP B 1 44 ? 26.719 -23.406 -12.164 1 96.12 44 ASP B O 1
ATOM 3144 N N . LEU B 1 45 ? 24.781 -22.609 -12.852 1 96.44 45 LEU B N 1
ATOM 3145 C CA . LEU B 1 45 ? 24.016 -23.703 -12.25 1 96.44 45 LEU B CA 1
ATOM 3146 C C . LEU B 1 45 ? 24.328 -25.031 -12.953 1 96.44 45 LEU B C 1
ATOM 3148 O O . LEU B 1 45 ? 24.484 -26.062 -12.297 1 96.44 45 LEU B O 1
ATOM 3152 N N . LEU B 1 46 ? 24.469 -24.953 -14.242 1 97.19 46 LEU B N 1
ATOM 3153 C CA . LEU B 1 46 ? 24.781 -26.141 -15.016 1 97.19 46 LEU B CA 1
ATOM 3154 C C . LEU B 1 46 ? 26.156 -26.688 -14.633 1 97.19 46 LEU B C 1
ATOM 3156 O O . LEU B 1 46 ? 26.328 -27.891 -14.477 1 97.19 46 LEU B O 1
ATOM 3160 N N . LEU B 1 47 ? 27.078 -25.781 -14.43 1 96.62 47 LEU B N 1
ATOM 3161 C CA . LEU B 1 47 ? 28.438 -26.172 -14.094 1 96.62 47 LEU B CA 1
ATOM 3162 C C . LEU B 1 47 ? 28.469 -26.984 -12.805 1 96.62 47 LEU B C 1
ATOM 3164 O O . LEU B 1 47 ? 29.203 -27.969 -12.703 1 96.62 47 LEU B O 1
ATOM 3168 N N . ILE B 1 48 ? 27.656 -26.656 -11.867 1 96.62 48 ILE B N 1
ATOM 3169 C CA . ILE B 1 48 ? 27.672 -27.328 -10.57 1 96.62 48 ILE B CA 1
ATOM 3170 C C . ILE B 1 48 ? 26.844 -28.594 -10.633 1 96.62 48 ILE B C 1
ATOM 3172 O O . ILE B 1 48 ? 27.188 -29.594 -10 1 96.62 48 ILE B O 1
ATOM 3176 N N . LEU B 1 49 ? 25.781 -28.625 -11.398 1 97.31 49 LEU B N 1
ATOM 3177 C CA . LEU B 1 49 ? 24.812 -29.703 -11.328 1 97.31 49 LEU B CA 1
ATOM 3178 C C . LEU B 1 49 ? 25.094 -30.766 -12.383 1 97.31 49 LEU B C 1
ATOM 3180 O O . LEU B 1 49 ? 24.594 -31.891 -12.305 1 97.31 49 LEU B O 1
ATOM 3184 N N . GLU B 1 50 ? 25.922 -30.453 -13.352 1 96.75 50 GLU B N 1
ATOM 3185 C CA . GLU B 1 50 ? 26.156 -31.297 -14.531 1 96.75 50 GLU B CA 1
ATOM 3186 C C . GLU B 1 50 ? 26.484 -32.719 -14.141 1 96.75 50 GLU B C 1
ATOM 3188 O O . GLU B 1 50 ? 25.875 -33.656 -14.656 1 96.75 50 GLU B O 1
ATOM 3193 N N . PRO B 1 51 ? 27.344 -32.906 -13.125 1 96.69 51 PRO B N 1
ATOM 3194 C CA . PRO B 1 51 ? 27.734 -34.25 -12.766 1 96.69 51 PRO B CA 1
ATOM 3195 C C . PRO B 1 51 ? 26.578 -35.062 -12.148 1 96.69 51 PRO B C 1
ATOM 3197 O O . PRO B 1 51 ? 26.656 -36.281 -12.047 1 96.69 51 PRO B O 1
ATOM 3200 N N . TYR B 1 52 ? 25.562 -34.375 -11.781 1 96.75 52 TYR B N 1
ATOM 3201 C CA . TYR B 1 52 ? 24.531 -35.031 -10.984 1 96.75 52 TYR B CA 1
ATOM 3202 C C . TYR B 1 52 ? 23.234 -35.156 -11.766 1 96.75 52 TYR B C 1
ATOM 3204 O O . TYR B 1 52 ? 22.281 -35.781 -11.297 1 96.75 52 TYR B O 1
ATOM 3212 N N . ILE B 1 53 ? 23.156 -34.531 -12.875 1 95.38 53 ILE B N 1
ATOM 3213 C CA . ILE B 1 53 ? 21.938 -34.531 -13.68 1 95.38 53 ILE B CA 1
ATOM 3214 C C . ILE B 1 53 ? 21.5 -35.969 -13.969 1 95.38 53 ILE B C 1
ATOM 3216 O O . ILE B 1 53 ? 22.312 -36.812 -14.352 1 95.38 53 ILE B O 1
ATOM 3220 N N . GLY B 1 54 ? 20.312 -36.25 -13.797 1 94.19 54 GLY B N 1
ATOM 3221 C CA . GLY B 1 54 ? 19.766 -37.594 -13.93 1 94.19 54 GLY B CA 1
ATOM 3222 C C . GLY B 1 54 ? 19.641 -38.312 -12.602 1 94.19 54 GLY B C 1
ATOM 3223 O O . GLY B 1 54 ? 18.922 -39.312 -12.5 1 94.19 54 GLY B O 1
ATOM 3224 N N . ASN B 1 55 ? 20.344 -37.844 -11.578 1 95.56 55 ASN B N 1
ATOM 3225 C CA . ASN B 1 55 ? 20.344 -38.5 -10.273 1 95.56 55 ASN B CA 1
ATOM 3226 C C . ASN B 1 55 ? 20.078 -37.531 -9.148 1 95.56 55 ASN B C 1
ATOM 3228 O O . ASN B 1 55 ? 20.266 -37.844 -7.973 1 95.56 55 ASN B O 1
ATOM 3232 N N . VAL B 1 56 ? 19.656 -36.312 -9.547 1 96.56 56 VAL B N 1
ATOM 3233 C CA . VAL B 1 56 ? 19.531 -35.281 -8.531 1 96.56 56 VAL B CA 1
ATOM 3234 C C . VAL B 1 56 ? 18.109 -34.719 -8.555 1 96.56 56 VAL B C 1
ATOM 3236 O O . VAL B 1 56 ? 17.484 -34.625 -9.617 1 96.56 56 VAL B O 1
ATOM 3239 N N . ILE B 1 57 ? 17.625 -34.344 -7.367 1 96.81 57 ILE B N 1
ATOM 3240 C CA . ILE B 1 57 ? 16.406 -33.562 -7.219 1 96.81 57 ILE B CA 1
ATOM 3241 C C . ILE B 1 57 ? 16.766 -32.188 -6.684 1 96.81 57 ILE B C 1
ATOM 3243 O O . ILE B 1 57 ? 17.594 -32.031 -5.781 1 96.81 57 ILE B O 1
ATOM 3247 N N . VAL B 1 58 ? 16.219 -31.188 -7.32 1 97.62 58 VAL B N 1
ATOM 3248 C CA . VAL B 1 58 ? 16.5 -29.812 -6.945 1 97.62 58 VAL B CA 1
ATOM 3249 C C . VAL B 1 58 ? 15.305 -29.219 -6.195 1 97.62 58 VAL B C 1
ATOM 3251 O O . VAL B 1 58 ? 14.164 -29.344 -6.645 1 97.62 58 VAL B O 1
ATOM 3254 N N . GLY B 1 59 ? 15.562 -28.672 -5.047 1 96.94 59 GLY B N 1
ATOM 3255 C CA . GLY B 1 59 ? 14.539 -28 -4.27 1 96.94 59 GLY B CA 1
ATOM 3256 C C . GLY B 1 59 ? 14.859 -26.531 -4.023 1 96.94 59 GLY B C 1
ATOM 3257 O O . GLY B 1 59 ? 16 -26.172 -3.756 1 96.94 59 GLY B O 1
ATOM 3258 N N . VAL B 1 60 ? 13.828 -25.672 -4.211 1 96.31 60 VAL B N 1
ATOM 3259 C CA . VAL B 1 60 ? 13.977 -24.25 -3.906 1 96.31 60 VAL B CA 1
ATOM 3260 C C . VAL B 1 60 ? 12.789 -23.781 -3.066 1 96.31 60 VAL B C 1
ATOM 3262 O O . VAL B 1 60 ? 11.727 -24.406 -3.082 1 96.31 60 VAL B O 1
ATOM 3265 N N . GLU B 1 61 ? 13.07 -22.75 -2.283 1 92.88 61 GLU B N 1
ATOM 3266 C CA . GLU B 1 61 ? 11.984 -22.078 -1.58 1 92.88 61 GLU B CA 1
ATOM 3267 C C . GLU B 1 61 ? 11.234 -21.125 -2.51 1 92.88 61 GLU B C 1
ATOM 3269 O O . GLU B 1 61 ? 11.844 -20.469 -3.361 1 92.88 61 GLU B O 1
ATOM 3274 N N . CYS B 1 62 ? 9.945 -21.094 -2.326 1 91.62 62 CYS B N 1
ATOM 3275 C CA . CYS B 1 62 ? 9.094 -20.266 -3.17 1 91.62 62 CYS B CA 1
ATOM 3276 C C . CYS B 1 62 ? 9.336 -18.781 -2.906 1 91.62 62 CYS B C 1
ATOM 3278 O O . CYS B 1 62 ? 8.695 -18.188 -2.045 1 91.62 62 CYS B O 1
ATOM 3280 N N . MET B 1 63 ? 10.289 -18.219 -3.617 1 88.81 63 MET B N 1
ATOM 3281 C CA . MET B 1 63 ? 10.562 -16.781 -3.648 1 88.81 63 MET B CA 1
ATOM 3282 C C . MET B 1 63 ? 10.172 -16.188 -5 1 88.81 63 MET B C 1
ATOM 3284 O O . MET B 1 63 ? 9.641 -16.891 -5.863 1 88.81 63 MET B O 1
ATOM 3288 N N . HIS B 1 64 ? 10.383 -14.984 -5.188 1 88.06 64 HIS B N 1
ATOM 3289 C CA . HIS B 1 64 ? 9.906 -14.305 -6.387 1 88.06 64 HIS B CA 1
ATOM 3290 C C . HIS B 1 64 ? 10.648 -14.797 -7.629 1 88.06 64 HIS B C 1
ATOM 3292 O O . HIS B 1 64 ? 10.109 -14.758 -8.734 1 88.06 64 HIS B O 1
ATOM 3298 N N . CYS B 1 65 ? 11.852 -15.375 -7.504 1 91.94 65 CYS B N 1
ATOM 3299 C CA . CYS B 1 65 ? 12.68 -15.641 -8.672 1 91.94 65 CYS B CA 1
ATOM 3300 C C . CYS B 1 65 ? 12.789 -17.141 -8.93 1 91.94 65 CYS B C 1
ATOM 3302 O O . CYS B 1 65 ? 13.789 -17.609 -9.492 1 91.94 65 CYS B O 1
ATOM 3304 N N . TRP B 1 66 ? 11.781 -17.891 -8.57 1 95.44 66 TRP B N 1
ATOM 3305 C CA . TRP B 1 66 ? 11.914 -19.328 -8.695 1 95.44 66 TRP B CA 1
ATOM 3306 C C . TRP B 1 66 ? 11.57 -19.781 -10.109 1 95.44 66 TRP B C 1
ATOM 3308 O O . TRP B 1 66 ? 11.93 -20.891 -10.523 1 95.44 66 TRP B O 1
ATOM 3318 N N . TYR B 1 67 ? 10.906 -18.984 -10.961 1 96.19 67 TYR B N 1
ATOM 3319 C CA . TYR B 1 67 ? 10.367 -19.375 -12.258 1 96.19 67 TYR B CA 1
ATOM 3320 C C . TYR B 1 67 ? 11.453 -19.969 -13.141 1 96.19 67 TYR B C 1
ATOM 3322 O O . TYR B 1 67 ? 11.297 -21.078 -13.664 1 96.19 67 TYR B O 1
ATOM 3330 N N . TRP B 1 68 ? 12.531 -19.266 -13.227 1 95.19 68 TRP B N 1
ATOM 3331 C CA . TRP B 1 68 ? 13.531 -19.656 -14.219 1 95.19 68 TRP B CA 1
ATOM 3332 C C . TRP B 1 68 ? 14.242 -20.938 -13.805 1 95.19 68 TRP B C 1
ATOM 3334 O O . TRP B 1 68 ? 14.633 -21.75 -14.656 1 95.19 68 TRP B O 1
ATOM 3344 N N . VAL B 1 69 ? 14.375 -21.172 -12.531 1 96.88 69 VAL B N 1
ATOM 3345 C CA . VAL B 1 69 ? 15.016 -22.391 -12.07 1 96.88 69 VAL B CA 1
ATOM 3346 C C . VAL B 1 69 ? 14.117 -23.594 -12.375 1 96.88 69 VAL B C 1
ATOM 3348 O O . VAL B 1 69 ? 14.594 -24.625 -12.852 1 96.88 69 VAL B O 1
ATOM 3351 N N . SER B 1 70 ? 12.875 -23.438 -12.078 1 97.19 70 SER B N 1
ATOM 3352 C CA . SER B 1 70 ? 11.898 -24.469 -12.406 1 97.19 70 SER B CA 1
ATOM 3353 C C . SER B 1 70 ? 11.906 -24.781 -13.898 1 97.19 70 SER B C 1
ATOM 3355 O O . SER B 1 70 ? 11.977 -25.953 -14.297 1 97.19 70 SER B O 1
ATOM 3357 N N . ASP B 1 71 ? 11.867 -23.734 -14.703 1 96.5 71 ASP B N 1
ATOM 3358 C CA . ASP B 1 71 ? 11.836 -23.891 -16.156 1 96.5 71 ASP B CA 1
ATOM 3359 C C . ASP B 1 71 ? 13.117 -24.578 -16.656 1 96.5 71 ASP B C 1
ATOM 3361 O O . ASP B 1 71 ? 13.062 -25.453 -17.516 1 96.5 71 ASP B O 1
ATOM 3365 N N . TRP B 1 72 ? 14.203 -24.141 -16.094 1 96.5 72 TRP B N 1
ATOM 3366 C CA . TRP B 1 72 ? 15.516 -24.688 -16.453 1 96.5 72 TRP B CA 1
ATOM 3367 C C . TRP B 1 72 ? 15.602 -26.172 -16.109 1 96.5 72 TRP B C 1
ATOM 3369 O O . TRP B 1 72 ? 16.047 -26.984 -16.938 1 96.5 72 TRP B O 1
ATOM 3379 N N . CYS B 1 73 ? 15.172 -26.578 -14.961 1 97.44 73 CYS B N 1
ATOM 3380 C CA . CYS B 1 73 ? 15.148 -27.969 -14.555 1 97.44 73 CYS B CA 1
ATOM 3381 C C . CYS B 1 73 ? 14.266 -28.797 -15.477 1 97.44 73 CYS B C 1
ATOM 3383 O O . CYS B 1 73 ? 14.633 -29.906 -15.875 1 97.44 73 CYS B O 1
ATOM 3385 N N . ALA B 1 74 ? 13.125 -28.203 -15.812 1 96.69 74 ALA B N 1
ATOM 3386 C CA . ALA B 1 74 ? 12.195 -28.891 -16.703 1 96.69 74 ALA B CA 1
ATOM 3387 C C . ALA B 1 74 ? 12.836 -29.125 -18.078 1 96.69 74 ALA B C 1
ATOM 3389 O O . ALA B 1 74 ? 12.695 -30.219 -18.656 1 96.69 74 ALA B O 1
ATOM 3390 N N . GLU B 1 75 ? 13.508 -28.156 -18.562 1 95.94 75 GLU B N 1
ATOM 3391 C CA . GLU B 1 75 ? 14.172 -28.234 -19.875 1 95.94 75 GLU B CA 1
ATOM 3392 C C . GLU B 1 75 ? 15.219 -29.328 -19.891 1 95.94 75 GLU B C 1
ATOM 3394 O O . GLU B 1 75 ? 15.398 -30 -20.906 1 95.94 75 GLU B O 1
ATOM 3399 N N . LEU B 1 76 ? 15.812 -29.594 -18.75 1 96.44 76 LEU B N 1
ATOM 3400 C CA . LEU B 1 76 ? 16.906 -30.547 -18.688 1 96.44 76 LEU B CA 1
ATOM 3401 C C . LEU B 1 76 ? 16.422 -31.891 -18.141 1 96.44 76 LEU B C 1
ATOM 3403 O O . LEU B 1 76 ? 17.219 -32.812 -18.016 1 96.44 76 LEU B O 1
ATOM 3407 N N . GLY B 1 77 ? 15.188 -31.891 -17.812 1 95.38 77 GLY B N 1
ATOM 3408 C CA . GLY B 1 77 ? 14.641 -33.125 -17.266 1 95.38 77 GLY B CA 1
ATOM 3409 C C . GLY B 1 77 ? 15.078 -33.375 -15.836 1 95.38 77 GLY B C 1
ATOM 3410 O O . GLY B 1 77 ? 15.219 -34.531 -15.43 1 95.38 77 GLY B O 1
ATOM 3411 N N . ILE B 1 78 ? 15.422 -32.375 -15.094 1 96.38 78 ILE B N 1
ATOM 3412 C CA . ILE B 1 78 ? 15.828 -32.5 -13.695 1 96.38 78 ILE B CA 1
ATOM 3413 C C . ILE B 1 78 ? 14.594 -32.438 -12.797 1 96.38 78 ILE B C 1
ATOM 3415 O O . ILE B 1 78 ? 13.742 -31.547 -12.961 1 96.38 78 ILE B O 1
ATOM 3419 N N . ASP B 1 79 ? 14.516 -33.344 -11.867 1 95.38 79 ASP B N 1
ATOM 3420 C CA . ASP B 1 79 ? 13.43 -33.312 -10.898 1 95.38 79 ASP B CA 1
ATOM 3421 C C . ASP B 1 79 ? 13.5 -32.031 -10.047 1 95.38 79 ASP B C 1
ATOM 3423 O O . ASP B 1 79 ? 14.555 -31.719 -9.5 1 95.38 79 ASP B O 1
ATOM 3427 N N . PHE B 1 80 ? 12.375 -31.375 -9.992 1 96.56 80 PHE B N 1
ATOM 3428 C CA . PHE B 1 80 ? 12.312 -30.078 -9.312 1 96.56 80 PHE B CA 1
ATOM 3429 C C . PHE B 1 80 ? 11.164 -30.062 -8.305 1 96.56 80 PHE B C 1
ATOM 3431 O O . PHE B 1 80 ? 10.07 -30.547 -8.594 1 96.56 80 PHE B O 1
ATOM 3438 N N . ILE B 1 81 ? 11.453 -29.484 -7.121 1 95.75 81 ILE B N 1
ATOM 3439 C CA . ILE B 1 81 ? 10.422 -29.359 -6.098 1 95.75 81 ILE B CA 1
ATOM 3440 C C . ILE B 1 81 ? 10.438 -27.938 -5.527 1 95.75 81 ILE B C 1
ATOM 3442 O O . ILE B 1 81 ? 11.508 -27.375 -5.281 1 95.75 81 ILE B O 1
ATOM 3446 N N . LEU B 1 82 ? 9.25 -27.391 -5.449 1 95.88 82 LEU B N 1
ATOM 3447 C CA . LEU B 1 82 ? 9.07 -26.062 -4.879 1 95.88 82 LEU B CA 1
ATOM 3448 C C . LEU B 1 82 ? 8.57 -26.141 -3.441 1 95.88 82 LEU B C 1
ATOM 3450 O O . LEU B 1 82 ? 7.664 -26.922 -3.141 1 95.88 82 LEU B O 1
ATOM 3454 N N . GLY B 1 83 ? 9.227 -25.344 -2.58 1 93.25 83 GLY B N 1
ATOM 3455 C CA . GLY B 1 83 ? 8.82 -25.359 -1.183 1 93.25 83 GLY B CA 1
ATOM 3456 C C . GLY B 1 83 ? 8.047 -24.125 -0.772 1 93.25 83 GLY B C 1
ATOM 3457 O O . GLY B 1 83 ? 8.352 -23.016 -1.214 1 93.25 83 GLY B O 1
ATOM 3458 N N . HIS B 1 84 ? 7.109 -24.344 0.154 1 89.88 84 HIS B N 1
ATOM 3459 C CA . HIS B 1 84 ? 6.309 -23.234 0.68 1 89.88 84 HIS B CA 1
ATOM 3460 C C . HIS B 1 84 ? 7.137 -22.328 1.585 1 89.88 84 HIS B C 1
ATOM 3462 O O . HIS B 1 84 ? 7.727 -22.797 2.562 1 89.88 84 HIS B O 1
ATOM 3468 N N . ALA B 1 85 ? 7.074 -21.047 1.326 1 85.94 85 ALA B N 1
ATOM 3469 C CA . ALA B 1 85 ? 7.895 -20.094 2.07 1 85.94 85 ALA B CA 1
ATOM 3470 C C . ALA B 1 85 ? 7.504 -20.078 3.547 1 85.94 85 ALA B C 1
ATOM 3472 O O . ALA B 1 85 ? 8.367 -20.125 4.422 1 85.94 85 ALA B O 1
ATOM 3473 N N . LEU B 1 86 ? 6.234 -20 3.816 1 81.19 86 LEU B N 1
ATOM 3474 C CA . LEU B 1 86 ? 5.754 -19.891 5.188 1 81.19 86 LEU B CA 1
ATOM 3475 C C . LEU B 1 86 ? 6.094 -21.125 5.996 1 81.19 86 LEU B C 1
ATOM 3477 O O . LEU B 1 86 ? 6.535 -21.031 7.145 1 81.19 86 LEU B O 1
ATOM 3481 N N . TYR B 1 87 ? 5.969 -22.266 5.418 1 79.56 87 TYR B N 1
ATOM 3482 C CA . TYR B 1 87 ? 6.238 -23.516 6.117 1 79.56 87 TYR B CA 1
ATOM 3483 C C . TYR B 1 87 ? 7.734 -23.734 6.281 1 79.56 87 TYR B C 1
ATOM 3485 O O . TYR B 1 87 ? 8.18 -24.266 7.297 1 79.56 87 TYR B O 1
ATOM 3493 N N . MET B 1 88 ? 8.461 -23.312 5.281 1 82.81 88 MET B N 1
ATOM 3494 C CA . MET B 1 88 ? 9.914 -23.406 5.375 1 82.81 88 MET B CA 1
ATOM 3495 C C . MET B 1 88 ? 10.438 -22.578 6.547 1 82.81 88 MET B C 1
ATOM 3497 O O . MET B 1 88 ? 11.328 -23.031 7.273 1 82.81 88 MET B O 1
ATOM 3501 N N . LYS B 1 89 ? 9.859 -21.391 6.688 1 78.88 89 LYS B N 1
ATOM 3502 C CA . LYS B 1 89 ? 10.25 -20.516 7.797 1 78.88 89 LYS B CA 1
ATOM 3503 C C . LYS B 1 89 ? 9.945 -21.172 9.141 1 78.88 89 LYS B C 1
ATOM 3505 O O . LYS B 1 89 ? 10.734 -21.062 10.078 1 78.88 89 LYS B O 1
ATOM 3510 N N . ALA B 1 90 ? 8.867 -21.859 9.195 1 70.94 90 ALA B N 1
ATOM 3511 C CA . ALA B 1 90 ? 8.453 -22.531 10.422 1 70.94 90 ALA B CA 1
ATOM 3512 C C . ALA B 1 90 ? 9.406 -23.672 10.766 1 70.94 90 ALA B C 1
ATOM 3514 O O . ALA B 1 90 ? 9.672 -23.938 11.945 1 70.94 90 ALA B O 1
ATOM 3515 N N . ILE B 1 91 ? 9.875 -24.234 9.789 1 74.75 91 ILE B N 1
ATOM 3516 C CA . ILE B 1 91 ? 10.75 -25.375 9.977 1 74.75 91 ILE B CA 1
ATOM 3517 C C . ILE B 1 91 ? 12.148 -24.906 10.359 1 74.75 91 ILE B C 1
ATOM 3519 O O . ILE B 1 91 ? 12.805 -25.516 11.211 1 74.75 91 ILE B O 1
ATOM 3523 N N . HIS B 1 92 ? 12.602 -23.828 9.766 1 71.75 92 HIS B N 1
ATOM 3524 C CA . HIS B 1 92 ? 13.953 -23.328 10 1 71.75 92 HIS B CA 1
ATOM 3525 C C . HIS B 1 92 ? 14.07 -22.672 11.367 1 71.75 92 HIS B C 1
ATOM 3527 O O . HIS B 1 92 ? 15.148 -22.688 11.977 1 71.75 92 HIS B O 1
ATOM 3533 N N . GLY B 1 93 ? 12.852 -22.406 12.141 1 60.31 93 GLY B N 1
ATOM 3534 C CA . GLY B 1 93 ? 12.773 -21.828 13.469 1 60.31 93 GLY B CA 1
ATOM 3535 C C . GLY B 1 93 ? 13.914 -20.891 13.781 1 60.31 93 GLY B C 1
ATOM 3536 O O . GLY B 1 93 ? 13.859 -20.141 14.758 1 60.31 93 GLY B O 1
ATOM 3537 N N . GLY B 1 94 ? 15.117 -21.016 13.328 1 55.66 94 GLY B N 1
ATOM 3538 C CA . GLY B 1 94 ? 16.312 -20.516 13.984 1 55.66 94 GLY B CA 1
ATOM 3539 C C . GLY B 1 94 ? 16.625 -19.062 13.641 1 55.66 94 GLY B C 1
ATOM 3540 O O . GLY B 1 94 ? 16.172 -18.547 12.617 1 55.66 94 GLY B O 1
ATOM 3541 N N . LYS B 1 95 ? 17.156 -18.344 14.641 1 56.62 95 LYS B N 1
ATOM 3542 C CA . LYS B 1 95 ? 17.547 -16.938 14.727 1 56.62 95 LYS B CA 1
ATOM 3543 C C . LYS B 1 95 ? 18.625 -16.594 13.695 1 56.62 95 LYS B C 1
ATOM 3545 O O . LYS B 1 95 ? 18.719 -15.453 13.25 1 56.62 95 LYS B O 1
ATOM 3550 N N . THR B 1 96 ? 19.5 -17.594 13.438 1 57.75 96 THR B N 1
ATOM 3551 C CA . THR B 1 96 ? 20.656 -17.156 12.664 1 57.75 96 THR B CA 1
ATOM 3552 C C . THR B 1 96 ? 20.359 -17.219 11.172 1 57.75 96 THR B C 1
ATOM 3554 O O . THR B 1 96 ? 20.062 -18.297 10.633 1 57.75 96 THR B O 1
ATOM 3557 N N . LYS B 1 97 ? 20.125 -16.156 10.469 1 65.56 97 LYS B N 1
ATOM 3558 C CA . LYS B 1 97 ? 19.906 -16.109 9.023 1 65.56 97 LYS B CA 1
ATOM 3559 C C . LYS B 1 97 ? 21.234 -16.078 8.273 1 65.56 97 LYS B C 1
ATOM 3561 O O . LYS B 1 97 ? 22.016 -15.148 8.414 1 65.56 97 LYS B O 1
ATOM 3566 N N . ASN B 1 98 ? 21.609 -17.312 7.746 1 83.19 98 ASN B N 1
ATOM 3567 C CA . ASN B 1 98 ? 22.766 -17.531 6.883 1 83.19 98 ASN B CA 1
ATOM 3568 C C . ASN B 1 98 ? 22.391 -18.297 5.621 1 83.19 98 ASN B C 1
ATOM 3570 O O . ASN B 1 98 ? 21.891 -19.422 5.699 1 83.19 98 ASN B O 1
ATOM 3574 N N . ASP B 1 99 ? 22.656 -17.688 4.434 1 85.88 99 ASP B N 1
ATOM 3575 C CA . ASP B 1 99 ? 22.219 -18.219 3.15 1 85.88 99 ASP B CA 1
ATOM 3576 C C . ASP B 1 99 ? 22.859 -19.594 2.887 1 85.88 99 ASP B C 1
ATOM 3578 O O . ASP B 1 99 ? 22.219 -20.469 2.305 1 85.88 99 ASP B O 1
ATOM 3582 N N . LYS B 1 100 ? 24.062 -19.781 3.334 1 88.69 100 LYS B N 1
ATOM 3583 C CA . LYS B 1 100 ? 24.734 -21.062 3.184 1 88.69 100 LYS B CA 1
ATOM 3584 C C . LYS B 1 100 ? 24.047 -22.156 4.008 1 88.69 100 LYS B C 1
ATOM 3586 O O . LYS B 1 100 ? 23.781 -23.25 3.506 1 88.69 100 LYS B O 1
ATOM 3591 N N . VAL B 1 101 ? 23.719 -21.812 5.125 1 90 101 VAL B N 1
ATOM 3592 C CA . VAL B 1 101 ? 23.031 -22.75 6.016 1 90 101 VAL B CA 1
ATOM 3593 C C . VAL B 1 101 ? 21.641 -23.047 5.477 1 90 101 VAL B C 1
ATOM 3595 O O . VAL B 1 101 ? 21.172 -24.188 5.551 1 90 101 VAL B O 1
ATOM 3598 N N . ASP B 1 102 ? 21.047 -22.078 4.879 1 91 102 ASP B N 1
ATOM 3599 C CA . ASP B 1 102 ? 19.688 -22.25 4.379 1 91 102 ASP B CA 1
ATOM 3600 C C . ASP B 1 102 ? 19.656 -23.234 3.211 1 91 102 ASP B C 1
ATOM 3602 O O . ASP B 1 102 ? 18.75 -24.062 3.133 1 91 102 ASP B O 1
ATOM 3606 N N . SER B 1 103 ? 20.625 -23.156 2.363 1 94.69 103 SER B N 1
ATOM 3607 C CA . SER B 1 103 ? 20.672 -24.094 1.255 1 94.69 103 SER B CA 1
ATOM 3608 C C . SER B 1 103 ? 20.891 -25.516 1.752 1 94.69 103 SER B C 1
ATOM 3610 O O . SER B 1 103 ? 20.328 -26.469 1.204 1 94.69 103 SER B O 1
ATOM 3612 N N . PHE B 1 104 ? 21.688 -25.672 2.734 1 94.56 104 PHE B N 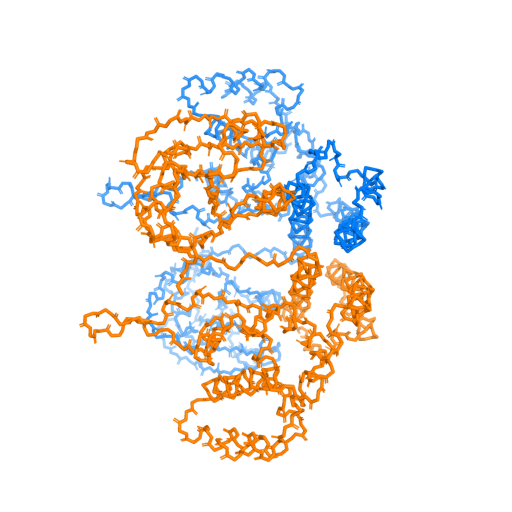1
ATOM 3613 C CA . PHE B 1 104 ? 21.906 -26.969 3.34 1 94.56 104 PHE B CA 1
ATOM 3614 C C . PHE B 1 104 ? 20.625 -27.5 3.967 1 94.56 104 PHE B C 1
ATOM 3616 O O . PHE B 1 104 ? 20.281 -28.688 3.801 1 94.56 104 PHE B O 1
ATOM 3623 N N . LYS B 1 105 ? 19.953 -26.641 4.637 1 92.06 105 LYS B N 1
ATOM 3624 C CA . LYS B 1 105 ? 18.688 -27.031 5.246 1 92.06 105 LYS B CA 1
ATOM 3625 C C . LYS B 1 105 ? 17.688 -27.516 4.191 1 92.06 105 LYS B C 1
ATOM 3627 O O . LYS B 1 105 ? 17 -28.516 4.398 1 92.06 105 LYS B O 1
ATOM 3632 N N . ILE B 1 106 ? 17.625 -26.859 3.082 1 94.62 106 ILE B N 1
ATOM 3633 C CA . ILE B 1 106 ? 16.734 -27.234 1.996 1 94.62 106 ILE B CA 1
ATOM 3634 C C . ILE B 1 106 ? 17.078 -28.641 1.496 1 94.62 106 ILE B C 1
ATOM 3636 O O . ILE B 1 106 ? 16.219 -29.5 1.356 1 94.62 106 ILE B O 1
ATOM 3640 N N . SER B 1 107 ? 18.391 -28.891 1.343 1 95.38 107 SER B N 1
ATOM 3641 C CA . SER B 1 107 ? 18.828 -30.188 0.862 1 95.38 107 SER B CA 1
ATOM 3642 C C . SER B 1 107 ? 18.484 -31.297 1.86 1 95.38 107 SER B C 1
ATOM 3644 O O . SER B 1 107 ? 18.078 -32.375 1.47 1 95.38 107 SER B O 1
ATOM 3646 N N . THR B 1 108 ? 18.609 -30.953 3.066 1 93.44 108 THR B N 1
ATOM 3647 C CA . THR B 1 108 ? 18.359 -31.938 4.117 1 93.44 108 THR B CA 1
ATOM 3648 C C . THR B 1 108 ? 16.859 -32.281 4.195 1 93.44 108 THR B C 1
ATOM 3650 O O . THR B 1 108 ? 16.484 -33.438 4.348 1 93.44 108 THR B O 1
ATOM 3653 N N . LEU B 1 109 ? 16.078 -31.266 4.113 1 92.75 109 LEU B N 1
ATOM 3654 C CA . LEU B 1 109 ? 14.641 -31.469 4.121 1 92.75 109 LEU B CA 1
ATOM 3655 C C . LEU B 1 109 ? 14.203 -32.312 2.928 1 92.75 109 LEU B C 1
ATOM 3657 O O . LEU B 1 109 ? 13.305 -33.156 3.049 1 92.75 109 LEU B O 1
ATOM 3661 N N . LEU B 1 110 ? 14.828 -32.094 1.806 1 93.62 110 LEU B N 1
ATOM 3662 C CA . LEU B 1 110 ? 14.539 -32.875 0.611 1 93.62 110 LEU B CA 1
ATOM 3663 C C . LEU B 1 110 ? 14.844 -34.375 0.845 1 93.62 110 LEU B C 1
ATOM 3665 O O . LEU B 1 110 ? 14.016 -35.219 0.567 1 93.62 110 LEU B O 1
ATOM 3669 N N . ARG B 1 111 ? 15.984 -34.531 1.403 1 93.62 111 ARG B N 1
ATOM 3670 C CA . ARG B 1 111 ? 16.438 -35.875 1.647 1 93.62 111 ARG B CA 1
ATOM 3671 C C . ARG B 1 111 ? 15.523 -36.594 2.646 1 93.62 111 ARG B C 1
ATOM 3673 O O . ARG B 1 111 ? 15.203 -37.781 2.477 1 93.62 111 ARG B O 1
ATOM 3680 N N . GLY B 1 112 ? 15.125 -35.844 3.625 1 90.88 112 GLY B N 1
ATOM 3681 C CA . GLY B 1 112 ? 14.328 -36.438 4.691 1 90.88 112 GLY B CA 1
ATOM 3682 C C . GLY B 1 112 ? 12.891 -36.719 4.281 1 90.88 112 GLY B C 1
ATOM 3683 O O . GLY B 1 112 ? 12.164 -37.406 4.984 1 90.88 112 GLY B O 1
ATOM 3684 N N . GLY B 1 113 ? 12.414 -36.094 3.264 1 87.81 113 GLY B N 1
ATOM 3685 C CA . GLY B 1 113 ? 11.07 -36.312 2.768 1 87.81 113 GLY B CA 1
ATOM 3686 C C . GLY B 1 113 ? 10.031 -35.438 3.408 1 87.81 113 GLY B C 1
ATOM 3687 O O . GLY B 1 113 ? 8.828 -35.625 3.221 1 87.81 113 GLY B O 1
ATOM 3688 N N . ASN B 1 114 ? 10.414 -34.531 4.16 1 85.69 114 ASN B N 1
ATOM 3689 C CA . ASN B 1 114 ? 9.492 -33.656 4.871 1 85.69 114 ASN B CA 1
ATOM 3690 C C . ASN B 1 114 ? 9.477 -32.25 4.27 1 85.69 114 ASN B C 1
ATOM 3692 O O . ASN B 1 114 ? 9.125 -31.281 4.945 1 85.69 114 ASN B O 1
ATOM 3696 N N . PHE B 1 115 ? 9.883 -32.125 3.033 1 89.75 115 PHE B N 1
ATOM 3697 C CA . PHE B 1 115 ? 9.906 -30.828 2.334 1 89.75 115 PHE B CA 1
ATOM 3698 C C . PHE B 1 115 ? 8.492 -30.328 2.074 1 89.75 115 PHE B C 1
ATOM 3700 O O . PHE B 1 115 ? 7.688 -31.031 1.454 1 89.75 115 PHE B O 1
ATOM 3707 N N . PRO B 1 116 ? 8.117 -29.172 2.67 1 90.69 116 PRO B N 1
ATOM 3708 C CA . PRO B 1 116 ? 6.762 -28.656 2.447 1 90.69 116 PRO B CA 1
ATOM 3709 C C . PRO B 1 116 ? 6.527 -28.219 1.003 1 90.69 116 PRO B C 1
ATOM 3711 O O . PRO B 1 116 ? 6.949 -27.141 0.609 1 90.69 116 PRO B O 1
ATOM 3714 N N . ILE B 1 117 ? 5.746 -28.953 0.288 1 91.38 117 ILE B N 1
ATOM 3715 C CA . ILE B 1 117 ? 5.652 -28.828 -1.162 1 91.38 117 ILE B CA 1
ATOM 3716 C C . ILE B 1 117 ? 4.672 -27.703 -1.521 1 91.38 117 ILE B C 1
ATOM 3718 O O . ILE B 1 117 ? 3.58 -27.625 -0.957 1 91.38 117 ILE B O 1
ATOM 3722 N N . ALA B 1 118 ? 5.113 -26.875 -2.361 1 92.88 118 ALA B N 1
ATOM 3723 C CA . ALA B 1 118 ? 4.262 -25.875 -3.016 1 92.88 118 ALA B CA 1
ATOM 3724 C C . ALA B 1 118 ? 3.984 -26.266 -4.465 1 92.88 118 ALA B C 1
ATOM 3726 O O . ALA B 1 118 ? 4.719 -27.062 -5.055 1 92.88 118 ALA B O 1
ATOM 3727 N N . TYR B 1 119 ? 2.936 -25.75 -4.949 1 92.69 119 TYR B N 1
ATOM 3728 C CA . TYR B 1 119 ? 2.543 -26.062 -6.316 1 92.69 119 TYR B CA 1
ATOM 3729 C C . TYR B 1 119 ? 3.465 -25.391 -7.32 1 92.69 119 TYR B C 1
ATOM 3731 O O . TYR B 1 119 ? 3.564 -24.156 -7.34 1 92.69 119 TYR B O 1
ATOM 3739 N N . ASP B 1 120 ? 4.176 -26.172 -8.055 1 94.38 120 ASP B N 1
ATOM 3740 C CA . ASP B 1 120 ? 4.973 -25.641 -9.156 1 94.38 120 ASP B CA 1
ATOM 3741 C C . ASP B 1 120 ? 4.09 -25.281 -10.344 1 94.38 120 ASP B C 1
ATOM 3743 O O . ASP B 1 120 ? 3.979 -26.047 -11.305 1 94.38 120 ASP B O 1
ATOM 3747 N N . TYR B 1 121 ? 3.523 -24.109 -10.297 1 94.88 121 TYR B N 1
ATOM 3748 C CA . TYR B 1 121 ? 2.549 -23.641 -11.273 1 94.88 121 TYR B CA 1
ATOM 3749 C C . TYR B 1 121 ? 3.119 -23.688 -12.68 1 94.88 121 TYR B C 1
ATOM 3751 O O . TYR B 1 121 ? 4.266 -23.297 -12.914 1 94.88 121 TYR B O 1
ATOM 3759 N N . PRO B 1 122 ? 2.363 -24.188 -13.586 1 93.69 122 PRO B N 1
ATOM 3760 C CA . PRO B 1 122 ? 2.885 -24.422 -14.938 1 93.69 122 PRO B CA 1
ATOM 3761 C C . PRO B 1 122 ? 3.346 -23.125 -15.617 1 93.69 122 PRO B C 1
ATOM 3763 O O . PRO B 1 122 ? 2.689 -22.094 -15.484 1 93.69 122 PRO B O 1
ATOM 3766 N N . SER B 1 123 ? 4.402 -23.203 -16.344 1 94.56 123 SER B N 1
ATOM 3767 C CA . SER B 1 123 ? 5.051 -22.062 -16.969 1 94.56 123 SER B CA 1
ATOM 3768 C C . SER B 1 123 ? 4.125 -21.375 -17.969 1 94.56 123 SER B C 1
ATOM 3770 O O . SER B 1 123 ? 4.137 -20.141 -18.078 1 94.56 123 SER B O 1
ATOM 3772 N N . GLU B 1 124 ? 3.26 -22.156 -18.578 1 93.81 124 GLU B N 1
ATOM 3773 C CA . GLU B 1 124 ? 2.428 -21.625 -19.672 1 93.81 124 GLU B CA 1
ATOM 3774 C C . GLU B 1 124 ? 1.391 -20.641 -19.141 1 93.81 124 GLU B C 1
ATOM 3776 O O . GLU B 1 124 ? 0.906 -19.781 -19.875 1 93.81 124 GLU B O 1
ATOM 3781 N N . MET B 1 125 ? 1.103 -20.781 -17.844 1 95.19 125 MET B N 1
ATOM 3782 C CA . MET B 1 125 ? -0.021 -19.984 -17.359 1 95.19 125 MET B CA 1
ATOM 3783 C C . MET B 1 125 ? 0.441 -18.969 -16.328 1 95.19 125 MET B C 1
ATOM 3785 O O . MET B 1 125 ? -0.329 -18.109 -15.914 1 95.19 125 MET B O 1
ATOM 3789 N N . ARG B 1 126 ? 1.725 -18.969 -15.938 1 95.62 126 ARG B N 1
ATOM 3790 C CA . ARG B 1 126 ? 2.238 -18.156 -14.844 1 95.62 126 ARG B CA 1
ATOM 3791 C C . ARG B 1 126 ? 2.092 -16.672 -15.164 1 95.62 126 ARG B C 1
ATOM 3793 O O . ARG B 1 126 ? 1.658 -15.883 -14.32 1 95.62 126 ARG B O 1
ATOM 3800 N N . ALA B 1 127 ? 2.445 -16.375 -16.391 1 96.56 127 ALA B N 1
ATOM 3801 C CA . ALA B 1 127 ? 2.479 -14.969 -16.766 1 96.56 127 ALA B CA 1
ATOM 3802 C C . ALA B 1 127 ? 1.084 -14.352 -16.703 1 96.56 127 ALA B C 1
ATOM 3804 O O . ALA B 1 127 ? 0.923 -13.211 -16.266 1 96.56 127 ALA B O 1
ATOM 3805 N N . ALA B 1 128 ? 0.116 -15.125 -17.141 1 97.69 128 ALA B N 1
ATOM 3806 C CA . ALA B 1 128 ? -1.263 -14.641 -17.109 1 97.69 128 ALA B CA 1
ATOM 3807 C C . ALA B 1 128 ? -1.756 -14.477 -15.672 1 97.69 128 ALA B C 1
ATOM 3809 O O . ALA B 1 128 ? -2.418 -13.492 -15.344 1 97.69 128 ALA B O 1
ATOM 3810 N N . ARG B 1 129 ? -1.423 -15.453 -14.867 1 97.5 129 ARG B N 1
ATOM 3811 C CA . ARG B 1 129 ? -1.783 -15.367 -13.453 1 97.5 129 ARG B CA 1
ATOM 3812 C C . ARG B 1 129 ? -1.164 -14.133 -12.805 1 97.5 129 ARG B C 1
ATOM 3814 O O . ARG B 1 129 ? -1.843 -13.391 -12.086 1 97.5 129 ARG B O 1
ATOM 3821 N N . ASP B 1 130 ? 0.093 -13.883 -13.07 1 97.12 130 ASP B N 1
ATOM 3822 C CA . ASP B 1 130 ? 0.798 -12.727 -12.523 1 97.12 130 ASP B CA 1
ATOM 3823 C C . ASP B 1 130 ? 0.157 -11.422 -12.984 1 97.12 130 ASP B C 1
ATOM 3825 O O . ASP B 1 130 ? 0.048 -10.469 -12.211 1 97.12 130 ASP B O 1
ATOM 3829 N N . LEU B 1 131 ? -0.224 -11.383 -14.25 1 97.81 131 LEU B N 1
ATOM 3830 C CA . LEU B 1 131 ? -0.851 -10.188 -14.805 1 97.81 131 LEU B CA 1
ATOM 3831 C C . LEU B 1 131 ? -2.182 -9.898 -14.117 1 97.81 131 LEU B C 1
ATOM 3833 O O . LEU B 1 131 ? -2.49 -8.75 -13.812 1 97.81 131 LEU B O 1
ATOM 3837 N N . LEU B 1 132 ? -2.908 -10.945 -13.836 1 98 132 LEU B N 1
ATOM 3838 C CA . LEU B 1 132 ? -4.176 -10.789 -13.125 1 98 132 LEU B CA 1
ATOM 3839 C C . LEU B 1 132 ? -3.943 -10.289 -11.703 1 98 132 LEU B C 1
ATOM 3841 O O . LEU B 1 132 ? -4.711 -9.469 -11.195 1 98 132 LEU B O 1
ATOM 3845 N N . ARG B 1 133 ? -2.938 -10.836 -11.078 1 97.44 133 ARG B N 1
ATOM 3846 C CA . ARG B 1 133 ? -2.598 -10.375 -9.734 1 97.44 133 ARG B CA 1
ATOM 3847 C C . ARG B 1 133 ? -2.17 -8.914 -9.75 1 97.44 133 ARG B C 1
ATOM 3849 O O . ARG B 1 133 ? -2.512 -8.156 -8.844 1 97.44 133 ARG B O 1
ATOM 3856 N N . ARG B 1 134 ? -1.477 -8.5 -10.781 1 97.25 134 ARG B N 1
ATOM 3857 C CA . ARG B 1 134 ? -1.105 -7.102 -10.953 1 97.25 134 ARG B CA 1
ATOM 3858 C C . ARG B 1 134 ? -2.342 -6.223 -11.133 1 97.25 134 ARG B C 1
ATOM 3860 O O . ARG B 1 134 ? -2.439 -5.148 -10.531 1 97.25 134 ARG B O 1
ATOM 3867 N N . ARG B 1 135 ? -3.189 -6.73 -11.953 1 97.88 135 ARG B N 1
ATOM 3868 C CA . ARG B 1 135 ? -4.453 -6.027 -12.133 1 97.88 135 ARG B CA 1
ATOM 3869 C C . ARG B 1 135 ? -5.137 -5.766 -10.797 1 97.88 135 ARG B C 1
ATOM 3871 O O . ARG B 1 135 ? -5.605 -4.656 -10.539 1 97.88 135 ARG B O 1
ATOM 3878 N N . MET B 1 136 ? -5.195 -6.762 -10.047 1 97.62 136 MET B N 1
ATOM 3879 C CA . MET B 1 136 ? -5.863 -6.652 -8.75 1 97.62 136 MET B CA 1
ATOM 3880 C C . MET B 1 136 ? -5.199 -5.586 -7.891 1 97.62 136 MET B C 1
ATOM 3882 O O . MET B 1 136 ? -5.883 -4.805 -7.227 1 97.62 136 MET B O 1
ATOM 3886 N N . LYS B 1 137 ? -3.887 -5.539 -7.879 1 97.44 137 LYS B N 1
ATOM 3887 C CA . LYS B 1 137 ? -3.156 -4.535 -7.109 1 97.44 137 LYS B CA 1
ATOM 3888 C C . LYS B 1 137 ? -3.5 -3.127 -7.574 1 97.44 137 LYS B C 1
ATOM 3890 O O . LYS B 1 137 ? -3.674 -2.221 -6.758 1 97.44 137 LYS B O 1
ATOM 3895 N N . ILE B 1 138 ? -3.604 -2.932 -8.859 1 98 138 ILE B N 1
ATOM 3896 C CA . ILE B 1 138 ? -3.895 -1.618 -9.43 1 98 138 ILE B CA 1
ATOM 3897 C C . ILE B 1 138 ? -5.332 -1.222 -9.102 1 98 138 ILE B C 1
ATOM 3899 O O . ILE B 1 138 ? -5.605 -0.064 -8.773 1 98 138 ILE B O 1
ATOM 3903 N N . VAL B 1 139 ? -6.23 -2.197 -9.188 1 97.5 139 VAL B N 1
ATOM 3904 C CA . VAL B 1 139 ? -7.625 -1.935 -8.852 1 97.5 139 VAL B CA 1
ATOM 3905 C C . VAL B 1 139 ? -7.734 -1.504 -7.395 1 97.5 139 VAL B C 1
ATOM 3907 O O . VAL B 1 139 ? -8.477 -0.575 -7.066 1 97.5 139 VAL B O 1
ATOM 3910 N N . ARG B 1 140 ? -6.98 -2.168 -6.59 1 97 140 ARG B N 1
ATOM 3911 C CA . ARG B 1 140 ? -6.992 -1.819 -5.172 1 97 140 ARG B CA 1
ATOM 3912 C C . ARG B 1 140 ? -6.453 -0.412 -4.949 1 97 140 ARG B C 1
ATOM 3914 O O . ARG B 1 140 ? -6.984 0.342 -4.133 1 97 140 ARG B O 1
ATOM 3921 N N . HIS B 1 141 ? -5.418 -0.107 -5.629 1 97.56 141 HIS B N 1
ATOM 3922 C CA . HIS B 1 141 ? -4.914 1.257 -5.535 1 97.56 141 HIS B CA 1
ATOM 3923 C C . HIS B 1 141 ? -5.953 2.266 -6.012 1 97.56 141 HIS B C 1
ATOM 3925 O O . HIS B 1 141 ? -6.094 3.342 -5.426 1 97.56 141 HIS B O 1
ATOM 3931 N N . GLY B 1 142 ? -6.668 1.914 -7.09 1 96.25 142 GLY B N 1
ATOM 3932 C CA . GLY B 1 142 ? -7.754 2.76 -7.555 1 96.25 142 GLY B CA 1
ATOM 3933 C C . GLY B 1 142 ? -8.828 2.98 -6.508 1 96.25 142 GLY B C 1
ATOM 3934 O O . GLY B 1 142 ? -9.367 4.082 -6.387 1 96.25 142 GLY B O 1
ATOM 3935 N N . ALA B 1 143 ? -9.102 1.909 -5.805 1 96 143 ALA B N 1
ATOM 3936 C CA . ALA B 1 143 ? -10.078 2.029 -4.727 1 96 143 ALA B CA 1
ATOM 3937 C C . ALA B 1 143 ? -9.609 3.016 -3.662 1 96 143 ALA B C 1
ATOM 3939 O O . ALA B 1 143 ? -10.406 3.773 -3.111 1 96 143 ALA B O 1
ATOM 3940 N N . MET B 1 144 ? -8.352 2.992 -3.424 1 96.31 144 MET B N 1
ATOM 3941 C CA . MET B 1 144 ? -7.785 3.932 -2.461 1 96.31 144 MET B CA 1
ATOM 3942 C C . MET B 1 144 ? -7.91 5.367 -2.965 1 96.31 144 MET B C 1
ATOM 3944 O O . MET B 1 144 ? -8.188 6.281 -2.186 1 96.31 144 MET B O 1
ATOM 3948 N N . LEU B 1 145 ? -7.664 5.578 -4.273 1 95.88 145 LEU B N 1
ATOM 3949 C CA . LEU B 1 145 ? -7.82 6.906 -4.859 1 95.88 145 LEU B CA 1
ATOM 3950 C C . LEU B 1 145 ? -9.258 7.395 -4.723 1 95.88 145 LEU B C 1
ATOM 3952 O O . LEU B 1 145 ? -9.492 8.555 -4.379 1 95.88 145 LEU B O 1
ATOM 3956 N N . LYS B 1 146 ? -10.18 6.531 -4.973 1 93.75 146 LYS B N 1
ATOM 3957 C CA . LYS B 1 146 ? -11.586 6.887 -4.82 1 93.75 146 LYS B CA 1
ATOM 3958 C C . LYS B 1 146 ? -11.922 7.215 -3.369 1 93.75 146 LYS B C 1
ATOM 3960 O O . LYS B 1 146 ? -12.664 8.156 -3.094 1 93.75 146 LYS B O 1
ATOM 3965 N N . GLY B 1 147 ? -11.344 6.375 -2.484 1 93.44 147 GLY B N 1
ATOM 3966 C CA . GLY B 1 147 ? -11.516 6.668 -1.069 1 93.44 147 GLY B CA 1
ATOM 3967 C C . GLY B 1 147 ? -10.984 8.031 -0.675 1 93.44 147 GLY B C 1
ATOM 3968 O O . GLY B 1 147 ? -11.586 8.727 0.147 1 93.44 147 GLY B O 1
ATOM 3969 N N . HIS B 1 148 ? -9.922 8.383 -1.257 1 94.19 148 HIS B N 1
ATOM 3970 C CA . HIS B 1 148 ? -9.344 9.695 -0.988 1 94.19 148 HIS B CA 1
ATOM 3971 C C . HIS B 1 148 ? -10.297 10.805 -1.418 1 94.19 148 HIS B C 1
ATOM 3973 O O . HIS B 1 148 ? -10.414 11.828 -0.736 1 94.19 148 HIS B O 1
ATOM 3979 N N . VAL B 1 149 ? -10.93 10.656 -2.541 1 92 149 VAL B N 1
ATOM 3980 C CA . VAL B 1 149 ? -11.891 11.633 -3.033 1 92 149 VAL B CA 1
ATOM 3981 C C . VAL B 1 149 ? -13.023 11.805 -2.023 1 92 149 VAL B C 1
ATOM 3983 O O . VAL B 1 149 ? -13.383 12.93 -1.666 1 92 149 VAL B O 1
ATOM 3986 N N . VAL B 1 150 ? -13.523 10.68 -1.541 1 91.56 150 VAL B N 1
ATOM 3987 C CA . VAL B 1 150 ? -14.625 10.695 -0.58 1 91.56 150 VAL B CA 1
ATOM 3988 C C . VAL B 1 150 ? -14.172 11.375 0.709 1 91.56 150 VAL B C 1
ATOM 3990 O O . VAL B 1 150 ? -14.883 12.234 1.248 1 91.56 150 VAL B O 1
ATOM 3993 N N . ASN B 1 151 ? -12.992 11.023 1.121 1 92.12 151 ASN B N 1
ATOM 3994 C CA . ASN B 1 151 ? -12.453 11.586 2.354 1 92.12 151 ASN B CA 1
ATOM 3995 C C . ASN B 1 151 ? -12.219 13.094 2.221 1 92.12 151 ASN B C 1
ATOM 3997 O O . ASN B 1 151 ? -12.414 13.844 3.178 1 92.12 151 ASN B O 1
ATOM 4001 N N . THR B 1 152 ? -11.727 13.523 1.085 1 92.75 152 THR B N 1
ATOM 4002 C CA . THR B 1 152 ? -11.516 14.953 0.854 1 92.75 152 THR B CA 1
ATOM 4003 C C . THR B 1 152 ? -12.836 15.719 0.958 1 92.75 152 THR B C 1
ATOM 4005 O O . THR B 1 152 ? -12.883 16.797 1.55 1 92.75 152 THR B O 1
ATOM 4008 N N . ASN B 1 153 ? -13.875 15.117 0.434 1 91.12 153 ASN B N 1
ATOM 4009 C CA . ASN B 1 153 ? -15.195 15.734 0.549 1 91.12 153 ASN B CA 1
ATOM 4010 C C . ASN B 1 153 ? -15.586 15.945 2.008 1 91.12 153 ASN B C 1
ATOM 4012 O O . ASN B 1 153 ? -16.031 17.031 2.391 1 91.12 153 ASN B O 1
ATOM 4016 N N . SER B 1 154 ? -15.406 14.898 2.785 1 91.19 154 SER B N 1
ATOM 4017 C CA . SER B 1 154 ? -15.773 14.992 4.195 1 91.19 154 SER B CA 1
ATOM 4018 C C . SER B 1 154 ? -14.852 15.961 4.938 1 91.19 154 SER B C 1
ATOM 4020 O O . SER B 1 154 ? -15.289 16.641 5.867 1 91.19 154 SER B O 1
ATOM 4022 N N . GLN B 1 155 ? -13.602 15.992 4.516 1 92.81 155 GLN B N 1
ATOM 4023 C CA . GLN B 1 155 ? -12.609 16.891 5.117 1 92.81 155 GLN B CA 1
ATOM 4024 C C . GLN B 1 155 ? -13.047 18.344 5.008 1 92.81 155 GLN B C 1
ATOM 4026 O O . G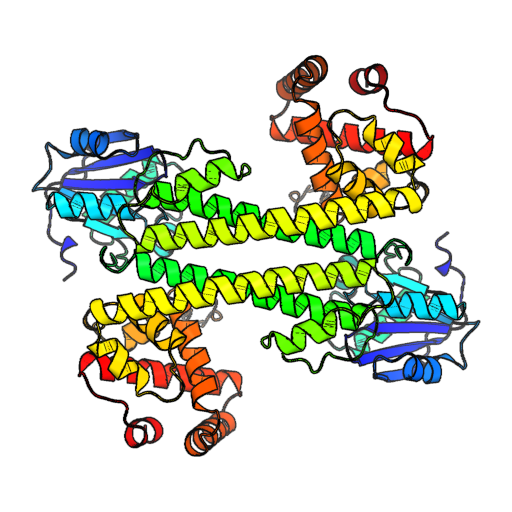LN B 1 155 ? -12.82 19.141 5.926 1 92.81 155 GLN B O 1
ATOM 4031 N N . TYR B 1 156 ? -13.727 18.703 3.977 1 92.06 156 TYR B N 1
ATOM 4032 C CA . TYR B 1 156 ? -14.164 20.078 3.734 1 92.06 156 TYR B CA 1
ATOM 4033 C C . TYR B 1 156 ? -15.672 20.219 3.906 1 92.06 156 TYR B C 1
ATOM 4035 O O . TYR B 1 156 ? -16.266 21.188 3.455 1 92.06 156 TYR B O 1
ATOM 4043 N N . ASN B 1 157 ? -16.297 19.109 4.512 1 91.81 157 ASN B N 1
ATOM 4044 C CA . ASN B 1 157 ? -17.703 19.078 4.883 1 91.81 157 ASN B CA 1
ATOM 4045 C C . ASN B 1 157 ? -18.609 19.266 3.674 1 91.81 157 ASN B C 1
ATOM 4047 O O . ASN B 1 157 ? -19.609 19.984 3.75 1 91.81 157 ASN B O 1
ATOM 4051 N N . LEU B 1 158 ? -18.188 18.766 2.559 1 88.12 158 LEU B N 1
ATOM 4052 C CA . LEU B 1 158 ? -19.016 18.75 1.362 1 88.12 158 LEU B CA 1
ATOM 4053 C C . LEU B 1 158 ? -19.922 17.516 1.346 1 88.12 158 LEU B C 1
ATOM 4055 O O . LEU B 1 158 ? -19.609 16.5 1.974 1 88.12 158 LEU B O 1
ATOM 4059 N N . PRO B 1 159 ? -21.016 17.672 0.702 1 81.25 159 PRO B N 1
ATOM 4060 C CA . PRO B 1 159 ? -21.906 16.516 0.635 1 81.25 159 PRO B CA 1
ATOM 4061 C C . PRO B 1 159 ? -21.266 15.297 -0.024 1 81.25 159 PRO B C 1
ATOM 4063 O O . PRO B 1 159 ? -20.344 15.453 -0.838 1 81.25 159 PRO B O 1
ATOM 4066 N N . ALA B 1 160 ? -21.75 14.188 0.539 1 77.69 160 ALA B N 1
ATOM 4067 C CA . ALA B 1 160 ? -21.25 12.953 -0.055 1 77.69 160 ALA B CA 1
ATOM 4068 C C . ALA B 1 160 ? -21.5 12.93 -1.562 1 77.69 160 ALA B C 1
ATOM 4070 O O . ALA B 1 160 ? -22.547 13.383 -2.033 1 77.69 160 ALA B O 1
ATOM 4071 N N . THR B 1 161 ? -20.406 12.555 -2.211 1 71.44 161 THR B N 1
ATOM 4072 C CA . THR B 1 161 ? -20.594 12.453 -3.656 1 71.44 161 THR B CA 1
ATOM 4073 C C . THR B 1 161 ? -21.5 11.273 -4.004 1 71.44 161 THR B C 1
ATOM 4075 O O . THR B 1 161 ? -21.391 10.203 -3.4 1 71.44 161 THR B O 1
ATOM 4078 N N . GLU B 1 162 ? -22.594 11.438 -4.41 1 68 162 GLU B N 1
ATOM 4079 C CA . GLU B 1 162 ? -23.453 10.344 -4.867 1 68 162 GLU B CA 1
ATOM 4080 C C . GLU B 1 162 ? -22.922 9.734 -6.16 1 68 162 GLU B C 1
ATOM 4082 O O . GLU B 1 162 ? -23.562 8.836 -6.73 1 68 162 GLU B O 1
ATOM 4087 N N . LEU B 1 163 ? -21.75 10.188 -6.449 1 68.44 163 LEU B N 1
ATOM 4088 C CA . LEU B 1 163 ? -21.234 9.781 -7.754 1 68.44 163 LEU B CA 1
ATOM 4089 C C . LEU B 1 163 ? -20.547 8.43 -7.672 1 68.44 163 LEU B C 1
ATOM 4091 O O . LEU B 1 163 ? -19.844 8.141 -6.695 1 68.44 163 LEU B O 1
ATOM 4095 N N . ASN B 1 164 ? -21.031 7.543 -8.539 1 70.69 164 ASN B N 1
ATOM 4096 C CA . ASN B 1 164 ? -20.297 6.305 -8.742 1 70.69 164 ASN B CA 1
ATOM 4097 C C . ASN B 1 164 ? -18.953 6.566 -9.43 1 70.69 164 ASN B C 1
ATOM 4099 O O . ASN B 1 164 ? -18.891 6.688 -10.656 1 70.69 164 ASN B O 1
ATOM 4103 N N . LEU B 1 165 ? -17.938 6.652 -8.75 1 73.75 165 LEU B N 1
ATOM 4104 C CA . LEU B 1 165 ? -16.641 7.066 -9.25 1 73.75 165 LEU B CA 1
ATOM 4105 C C . LEU B 1 165 ? -16.047 6.016 -10.188 1 73.75 165 LEU B C 1
ATOM 4107 O O . LEU B 1 165 ? -15.023 6.25 -10.828 1 73.75 165 LEU B O 1
ATOM 4111 N N . LYS B 1 166 ? -16.766 4.949 -10.297 1 71.88 166 LYS B N 1
ATOM 4112 C CA . LYS B 1 166 ? -16.344 3.953 -11.289 1 71.88 166 LYS B CA 1
ATOM 4113 C C . LYS B 1 166 ? -16.703 4.406 -12.703 1 71.88 166 LYS B C 1
ATOM 4115 O O . LYS B 1 166 ? -16.109 3.928 -13.672 1 71.88 166 LYS B O 1
ATOM 4120 N N . ASN B 1 167 ? -17.734 5.352 -12.633 1 72 167 ASN B N 1
ATOM 4121 C CA . ASN B 1 167 ? -18.203 5.871 -13.914 1 72 167 ASN B CA 1
ATOM 4122 C C . ASN B 1 167 ? -17.406 7.105 -14.344 1 72 167 ASN B C 1
ATOM 4124 O O . ASN B 1 167 ? -17.328 8.078 -13.594 1 72 167 ASN B O 1
ATOM 4128 N N . ILE B 1 168 ? -16.844 7.078 -15.508 1 71.62 168 ILE B N 1
ATOM 4129 C CA . ILE B 1 168 ? -15.984 8.133 -16.047 1 71.62 168 ILE B CA 1
ATOM 4130 C C . ILE B 1 168 ? -16.766 9.445 -16.109 1 71.62 168 ILE B C 1
ATOM 4132 O O . ILE B 1 168 ? -16.219 10.508 -15.812 1 71.62 168 ILE B O 1
ATOM 4136 N N . SER B 1 169 ? -18.031 9.289 -16.438 1 70.38 169 SER B N 1
ATOM 4137 C CA . SER B 1 169 ? -18.844 10.492 -16.547 1 70.38 169 SER B CA 1
ATOM 4138 C C . SER B 1 169 ? -19.047 11.156 -15.188 1 70.38 169 SER B C 1
ATOM 4140 O O . SER B 1 169 ? -19.062 12.383 -15.086 1 70.38 169 SER B O 1
ATOM 4142 N N . ALA B 1 170 ? -19.125 10.344 -14.18 1 69.88 170 ALA B N 1
ATOM 4143 C CA . ALA B 1 170 ? -19.281 10.859 -12.82 1 69.88 170 ALA B CA 1
ATOM 4144 C C . ALA B 1 170 ? -18.031 11.609 -12.375 1 69.88 170 ALA B C 1
ATOM 4146 O O . ALA B 1 170 ? -18.125 12.641 -11.711 1 69.88 170 ALA B O 1
ATOM 4147 N N . ARG B 1 171 ? -16.969 11.203 -12.891 1 71.62 171 ARG B N 1
ATOM 4148 C CA . ARG B 1 171 ? -15.695 11.82 -12.523 1 71.62 171 ARG B CA 1
ATOM 4149 C C . ARG B 1 171 ? -15.57 13.219 -13.133 1 71.62 171 ARG B C 1
ATOM 4151 O O . ARG B 1 171 ? -14.984 14.109 -12.516 1 71.62 171 ARG B O 1
ATOM 4158 N N . LYS B 1 172 ? -16.188 13.43 -14.211 1 73.56 172 LYS B N 1
ATOM 4159 C CA . LYS B 1 172 ? -16.141 14.734 -14.875 1 73.56 172 LYS B CA 1
ATOM 4160 C C . LYS B 1 172 ? -16.844 15.797 -14.055 1 73.56 172 LYS B C 1
ATOM 4162 O O . LYS B 1 172 ? -16.469 16.969 -14.086 1 73.56 172 LYS B O 1
ATOM 4167 N N . LYS B 1 173 ? -17.797 15.281 -13.258 1 74.19 173 LYS B N 1
ATOM 4168 C CA . LYS B 1 173 ? -18.562 16.219 -12.438 1 74.19 173 LYS B CA 1
ATOM 4169 C C . LYS B 1 173 ? -17.734 16.719 -11.258 1 74.19 173 LYS B C 1
ATOM 4171 O O . LYS B 1 173 ? -18.062 17.75 -10.664 1 74.19 173 LYS B O 1
ATOM 4176 N N . LEU B 1 174 ? -16.688 16.016 -10.984 1 79.81 174 LEU B N 1
ATOM 4177 C CA . LEU B 1 174 ? -15.859 16.375 -9.844 1 79.81 174 LEU B CA 1
ATOM 4178 C C . LEU B 1 174 ? -14.852 17.453 -10.227 1 79.81 174 LEU B C 1
ATOM 4180 O O . LEU B 1 174 ? -14.172 18 -9.359 1 79.81 174 LEU B O 1
ATOM 4184 N N . ARG B 1 175 ? -14.773 17.906 -11.484 1 73.94 175 ARG B N 1
ATOM 4185 C CA . ARG B 1 175 ? -13.766 18.828 -11.992 1 73.94 175 ARG B CA 1
ATOM 4186 C C . ARG B 1 175 ? -14.062 20.25 -11.555 1 73.94 175 ARG B C 1
ATOM 4188 O O . ARG B 1 175 ? -13.188 21.125 -11.625 1 73.94 175 ARG B O 1
ATOM 4195 N N . GLU B 1 176 ? -15.156 20.531 -10.977 1 78.38 176 GLU B N 1
ATOM 4196 C CA . GLU B 1 176 ? -15.453 21.906 -10.547 1 78.38 176 GLU B CA 1
ATOM 4197 C C . GLU B 1 176 ? -16.188 21.922 -9.211 1 78.38 176 GLU B C 1
ATOM 4199 O O . GLU B 1 176 ? -17 22.797 -8.953 1 78.38 176 GLU B O 1
ATOM 4204 N N . GLN B 1 177 ? -15.797 21.047 -8.445 1 82.06 177 GLN B N 1
ATOM 4205 C CA . GLN B 1 177 ? -16.547 20.859 -7.215 1 82.06 177 GLN B CA 1
ATOM 4206 C C . GLN B 1 177 ? -16 21.734 -6.094 1 82.06 177 GLN B C 1
ATOM 4208 O O . GLN B 1 177 ? -16.75 22.219 -5.246 1 82.06 177 GLN B O 1
ATOM 4213 N N . TYR B 1 178 ? -14.688 21.984 -6.172 1 88.62 178 TYR B N 1
ATOM 4214 C CA . TYR B 1 178 ? -14.07 22.656 -5.035 1 88.62 178 TYR B CA 1
ATOM 4215 C C . TYR B 1 178 ? -13.75 24.109 -5.379 1 88.62 178 TYR B C 1
ATOM 4217 O O . TYR B 1 178 ? -13.227 24.391 -6.461 1 88.62 178 TYR B O 1
ATOM 4225 N N . GLN B 1 179 ? -14.047 24.984 -4.52 1 88 179 GLN B N 1
ATOM 4226 C CA . GLN B 1 179 ? -13.75 26.406 -4.707 1 88 179 GLN B CA 1
ATOM 4227 C C . GLN B 1 179 ? -12.25 26.672 -4.617 1 88 179 GLN B C 1
ATOM 4229 O O . GLN B 1 179 ? -11.711 27.469 -5.379 1 88 179 GLN B O 1
ATOM 4234 N N . ASP B 1 180 ? -11.57 25.984 -3.713 1 92.5 180 ASP B N 1
ATOM 4235 C CA . ASP B 1 180 ? -10.125 26.094 -3.588 1 92.5 180 ASP B CA 1
ATOM 4236 C C . ASP B 1 180 ? -9.414 25.344 -4.715 1 92.5 180 ASP B C 1
ATOM 4238 O O . ASP B 1 180 ? -9.523 24.125 -4.82 1 92.5 180 ASP B O 1
ATOM 4242 N N . PRO B 1 181 ? -8.727 26.062 -5.535 1 94 181 PRO B N 1
ATOM 4243 C CA . PRO B 1 181 ? -8.094 25.438 -6.691 1 94 181 PRO B CA 1
ATOM 4244 C C . PRO B 1 181 ? -7.094 24.344 -6.297 1 94 181 PRO B C 1
ATOM 4246 O O . PRO B 1 181 ? -6.879 23.391 -7.047 1 94 181 PRO B O 1
ATOM 4249 N N . ILE B 1 182 ? -6.473 24.484 -5.164 1 96 182 ILE B N 1
ATOM 4250 C CA . ILE B 1 182 ? -5.5 23.484 -4.738 1 96 182 ILE B CA 1
ATOM 4251 C C . ILE B 1 182 ? -6.215 22.188 -4.371 1 96 182 ILE B C 1
ATOM 4253 O O . ILE B 1 182 ? -5.766 21.094 -4.734 1 96 182 ILE B O 1
ATOM 4257 N N . VAL B 1 183 ? -7.336 22.312 -3.666 1 95.31 183 VAL B N 1
ATOM 4258 C CA . VAL B 1 183 ? -8.148 21.141 -3.34 1 95.31 183 VAL B CA 1
ATOM 4259 C C . VAL B 1 183 ? -8.633 20.484 -4.625 1 95.31 183 VAL B C 1
ATOM 4261 O O . VAL B 1 183 ? -8.586 19.25 -4.75 1 95.31 183 VAL B O 1
ATOM 4264 N N . GLN B 1 184 ? -9.031 21.328 -5.547 1 94.5 184 GLN B N 1
ATOM 4265 C CA . GLN B 1 184 ? -9.492 20.812 -6.832 1 94.5 184 GLN B CA 1
ATOM 4266 C C . GLN B 1 184 ? -8.375 20.047 -7.543 1 94.5 184 GLN B C 1
ATOM 4268 O O . GLN B 1 184 ? -8.625 19 -8.148 1 94.5 184 GLN B O 1
ATOM 4273 N N . ARG B 1 185 ? -7.188 20.562 -7.48 1 95.19 185 ARG B N 1
ATOM 4274 C CA . ARG B 1 185 ? -6.051 19.906 -8.125 1 95.19 185 ARG B CA 1
ATOM 4275 C C . ARG B 1 185 ? -5.781 18.531 -7.508 1 95.19 185 ARG B C 1
ATOM 4277 O O . ARG B 1 185 ? -5.383 17.609 -8.211 1 95.19 185 ARG B O 1
ATOM 4284 N N . ASN B 1 186 ? -5.969 18.453 -6.215 1 94.81 186 ASN B N 1
ATOM 4285 C CA . ASN B 1 186 ? -5.836 17.172 -5.52 1 94.81 186 ASN B CA 1
ATOM 4286 C C . ASN B 1 186 ? -6.789 16.125 -6.086 1 94.81 186 ASN B C 1
ATOM 4288 O O . ASN B 1 186 ? -6.383 14.992 -6.367 1 94.81 186 ASN B O 1
ATOM 4292 N N . ILE B 1 187 ? -7.984 16.5 -6.285 1 94 187 ILE B N 1
ATOM 4293 C CA . ILE B 1 187 ? -9.016 15.609 -6.805 1 94 187 ILE B CA 1
ATOM 4294 C C . ILE B 1 187 ? -8.75 15.305 -8.273 1 94 187 ILE B C 1
ATOM 4296 O O . ILE B 1 187 ? -8.891 14.156 -8.719 1 94 187 ILE B O 1
ATOM 4300 N N . ASP B 1 188 ? -8.281 16.328 -9.008 1 94.38 188 ASP B N 1
ATOM 4301 C CA . ASP B 1 188 ? -7.953 16.141 -10.422 1 94.38 188 ASP B CA 1
ATOM 4302 C C . ASP B 1 188 ? -6.879 15.07 -10.602 1 94.38 188 ASP B C 1
ATOM 4304 O O . ASP B 1 188 ? -6.938 14.281 -11.547 1 94.38 188 ASP B O 1
ATOM 4308 N N . LEU B 1 189 ? -5.934 15.109 -9.703 1 95.62 189 LEU B N 1
ATOM 4309 C CA . LEU B 1 189 ? -4.867 14.117 -9.758 1 95.62 189 LEU B CA 1
ATOM 4310 C C . LEU B 1 189 ? -5.43 12.703 -9.617 1 95.62 189 LEU B C 1
ATOM 4312 O O . LEU B 1 189 ? -5.117 11.82 -10.422 1 95.62 189 LEU B O 1
ATOM 4316 N N . ASP B 1 190 ? -6.32 12.477 -8.641 1 95.06 190 ASP B N 1
ATOM 4317 C CA . ASP B 1 190 ? -6.941 11.172 -8.43 1 95.06 190 ASP B CA 1
ATOM 4318 C C . ASP B 1 190 ? -7.738 10.734 -9.656 1 95.06 190 ASP B C 1
ATOM 4320 O O . ASP B 1 190 ? -7.629 9.586 -10.094 1 95.06 190 ASP B O 1
ATOM 4324 N N . MET B 1 191 ? -8.461 11.688 -10.242 1 93.38 191 MET B N 1
ATOM 4325 C CA . MET B 1 191 ? -9.312 11.375 -11.391 1 93.38 191 MET B CA 1
ATOM 4326 C C . MET B 1 191 ? -8.477 11.008 -12.609 1 93.38 191 MET B C 1
ATOM 4328 O O . MET B 1 191 ? -8.812 10.078 -13.336 1 93.38 191 MET B O 1
ATOM 4332 N N . ALA B 1 192 ? -7.43 11.742 -12.805 1 94.81 192 ALA B N 1
ATOM 4333 C CA . ALA B 1 192 ? -6.555 11.469 -13.938 1 94.81 192 ALA B CA 1
ATOM 4334 C C . ALA B 1 192 ? -5.945 10.07 -13.828 1 94.81 192 ALA B C 1
ATOM 4336 O O . ALA B 1 192 ? -5.875 9.336 -14.82 1 94.81 192 ALA B O 1
ATOM 4337 N N . LEU B 1 193 ? -5.535 9.734 -12.648 1 96.81 193 LEU B N 1
ATOM 4338 C CA . LEU B 1 193 ? -4.953 8.414 -12.438 1 96.81 193 LEU B CA 1
ATOM 4339 C C . LEU B 1 193 ? -6.004 7.32 -12.609 1 96.81 193 LEU B C 1
ATOM 4341 O O . LEU B 1 193 ? -5.734 6.285 -13.227 1 96.81 193 LEU B O 1
ATOM 4345 N N . LEU B 1 194 ? -7.199 7.578 -12.062 1 95.31 194 LEU B N 1
ATOM 4346 C CA . LEU B 1 194 ? -8.289 6.613 -12.203 1 95.31 194 LEU B CA 1
ATOM 4347 C C . LEU B 1 194 ? -8.625 6.395 -13.672 1 95.31 194 LEU B C 1
ATOM 4349 O O . LEU B 1 194 ? -8.898 5.266 -14.086 1 95.31 194 LEU B O 1
ATOM 4353 N N . ASP B 1 195 ? -8.602 7.457 -14.438 1 94.81 195 ASP B N 1
ATOM 4354 C CA . ASP B 1 195 ? -8.859 7.348 -15.867 1 94.81 195 ASP B CA 1
ATOM 4355 C C . ASP B 1 195 ? -7.789 6.504 -16.562 1 94.81 195 ASP B C 1
ATOM 4357 O O . ASP B 1 195 ? -8.102 5.66 -17.406 1 94.81 195 ASP B O 1
ATOM 4361 N N . CYS B 1 196 ? -6.594 6.758 -16.203 1 96.69 196 CYS B N 1
ATOM 4362 C CA . CYS B 1 196 ? -5.488 5.977 -16.75 1 96.69 196 CYS B CA 1
ATOM 4363 C C . CYS B 1 196 ? -5.629 4.504 -16.375 1 96.69 196 CYS B C 1
ATOM 4365 O O . CYS B 1 196 ? -5.469 3.627 -17.234 1 96.69 196 CYS B O 1
ATOM 4367 N N . TYR B 1 197 ? -5.945 4.242 -15.078 1 97.06 197 TYR B N 1
ATOM 4368 C CA . TYR B 1 197 ? -6.141 2.869 -14.633 1 97.06 197 TYR B CA 1
ATOM 4369 C C . TYR B 1 197 ? -7.227 2.18 -15.453 1 97.06 197 TYR B C 1
ATOM 4371 O O . TYR B 1 197 ? -7.039 1.061 -15.93 1 97.06 197 TYR B O 1
ATOM 4379 N N . ALA B 1 198 ? -8.344 2.889 -15.617 1 95 198 ALA B N 1
ATOM 4380 C CA . ALA B 1 198 ? -9.477 2.32 -16.344 1 95 198 ALA B CA 1
ATOM 4381 C C . ALA B 1 198 ? -9.086 1.942 -17.766 1 95 198 ALA B C 1
ATOM 4383 O O . ALA B 1 198 ? -9.398 0.845 -18.234 1 95 198 ALA B O 1
ATOM 4384 N N . LYS B 1 199 ? -8.406 2.818 -18.391 1 96.31 199 LYS B N 1
ATOM 4385 C CA . LYS B 1 199 ? -7.977 2.6 -19.766 1 96.31 199 LYS B CA 1
ATOM 4386 C C . LYS B 1 199 ? -7.031 1.407 -19.875 1 96.31 199 LYS B C 1
ATOM 4388 O O . LYS B 1 199 ? -7.246 0.506 -20.688 1 96.31 199 LYS B O 1
ATOM 4393 N N . GLU B 1 200 ? -5.988 1.366 -19.016 1 97.5 200 GLU B N 1
ATOM 4394 C CA . GLU B 1 200 ? -4.969 0.322 -19.078 1 97.5 200 GLU B CA 1
ATOM 4395 C C . GLU B 1 200 ? -5.539 -1.03 -18.656 1 97.5 200 GLU B C 1
ATOM 4397 O O . GLU B 1 200 ? -5.23 -2.057 -19.266 1 97.5 200 GLU B O 1
ATOM 4402 N N . LEU B 1 201 ? -6.398 -1.027 -17.641 1 97.56 201 LEU B N 1
ATOM 4403 C CA . LEU B 1 201 ? -6.949 -2.277 -17.141 1 97.56 201 LEU B CA 1
ATOM 4404 C C . LEU B 1 201 ? -7.914 -2.896 -18.141 1 97.56 201 LEU B C 1
ATOM 4406 O O . LEU B 1 201 ? -8.008 -4.121 -18.25 1 97.56 201 LEU B O 1
ATOM 4410 N N . ALA B 1 202 ? -8.641 -2.018 -18.891 1 97.06 202 ALA B N 1
ATOM 4411 C CA . ALA B 1 202 ? -9.523 -2.535 -19.938 1 97.06 202 ALA B CA 1
ATOM 4412 C C . ALA B 1 202 ? -8.742 -3.332 -20.984 1 97.06 202 ALA B C 1
ATOM 4414 O O . ALA B 1 202 ? -9.18 -4.406 -21.406 1 97.06 202 ALA B O 1
ATOM 4415 N N . GLN B 1 203 ? -7.621 -2.836 -21.312 1 97.19 203 GLN B N 1
ATOM 4416 C CA . GLN B 1 203 ? -6.77 -3.514 -22.297 1 97.19 203 GLN B CA 1
ATOM 4417 C C . GLN B 1 203 ? -6.234 -4.828 -21.734 1 97.19 203 GLN B C 1
ATOM 4419 O O . GLN B 1 203 ? -6.219 -5.848 -22.422 1 97.19 203 GLN B O 1
ATOM 4424 N N . VAL B 1 204 ? -5.828 -4.824 -20.5 1 97.38 204 VAL B N 1
ATOM 4425 C CA . VAL B 1 204 ? -5.289 -6.008 -19.828 1 97.38 204 VAL B CA 1
ATOM 4426 C C . VAL B 1 204 ? -6.363 -7.086 -19.75 1 97.38 204 VAL B C 1
ATOM 4428 O O . VAL B 1 204 ? -6.105 -8.258 -20.047 1 97.38 204 VAL B O 1
ATOM 4431 N N . GLU B 1 205 ? -7.555 -6.68 -19.359 1 97.06 205 GLU B N 1
ATOM 4432 C CA . GLU B 1 205 ? -8.664 -7.617 -19.188 1 97.06 205 GLU B CA 1
ATOM 4433 C C . GLU B 1 205 ? -9.023 -8.281 -20.516 1 97.06 205 GLU B C 1
ATOM 4435 O O . GLU B 1 205 ? -9.219 -9.5 -20.578 1 97.06 205 GLU B O 1
ATOM 4440 N N . TRP B 1 206 ? -9.055 -7.492 -21.516 1 96.62 206 TRP B N 1
ATOM 4441 C CA . TRP B 1 206 ? -9.336 -8.016 -22.844 1 96.62 206 TRP B CA 1
ATOM 4442 C C . TRP B 1 206 ? -8.25 -8.992 -23.281 1 96.62 206 TRP B C 1
ATOM 4444 O O . TRP B 1 206 ? -8.555 -10.086 -23.781 1 96.62 206 TRP B O 1
ATOM 4454 N N . PHE B 1 207 ? -7.07 -8.641 -23.125 1 97.44 207 PHE B N 1
ATOM 4455 C CA . PHE B 1 207 ? -5.914 -9.43 -23.516 1 97.44 207 PHE B CA 1
ATOM 4456 C C . PHE B 1 207 ? -5.906 -10.773 -22.797 1 97.44 207 PHE B C 1
ATOM 4458 O O . PHE B 1 207 ? -5.746 -11.82 -23.438 1 97.44 207 PHE B O 1
ATOM 4465 N N . ILE B 1 208 ? -6.133 -10.789 -21.484 1 96.81 208 ILE B N 1
ATOM 4466 C CA . ILE B 1 208 ? -6.07 -12.016 -20.703 1 96.81 208 ILE B CA 1
ATOM 4467 C C . ILE B 1 208 ? -7.246 -12.922 -21.062 1 96.81 208 ILE B C 1
ATOM 4469 O O . ILE B 1 208 ? -7.113 -14.148 -21.078 1 96.81 208 ILE B O 1
ATOM 4473 N N . GLU B 1 209 ? -8.383 -12.273 -21.281 1 96.62 209 GLU B N 1
ATOM 4474 C CA . GLU B 1 209 ? -9.539 -13.07 -21.688 1 96.62 209 GLU B CA 1
ATOM 4475 C C . GLU B 1 209 ? -9.258 -13.844 -22.969 1 96.62 209 GLU B C 1
ATOM 4477 O O . GLU B 1 209 ? -9.609 -15.016 -23.094 1 96.62 209 GLU B O 1
ATOM 4482 N N . LYS B 1 210 ? -8.609 -13.188 -23.875 1 96.44 210 LYS B N 1
ATOM 4483 C CA . LYS B 1 210 ? -8.234 -13.844 -25.125 1 96.44 210 LYS B CA 1
ATOM 4484 C C . LYS B 1 210 ? -7.258 -14.992 -24.875 1 96.44 210 LYS B C 1
ATOM 4486 O O . LYS B 1 210 ? -7.395 -16.062 -25.453 1 96.44 210 LYS B O 1
ATOM 4491 N N . GLN B 1 211 ? -6.324 -14.781 -24 1 96.44 211 GLN B N 1
ATOM 4492 C CA . GLN B 1 211 ? -5.363 -15.82 -23.656 1 96.44 211 GLN B CA 1
ATOM 4493 C C . GLN B 1 211 ? -6.055 -17 -22.984 1 96.44 211 GLN B C 1
ATOM 4495 O O . GLN B 1 211 ? -5.691 -18.156 -23.219 1 96.44 211 GLN B O 1
ATOM 4500 N N . ALA B 1 212 ? -7.047 -16.688 -22.156 1 96.25 212 ALA B N 1
ATOM 4501 C CA . ALA B 1 212 ? -7.742 -17.703 -21.375 1 96.25 212 ALA B CA 1
ATOM 4502 C C . ALA B 1 212 ? -8.508 -18.672 -22.281 1 96.25 212 ALA B C 1
ATOM 4504 O O . ALA B 1 212 ? -8.633 -19.859 -21.984 1 96.25 212 ALA B O 1
ATOM 4505 N N . LYS B 1 213 ? -8.977 -18.172 -23.422 1 95.12 213 LYS B N 1
ATOM 4506 C CA . LYS B 1 213 ? -9.688 -19 -24.391 1 95.12 213 LYS B CA 1
ATOM 4507 C C . LYS B 1 213 ? -8.758 -20.047 -25 1 95.12 213 LYS B C 1
ATOM 4509 O O . LYS B 1 213 ? -9.203 -21.109 -25.422 1 95.12 213 LYS B O 1
ATOM 4514 N N . ASN B 1 214 ? -7.508 -19.719 -24.969 1 94.12 214 ASN B N 1
ATOM 4515 C CA . ASN B 1 214 ? -6.512 -20.641 -25.484 1 94.12 214 ASN B CA 1
ATOM 4516 C C . ASN B 1 214 ? -6.004 -21.578 -24.391 1 94.12 214 ASN B C 1
ATOM 4518 O O . ASN B 1 214 ? -5.719 -22.75 -24.656 1 94.12 214 ASN B O 1
ATOM 4522 N N . HIS B 1 215 ? -5.926 -21.109 -23.219 1 95.44 215 HIS B N 1
ATOM 4523 C CA . HIS B 1 215 ? -5.355 -21.891 -22.125 1 95.44 215 HIS B CA 1
ATOM 4524 C C . HIS B 1 215 ? -6.324 -22.953 -21.641 1 95.44 215 HIS B C 1
ATOM 4526 O O . HIS B 1 215 ? -5.941 -24.125 -21.469 1 95.44 215 HIS B O 1
ATOM 4532 N N . ASN B 1 216 ? -7.598 -22.562 -21.406 1 95.69 216 ASN B N 1
ATOM 4533 C CA . ASN B 1 216 ? -8.594 -23.516 -20.922 1 95.69 216 ASN B CA 1
ATOM 4534 C C . ASN B 1 216 ? -10.016 -23.016 -21.172 1 95.69 216 ASN B C 1
ATOM 4536 O O . ASN B 1 216 ? -10.688 -22.562 -20.25 1 95.69 216 ASN B O 1
ATOM 4540 N N . PRO B 1 217 ? -10.492 -23.125 -22.375 1 95.81 217 PRO B N 1
ATOM 4541 C CA . PRO B 1 217 ? -11.82 -22.641 -22.703 1 95.81 217 PRO B CA 1
ATOM 4542 C C . PRO B 1 217 ? -12.938 -23.359 -21.953 1 95.81 217 PRO B C 1
ATOM 4544 O O . PRO B 1 217 ? -13.961 -22.75 -21.625 1 95.81 217 PRO B O 1
ATOM 4547 N N . VAL B 1 218 ? -12.719 -24.594 -21.625 1 97.06 218 VAL B N 1
ATOM 4548 C CA . VAL B 1 218 ? -13.734 -25.391 -20.953 1 97.06 218 VAL B CA 1
ATOM 4549 C C . VAL B 1 218 ? -13.984 -24.828 -19.547 1 97.06 218 VAL B C 1
ATOM 4551 O O . VAL B 1 218 ? -15.125 -24.531 -19.188 1 97.06 218 VAL B O 1
ATOM 4554 N N . TYR B 1 219 ? -12.906 -24.688 -18.75 1 97.31 219 TYR B N 1
ATOM 4555 C CA . TYR B 1 219 ? -13.047 -24.125 -17.422 1 97.31 219 TYR B CA 1
ATOM 4556 C C . TYR B 1 219 ? -13.695 -22.734 -17.469 1 97.31 219 TYR B C 1
ATOM 4558 O O . TYR B 1 219 ? -14.562 -22.422 -16.656 1 97.31 219 TYR B O 1
ATOM 4566 N N . LEU B 1 220 ? -13.227 -21.953 -18.438 1 97.38 220 LEU B N 1
ATOM 4567 C CA . LEU B 1 220 ? -13.727 -20.594 -18.562 1 97.38 220 LEU B CA 1
ATOM 4568 C C . LEU B 1 220 ? -15.234 -20.578 -18.766 1 97.38 220 LEU B C 1
ATOM 4570 O O . LEU B 1 220 ? -15.961 -19.828 -18.109 1 97.38 220 LEU B O 1
ATOM 4574 N N . GLU B 1 221 ? -15.727 -21.391 -19.594 1 97.19 221 GLU B N 1
ATOM 4575 C CA . GLU B 1 221 ? -17.141 -21.453 -19.906 1 97.19 221 GLU B CA 1
ATOM 4576 C C . GLU B 1 221 ? -17.953 -22 -18.734 1 97.19 221 GLU B C 1
ATOM 4578 O O . GLU B 1 221 ? -19.047 -21.516 -18.438 1 97.19 221 GLU B O 1
ATOM 4583 N N . LEU B 1 222 ? -17.438 -23.016 -18.094 1 98.25 222 LEU B N 1
ATOM 4584 C CA . LEU B 1 222 ? -18.109 -23.578 -16.938 1 98.25 222 LEU B CA 1
ATOM 4585 C C . LEU B 1 222 ? -18.266 -22.547 -15.836 1 98.25 222 LEU B C 1
ATOM 4587 O O . LEU B 1 222 ? -19.344 -22.406 -15.258 1 98.25 222 LEU B O 1
ATOM 4591 N N . LEU B 1 223 ? -17.188 -21.812 -15.555 1 98.44 223 LEU B N 1
ATOM 4592 C CA . LEU B 1 223 ? -17.188 -20.828 -14.484 1 98.44 223 LEU B CA 1
ATOM 4593 C C . LEU B 1 223 ? -18.188 -19.719 -14.773 1 98.44 223 LEU B C 1
ATOM 4595 O O . LEU B 1 223 ? -18.859 -19.219 -13.859 1 98.44 223 LEU B O 1
ATOM 4599 N N . LYS B 1 224 ? -18.344 -19.391 -15.984 1 97 224 LYS B N 1
ATOM 4600 C CA . LYS B 1 224 ? -19.219 -18.297 -16.391 1 97 224 LYS B CA 1
ATOM 4601 C C . LYS B 1 224 ? -20.688 -18.688 -16.219 1 97 224 LYS B C 1
ATOM 4603 O O . LYS B 1 224 ? -21.578 -17.828 -16.25 1 97 224 LYS B O 1
ATOM 4608 N N . THR B 1 225 ? -20.984 -19.953 -16.062 1 97.88 225 THR B N 1
ATOM 4609 C CA . THR B 1 225 ? -22.359 -20.406 -15.883 1 97.88 225 THR B CA 1
ATOM 4610 C C . THR B 1 225 ? -22.844 -20.078 -14.477 1 97.88 225 THR B C 1
ATOM 4612 O O . THR B 1 225 ? -24.047 -20.109 -14.211 1 97.88 225 THR B O 1
ATOM 4615 N N . VAL B 1 226 ? -21.953 -19.859 -13.578 1 97.38 226 VAL B N 1
ATOM 4616 C CA . VAL B 1 226 ? -22.312 -19.547 -12.203 1 97.38 226 VAL B CA 1
ATOM 4617 C C . VAL B 1 226 ? -22.766 -18.094 -12.094 1 97.38 226 VAL B C 1
ATOM 4619 O O . VAL B 1 226 ? -22 -17.172 -12.352 1 97.38 226 VAL B O 1
ATOM 4622 N N . PRO B 1 227 ? -24.016 -17.875 -11.664 1 96.5 227 PRO B N 1
ATOM 4623 C CA . PRO B 1 227 ? -24.391 -16.484 -11.438 1 96.5 227 PRO B CA 1
ATOM 4624 C C . PRO B 1 227 ? -23.516 -15.789 -10.406 1 96.5 227 PRO B C 1
ATOM 4626 O O . PRO B 1 227 ? -23.156 -16.375 -9.383 1 96.5 227 PRO B O 1
ATOM 4629 N N . GLY B 1 228 ? -23.078 -14.594 -10.773 1 95.62 228 GLY B N 1
ATOM 4630 C CA . GLY B 1 228 ? -22.203 -13.875 -9.867 1 95.62 228 GLY B CA 1
ATOM 4631 C C . GLY B 1 228 ? -20.75 -13.93 -10.281 1 95.62 228 GLY B C 1
ATOM 4632 O O . GLY B 1 228 ? -19.938 -13.117 -9.828 1 95.62 228 GLY B O 1
ATOM 4633 N N . ILE B 1 229 ? -20.375 -14.961 -11.047 1 98.06 229 ILE B N 1
ATOM 4634 C CA . ILE B 1 229 ? -19 -15.07 -11.547 1 98.06 229 ILE B CA 1
ATOM 4635 C C . ILE B 1 229 ? -18.922 -14.5 -12.961 1 98.06 229 ILE B C 1
ATOM 4637 O O . ILE B 1 229 ? -19.297 -15.172 -13.93 1 98.06 229 ILE B O 1
ATOM 4641 N N . GLY B 1 230 ? -18.438 -13.297 -13.039 1 96.88 230 GLY B N 1
ATOM 4642 C CA . GLY B 1 230 ? -18.281 -12.617 -14.32 1 96.88 230 GLY B CA 1
ATOM 4643 C C . GLY B 1 230 ? -16.906 -12.82 -14.938 1 96.88 230 GLY B C 1
ATOM 4644 O O . GLY B 1 230 ? -16.203 -13.789 -14.609 1 96.88 230 GLY B O 1
ATOM 4645 N N . LYS B 1 231 ? -16.547 -11.953 -15.773 1 96.5 231 LYS B N 1
ATOM 4646 C CA . LYS B 1 231 ? -15.328 -12.062 -16.562 1 96.5 231 LYS B CA 1
ATOM 4647 C C . LYS B 1 231 ? -14.102 -12.133 -15.672 1 96.5 231 LYS B C 1
ATOM 4649 O O . LYS B 1 231 ? -13.344 -13.102 -15.711 1 96.5 231 LYS B O 1
ATOM 4654 N N . ILE B 1 232 ? -13.977 -11.172 -14.773 1 97.88 232 ILE B N 1
ATOM 4655 C CA . ILE B 1 232 ? -12.758 -11.039 -13.977 1 97.88 232 ILE B CA 1
ATOM 4656 C C . ILE B 1 232 ? -12.68 -12.188 -12.969 1 97.88 232 ILE B C 1
ATOM 4658 O O . ILE B 1 232 ? -11.609 -12.773 -12.773 1 97.88 232 ILE B O 1
ATOM 4662 N N . LEU B 1 233 ? -13.758 -12.523 -12.367 1 98.44 233 LEU B N 1
ATOM 4663 C CA . LEU B 1 233 ? -13.758 -13.586 -11.375 1 98.44 233 LEU B CA 1
ATOM 4664 C C . LEU B 1 233 ? -13.469 -14.938 -12.023 1 98.44 233 LEU B C 1
ATOM 4666 O O . LEU B 1 233 ? -12.742 -15.758 -11.461 1 98.44 233 LEU B O 1
ATOM 4670 N N . SER B 1 234 ? -14.039 -15.172 -13.219 1 98.56 234 SER B N 1
ATOM 4671 C CA . SER B 1 234 ? -13.766 -16.422 -13.914 1 98.56 234 SER B CA 1
ATOM 4672 C C . SER B 1 234 ? -12.289 -16.562 -14.266 1 98.56 234 SER B C 1
ATOM 4674 O O . SER B 1 234 ? -11.695 -17.625 -14.102 1 98.56 234 SER B O 1
ATOM 4676 N N . LEU B 1 235 ? -11.734 -15.461 -14.766 1 98.5 235 LEU B N 1
ATOM 4677 C CA . LEU B 1 235 ? -10.32 -15.461 -15.102 1 98.5 235 LEU B CA 1
ATOM 4678 C C . LEU B 1 235 ? -9.461 -15.711 -13.867 1 98.5 235 LEU B C 1
ATOM 4680 O O . LEU B 1 235 ? -8.547 -16.531 -13.898 1 98.5 235 LEU B O 1
ATOM 4684 N N . THR B 1 236 ? -9.805 -15.023 -12.734 1 98.56 236 THR B N 1
ATOM 4685 C CA . THR B 1 236 ? -9.047 -15.156 -11.492 1 98.56 236 THR B CA 1
ATOM 4686 C C . THR B 1 236 ? -9.125 -16.594 -10.969 1 98.56 236 THR B C 1
ATOM 4688 O O . THR B 1 236 ? -8.094 -17.188 -10.656 1 98.56 236 THR B O 1
ATOM 4691 N N . ILE B 1 237 ? -10.273 -17.125 -10.938 1 98.75 237 ILE B N 1
ATOM 4692 C CA . ILE B 1 237 ? -10.469 -18.469 -10.43 1 98.75 237 ILE B CA 1
ATOM 4693 C C . ILE B 1 237 ? -9.742 -19.484 -11.32 1 98.75 237 ILE B C 1
ATOM 4695 O O . ILE B 1 237 ? -9.023 -20.359 -10.82 1 98.75 237 ILE B O 1
ATOM 4699 N N . LEU B 1 238 ? -9.883 -19.359 -12.617 1 98.44 238 LEU B N 1
ATOM 4700 C CA . LEU B 1 238 ? -9.227 -20.234 -13.586 1 98.44 238 LEU B CA 1
ATOM 4701 C C . LEU B 1 238 ? -7.719 -20.266 -13.359 1 98.44 238 LEU B C 1
ATOM 4703 O O . LEU B 1 238 ? -7.133 -21.328 -13.195 1 98.44 238 LEU B O 1
ATOM 4707 N N . TYR B 1 239 ? -7.113 -19.109 -13.242 1 98.25 239 TYR B N 1
ATOM 4708 C CA . TYR B 1 239 ? -5.66 -19.031 -13.242 1 98.25 239 TYR B CA 1
ATOM 4709 C C . TYR B 1 239 ? -5.098 -19.297 -11.852 1 98.25 239 TYR B C 1
ATOM 4711 O O . TYR B 1 239 ? -3.955 -19.734 -11.711 1 98.25 239 TYR B O 1
ATOM 4719 N N . GLU B 1 240 ? -5.902 -19.047 -10.797 1 98.38 240 GLU B N 1
ATOM 4720 C CA . GLU B 1 240 ? -5.414 -19.344 -9.461 1 98.38 240 GLU B CA 1
ATOM 4721 C C . GLU B 1 240 ? -5.547 -20.828 -9.133 1 98.38 240 GLU B C 1
ATOM 4723 O O . GLU B 1 240 ? -4.754 -21.375 -8.367 1 98.38 240 GLU B O 1
ATOM 4728 N N . ILE B 1 241 ? -6.461 -21.438 -9.781 1 97.94 241 ILE B N 1
ATOM 4729 C CA . ILE B 1 241 ? -6.656 -22.875 -9.57 1 97.94 241 ILE B CA 1
ATOM 4730 C C . ILE B 1 241 ? -5.684 -23.672 -10.438 1 97.94 241 ILE B C 1
ATOM 4732 O O . ILE B 1 241 ? -5.008 -24.578 -9.953 1 97.94 241 ILE B O 1
ATOM 4736 N N . GLY B 1 242 ? -5.598 -23.312 -11.703 1 95.94 242 GLY B N 1
ATOM 4737 C CA . GLY B 1 242 ? -4.926 -24.188 -12.656 1 95.94 242 GLY B CA 1
ATOM 4738 C C . GLY B 1 242 ? -5.691 -25.469 -12.945 1 95.94 242 GLY B C 1
ATOM 4739 O O . GLY B 1 242 ? -6.859 -25.422 -13.328 1 95.94 242 GLY B O 1
ATOM 4740 N N . ASP B 1 243 ? -5.09 -26.562 -12.625 1 96 243 ASP B N 1
ATOM 4741 C CA . ASP B 1 243 ? -5.742 -27.859 -12.781 1 96 243 ASP B CA 1
ATOM 4742 C C . ASP B 1 243 ? -6.43 -28.281 -11.492 1 96 243 ASP B C 1
ATOM 4744 O O . ASP B 1 243 ? -5.77 -28.5 -10.469 1 96 243 ASP B O 1
ATOM 4748 N N . ILE B 1 244 ? -7.734 -28.422 -11.602 1 98 244 ILE B N 1
ATOM 4749 C CA . ILE B 1 244 ? -8.531 -28.734 -10.422 1 98 244 ILE B CA 1
ATOM 4750 C C . ILE B 1 244 ? -8.133 -30.109 -9.883 1 98 244 ILE B C 1
ATOM 4752 O O . ILE B 1 244 ? -8.305 -30.375 -8.688 1 98 244 ILE B O 1
ATOM 4756 N N . SER B 1 245 ? -7.574 -30.922 -10.727 1 96.75 245 SER B N 1
ATOM 4757 C CA . SER B 1 245 ? -7.258 -32.312 -10.359 1 96.75 245 SER B CA 1
ATOM 4758 C C . SER B 1 245 ? -6.086 -32.344 -9.383 1 96.75 245 SER B C 1
ATOM 4760 O O . SER B 1 245 ? -5.844 -33.375 -8.75 1 96.75 245 SER B O 1
ATOM 4762 N N . ARG B 1 246 ? -5.43 -31.234 -9.25 1 95.44 246 ARG B N 1
ATOM 4763 C CA . ARG B 1 246 ? -4.297 -31.219 -8.328 1 95.44 246 ARG B CA 1
ATOM 4764 C C . ARG B 1 246 ? -4.77 -31.281 -6.883 1 95.44 246 ARG B C 1
ATOM 4766 O O . ARG B 1 246 ? -3.971 -31.516 -5.973 1 95.44 246 ARG B O 1
ATOM 4773 N N . PHE B 1 247 ? -6.066 -31.031 -6.746 1 97.19 247 PHE B N 1
ATOM 4774 C CA . PHE B 1 247 ? -6.652 -31.141 -5.414 1 97.19 247 PHE B CA 1
ATOM 4775 C C . PHE B 1 247 ? -7.309 -32.5 -5.223 1 97.19 247 PHE B C 1
ATOM 4777 O O . PHE B 1 247 ? -8.297 -32.812 -5.891 1 97.19 247 PHE B O 1
ATOM 4784 N N . GLU B 1 248 ? -6.855 -33.219 -4.258 1 96.19 248 GLU B N 1
ATOM 4785 C CA . GLU B 1 248 ? -7.312 -34.594 -4.023 1 96.19 248 GLU B CA 1
ATOM 4786 C C . GLU B 1 248 ? -8.742 -34.625 -3.484 1 96.19 248 GLU B C 1
ATOM 4788 O O . GLU B 1 248 ? -9.477 -35.562 -3.695 1 96.19 248 GLU B O 1
ATOM 4793 N N . SER B 1 249 ? -9.031 -33.531 -2.777 1 97.56 249 SER B N 1
ATOM 4794 C CA . SER B 1 249 ? -10.359 -33.438 -2.186 1 97.56 249 SER B CA 1
ATOM 4795 C C . SER B 1 249 ? -10.883 -32 -2.172 1 97.56 249 SER B C 1
ATOM 4797 O O . SER B 1 249 ? -10.102 -31.062 -2.287 1 97.56 249 SER B O 1
ATOM 4799 N N . VAL B 1 250 ? -12.195 -31.984 -1.99 1 97.75 250 VAL B N 1
ATOM 4800 C CA . VAL B 1 250 ? -12.828 -30.672 -1.931 1 97.75 250 VAL B CA 1
ATOM 4801 C C . VAL B 1 250 ? -12.367 -29.922 -0.68 1 97.75 250 VAL B C 1
ATOM 4803 O O . VAL B 1 250 ? -12.227 -28.703 -0.694 1 97.75 250 VAL B O 1
ATOM 4806 N N . GLN B 1 251 ? -12.078 -30.656 0.337 1 96 251 GLN B N 1
ATOM 4807 C CA . GLN B 1 251 ? -11.617 -30.062 1.586 1 96 251 GLN B CA 1
ATOM 4808 C C . GLN B 1 251 ? -10.258 -29.391 1.408 1 96 251 GLN B C 1
ATOM 4810 O O . GLN B 1 251 ? -10.023 -28.297 1.916 1 96 251 GLN B O 1
ATOM 4815 N N . LYS B 1 252 ? -9.398 -29.984 0.679 1 95.19 252 LYS B N 1
ATOM 4816 C CA . LYS B 1 252 ? -8.078 -29.422 0.412 1 95.19 252 LYS B CA 1
ATOM 4817 C C . LYS B 1 252 ? -8.18 -28.172 -0.453 1 95.19 252 LYS B C 1
ATOM 4819 O O . LYS B 1 252 ? -7.461 -27.203 -0.226 1 95.19 252 LYS B O 1
ATOM 4824 N N . PHE B 1 253 ? -9.125 -28.312 -1.318 1 97.19 253 PHE B N 1
ATOM 4825 C CA . PHE B 1 253 ? -9.359 -27.156 -2.17 1 97.19 253 PHE B CA 1
ATOM 4826 C C . PHE B 1 253 ? -9.891 -25.984 -1.354 1 97.19 253 PHE B C 1
ATOM 4828 O O . PHE B 1 253 ? -9.406 -24.859 -1.486 1 97.19 253 PHE B O 1
ATOM 4835 N N . ALA B 1 254 ? -10.852 -26.234 -0.571 1 97.06 254 ALA B N 1
ATOM 4836 C CA . ALA B 1 254 ? -11.445 -25.203 0.265 1 97.06 254 ALA B CA 1
ATOM 4837 C C . ALA B 1 254 ? -10.406 -24.578 1.197 1 97.06 254 ALA B C 1
ATOM 4839 O O . ALA B 1 254 ? -10.406 -23.359 1.416 1 97.06 254 ALA B O 1
ATOM 4840 N N . SER B 1 255 ? -9.57 -25.375 1.733 1 93.44 255 SER B N 1
ATOM 4841 C CA . SER B 1 255 ? -8.5 -24.906 2.605 1 93.44 255 SER B CA 1
ATOM 4842 C C . SER B 1 255 ? -7.52 -24.016 1.847 1 93.44 255 SER B C 1
ATOM 4844 O O . SER B 1 255 ? -7.184 -22.922 2.299 1 93.44 255 SER B O 1
ATOM 4846 N N . TYR B 1 256 ? -7.133 -24.516 0.708 1 93.94 256 TYR B N 1
ATOM 4847 C CA . TYR B 1 256 ? -6.211 -23.75 -0.129 1 93.94 256 TYR B CA 1
ATOM 4848 C C . TYR B 1 256 ? -6.801 -22.406 -0.501 1 93.94 256 TYR B C 1
ATOM 4850 O O . TYR B 1 256 ? -6.086 -21.406 -0.564 1 93.94 256 TYR B O 1
ATOM 4858 N N . SER B 1 257 ? -8.133 -22.359 -0.689 1 97.12 257 SER B N 1
ATOM 4859 C CA . SER B 1 257 ? -8.836 -21.156 -1.123 1 97.12 257 SER B CA 1
ATOM 4860 C C . SER B 1 257 ? -9.195 -20.266 0.063 1 97.12 257 SER B C 1
ATOM 4862 O O . SER B 1 257 ? -9.883 -19.266 -0.097 1 97.12 257 SER B O 1
ATOM 4864 N N . ARG B 1 258 ? -8.828 -20.703 1.211 1 94.69 258 ARG B N 1
ATOM 4865 C CA . ARG B 1 258 ? -9.078 -19.969 2.453 1 94.69 258 ARG B CA 1
ATOM 4866 C C . ARG B 1 258 ? -10.57 -19.797 2.693 1 94.69 258 ARG B C 1
ATOM 4868 O O . ARG B 1 258 ? -11.016 -18.719 3.105 1 94.69 258 ARG B O 1
ATOM 4875 N N . LEU B 1 259 ? -11.328 -20.766 2.402 1 95.62 259 LEU B N 1
ATOM 4876 C CA . LEU B 1 259 ? -12.773 -20.703 2.562 1 95.62 259 LEU B CA 1
ATOM 4877 C C . LEU B 1 259 ? -13.203 -21.391 3.854 1 95.62 259 LEU B C 1
ATOM 4879 O O . LEU B 1 259 ? -14.391 -21.406 4.188 1 95.62 259 LEU B O 1
ATOM 4883 N N . VAL B 1 260 ? -12.188 -21.969 4.523 1 90.06 260 VAL B N 1
ATOM 4884 C CA . VAL B 1 260 ? -12.484 -22.609 5.797 1 90.06 260 VAL B CA 1
ATOM 4885 C C . VAL B 1 260 ? -11.617 -22 6.898 1 90.06 260 VAL B C 1
ATOM 4887 O O . VAL B 1 260 ? -10.516 -21.516 6.633 1 90.06 260 VAL B O 1
ATOM 4890 N N . LYS B 1 261 ? -12.18 -21.781 8.023 1 77.31 261 LYS B N 1
ATOM 4891 C CA . LYS B 1 261 ? -11.414 -21.25 9.148 1 77.31 261 LYS B CA 1
ATOM 4892 C C . LYS B 1 261 ? -10.406 -22.281 9.656 1 77.31 261 LYS B C 1
ATOM 4894 O O . LYS B 1 261 ? -10.703 -23.484 9.703 1 77.31 261 LYS B O 1
ATOM 4899 N N . CYS B 1 262 ? -9.156 -21.891 9.586 1 65 262 CYS B N 1
ATOM 4900 C CA . CYS B 1 262 ? -8.156 -22.812 10.109 1 65 262 CYS B CA 1
ATOM 4901 C C . CYS B 1 262 ? -8.188 -22.844 11.633 1 65 262 CYS B C 1
ATOM 4903 O O . CYS B 1 262 ? -8.227 -21.797 12.281 1 65 262 CYS B O 1
ATOM 4905 N N . LYS B 1 263 ? -8.695 -23.922 12.172 1 57.19 263 LYS B N 1
ATOM 4906 C CA . LYS B 1 263 ? -8.719 -24.078 13.625 1 57.19 263 LYS B CA 1
ATOM 4907 C C . LYS B 1 263 ? -7.312 -23.969 14.211 1 57.19 263 LYS B C 1
ATOM 4909 O O . LYS B 1 263 ? -6.375 -24.594 13.703 1 57.19 263 LYS B O 1
ATOM 4914 N N . ALA B 1 264 ? -6.945 -22.875 14.688 1 55.53 264 ALA B N 1
ATOM 4915 C CA . ALA B 1 264 ? -5.707 -22.953 15.469 1 55.53 264 ALA B CA 1
ATOM 4916 C C . ALA B 1 264 ? -5.93 -23.703 16.781 1 55.53 264 ALA B C 1
ATOM 4918 O O . ALA B 1 264 ? -6.695 -23.25 17.625 1 55.53 264 ALA B O 1
ATOM 4919 N N . GLU B 1 265 ? -6.051 -25 16.719 1 53 265 GLU B N 1
ATOM 4920 C CA . GLU B 1 265 ? -6.199 -25.734 17.969 1 53 265 GLU B CA 1
ATOM 4921 C C . GLU B 1 265 ? -4.844 -26.188 18.5 1 53 265 GLU B C 1
ATOM 4923 O O . GLU B 1 265 ? -4 -26.672 17.75 1 53 265 GLU B O 1
ATOM 4928 N N . SER B 1 266 ? -4.371 -25.531 19.453 1 54.12 266 SER B N 1
ATOM 4929 C CA . SER B 1 266 ? -3.303 -26.141 20.25 1 54.12 266 SER B CA 1
ATOM 4930 C C . SER B 1 266 ? -3.828 -26.656 21.578 1 54.12 266 SER B C 1
ATOM 4932 O O . SER B 1 266 ? -4.512 -25.938 22.312 1 54.12 266 SER B O 1
ATOM 4934 N N . ALA B 1 267 ? -3.463 -27.906 21.891 1 53.47 267 ALA B N 1
ATOM 4935 C CA . ALA B 1 267 ? -3.748 -28.656 23.125 1 53.47 267 ALA B CA 1
ATOM 4936 C C . ALA B 1 267 ? -5.211 -28.5 23.531 1 53.47 267 ALA B C 1
ATOM 4938 O O . ALA B 1 267 ? -5.52 -28.297 24.703 1 53.47 267 ALA B O 1
ATOM 4939 N N . GLY B 1 268 ? -6.023 -28.391 22.609 1 48.16 268 GLY B N 1
ATOM 4940 C CA . GLY B 1 268 ? -7.434 -28.297 22.953 1 48.16 268 GLY B CA 1
ATOM 4941 C C . GLY B 1 268 ? -7.949 -26.875 22.969 1 48.16 268 GLY B C 1
ATOM 4942 O O . GLY B 1 268 ? -9.148 -26.641 23.125 1 48.16 268 GLY B O 1
ATOM 4943 N N . LYS B 1 269 ? -7.059 -26.078 23.219 1 53.66 269 LYS B N 1
ATOM 4944 C CA . LYS B 1 269 ? -7.484 -24.672 23.266 1 53.66 269 LYS B CA 1
ATOM 4945 C C . LYS B 1 269 ? -7.445 -24.047 21.875 1 53.66 269 LYS B C 1
ATOM 4947 O O . LYS B 1 269 ? -6.508 -2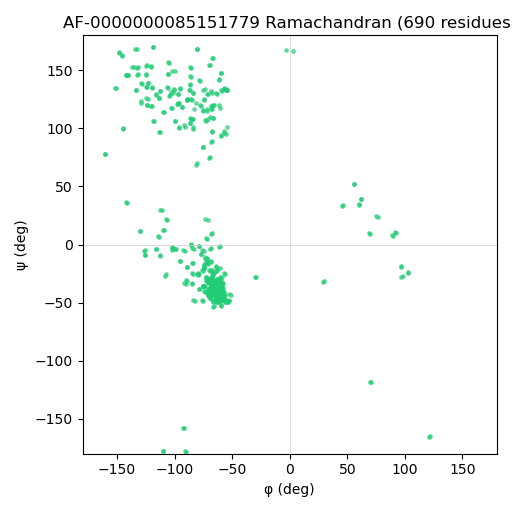4.281 21.109 1 53.66 269 LYS B O 1
ATOM 4952 N N . THR B 1 270 ? -8.609 -23.781 21.281 1 47.5 270 THR B N 1
ATOM 4953 C CA . THR B 1 270 ? -8.75 -23.078 20.016 1 47.5 270 THR B CA 1
ATOM 4954 C C . THR B 1 270 ? -8.148 -21.688 20.094 1 47.5 270 THR B C 1
ATOM 4956 O O . THR B 1 270 ? -8.516 -20.891 20.953 1 47.5 270 THR B O 1
ATOM 4959 N N . TYR B 1 271 ? -6.906 -21.5 19.703 1 46.94 271 TYR B N 1
ATOM 4960 C CA . TYR B 1 271 ? -6.359 -20.156 19.703 1 46.94 271 TYR B CA 1
ATOM 4961 C C . TYR B 1 271 ? -6.734 -19.406 18.438 1 46.94 271 TYR B C 1
ATOM 4963 O O . TYR B 1 271 ? -6.797 -20 17.359 1 46.94 271 TYR B O 1
ATOM 4971 N N . GLY B 1 272 ? -7.449 -18.391 18.594 1 50.03 272 GLY B N 1
ATOM 4972 C CA . GLY B 1 272 ? -7.965 -17.469 17.594 1 50.03 272 GLY B CA 1
ATOM 4973 C C . GLY B 1 272 ? -7.613 -17.875 16.188 1 50.03 272 GLY B C 1
ATOM 4974 O O . GLY B 1 272 ? -7.16 -19 15.945 1 50.03 272 GLY B O 1
ATOM 4975 N N . THR B 1 273 ? -8.18 -17.344 15.102 1 49.69 273 THR B N 1
ATOM 4976 C CA . THR B 1 273 ? -8.07 -17.578 13.672 1 49.69 273 THR B CA 1
ATOM 4977 C C . THR B 1 273 ? -6.742 -17.031 13.133 1 49.69 273 THR B C 1
ATOM 4979 O O . THR B 1 273 ? -6.633 -16.703 11.953 1 49.69 273 THR B O 1
ATOM 4982 N N . ASN B 1 274 ? -5.773 -16.859 13.914 1 47.12 274 ASN B N 1
ATOM 4983 C CA . ASN B 1 274 ? -4.531 -16.281 13.406 1 47.12 274 ASN B CA 1
ATOM 4984 C C . ASN B 1 274 ? -3.986 -17.094 12.227 1 47.12 274 ASN B C 1
ATOM 4986 O O . ASN B 1 274 ? -3.082 -16.641 11.523 1 47.12 274 ASN B O 1
ATOM 4990 N N . GLY B 1 275 ? -4.289 -18.359 12.094 1 51.44 275 GLY B N 1
ATOM 4991 C CA . GLY B 1 275 ? -3.885 -19.297 11.047 1 51.44 275 GLY B CA 1
ATOM 4992 C C . GLY B 1 275 ? -4.371 -18.875 9.664 1 51.44 275 GLY B C 1
ATOM 4993 O O . GLY B 1 275 ? -4.137 -19.594 8.688 1 51.44 275 GLY B O 1
ATOM 4994 N N . ASN B 1 276 ? -5.078 -17.812 9.625 1 54.78 276 ASN B N 1
ATOM 4995 C CA . ASN B 1 276 ? -5.949 -17.312 8.57 1 54.78 276 ASN B CA 1
ATOM 4996 C C . ASN B 1 276 ? -5.145 -16.781 7.387 1 54.78 276 ASN B C 1
ATOM 4998 O O . ASN B 1 276 ? -5.715 -16.422 6.352 1 54.78 276 ASN B O 1
ATOM 5002 N N . LYS B 1 277 ? -3.797 -16.969 7.453 1 66.06 277 LYS B N 1
ATOM 5003 C CA . LYS B 1 277 ? -3.088 -16.297 6.375 1 66.06 277 LYS B CA 1
ATOM 5004 C C . LYS B 1 277 ? -2.428 -17.297 5.434 1 66.06 277 LYS B C 1
ATOM 5006 O O . LYS B 1 277 ? -1.819 -16.906 4.434 1 66.06 277 LYS B O 1
ATOM 5011 N N . ILE B 1 278 ? -2.721 -18.625 5.656 1 80 278 ILE B N 1
ATOM 5012 C CA . ILE B 1 278 ? -2.137 -19.625 4.762 1 80 278 ILE B CA 1
ATOM 5013 C C . ILE B 1 278 ? -3.129 -19.969 3.656 1 80 278 ILE B C 1
ATOM 5015 O O . ILE B 1 278 ? -4.328 -20.125 3.912 1 80 278 ILE B O 1
ATOM 5019 N N . GLY B 1 279 ? -2.666 -20.016 2.443 1 89.06 279 GLY B N 1
ATOM 5020 C CA . GLY B 1 279 ? -3.516 -20.297 1.3 1 89.06 279 GLY B CA 1
ATOM 5021 C C . GLY B 1 279 ? -3.506 -19.203 0.256 1 89.06 279 GLY B C 1
ATOM 5022 O O . GLY B 1 279 ? -2.623 -18.344 0.263 1 89.06 279 GLY B O 1
ATOM 5023 N N . ASN B 1 280 ? -4.516 -19.344 -0.578 1 95.19 280 ASN B N 1
ATOM 5024 C CA . ASN B 1 280 ? -4.555 -18.438 -1.72 1 95.19 280 ASN B CA 1
ATOM 5025 C C . ASN B 1 280 ? -5.52 -17.266 -1.48 1 95.19 280 ASN B C 1
ATOM 5027 O O . ASN B 1 280 ? -6.734 -17.438 -1.599 1 95.19 280 ASN B O 1
ATOM 5031 N N . ALA B 1 281 ? -4.961 -16.156 -1.245 1 95.38 281 ALA B N 1
ATOM 5032 C CA . ALA B 1 281 ? -5.766 -14.977 -0.905 1 95.38 281 ALA B CA 1
ATOM 5033 C C . ALA B 1 281 ? -6.59 -14.516 -2.102 1 95.38 281 ALA B C 1
ATOM 5035 O O . ALA B 1 281 ? -7.645 -13.898 -1.935 1 95.38 281 ALA B O 1
ATOM 5036 N N . HIS B 1 282 ? -6.148 -14.727 -3.311 1 97.75 282 HIS B N 1
ATOM 5037 C CA . HIS B 1 282 ? -6.871 -14.312 -4.504 1 97.75 282 HIS B CA 1
ATOM 5038 C C . HIS B 1 282 ? -8.148 -15.125 -4.691 1 97.75 282 HIS B C 1
ATOM 5040 O O . HIS B 1 282 ? -9.18 -14.586 -5.09 1 97.75 282 HIS B O 1
ATOM 5046 N N . LEU B 1 283 ? -8.047 -16.375 -4.383 1 98.38 283 LEU B N 1
ATOM 5047 C CA . LEU B 1 283 ? -9.242 -17.219 -4.457 1 98.38 283 LEU B CA 1
ATOM 5048 C C . LEU B 1 283 ? -10.234 -16.844 -3.359 1 98.38 283 LEU B C 1
ATOM 5050 O O . LEU B 1 283 ? -11.445 -16.828 -3.592 1 98.38 283 LEU B O 1
ATOM 5054 N N . LYS B 1 284 ? -9.711 -16.578 -2.17 1 97.31 284 LYS B N 1
ATOM 5055 C CA . LYS B 1 284 ? -10.578 -16.125 -1.089 1 97.31 284 LYS B CA 1
ATOM 5056 C C . LYS B 1 284 ? -11.383 -14.898 -1.511 1 97.31 284 LYS B C 1
ATOM 5058 O O . LYS B 1 284 ? -12.602 -14.859 -1.333 1 97.31 284 LYS B O 1
ATOM 5063 N N . TRP B 1 285 ? -10.688 -14 -2.051 1 97.69 285 TRP B N 1
ATOM 5064 C CA . TRP B 1 285 ? -11.344 -12.789 -2.529 1 97.69 285 TRP B CA 1
ATOM 5065 C C . TRP B 1 285 ? -12.367 -13.117 -3.613 1 97.69 285 TRP B C 1
ATOM 5067 O O . TRP B 1 285 ? -13.5 -12.633 -3.568 1 97.69 285 TRP B O 1
ATOM 5077 N N . ALA B 1 286 ? -11.977 -13.875 -4.574 1 98.56 286 ALA B N 1
ATOM 5078 C CA . ALA B 1 286 ? -12.828 -14.164 -5.727 1 98.56 286 ALA B CA 1
ATOM 5079 C C . ALA B 1 286 ? -14.141 -14.812 -5.293 1 98.56 286 ALA B C 1
ATOM 5081 O O . ALA B 1 286 ? -15.219 -14.414 -5.738 1 98.56 286 ALA B O 1
ATOM 5082 N N . PHE B 1 287 ? -14.047 -15.766 -4.402 1 98.44 287 PHE B N 1
ATOM 5083 C CA . PHE B 1 287 ? -15.258 -16.469 -3.986 1 98.44 287 PHE B CA 1
ATOM 5084 C C . PHE B 1 287 ? -16.109 -15.586 -3.076 1 98.44 287 PHE B C 1
ATOM 5086 O O . PHE B 1 287 ? -17.328 -15.656 -3.102 1 98.44 287 PHE B O 1
ATOM 5093 N N . SER B 1 288 ? -15.492 -14.805 -2.262 1 98.12 288 SER B N 1
ATOM 5094 C CA . SER B 1 288 ? -16.234 -13.852 -1.451 1 98.12 288 SER B CA 1
ATOM 5095 C C . SER B 1 288 ? -17.016 -12.867 -2.324 1 98.12 288 SER B C 1
ATOM 5097 O O . SER B 1 288 ? -18.188 -12.602 -2.078 1 98.12 288 SER B O 1
ATOM 5099 N N . GLU B 1 289 ? -16.328 -12.383 -3.316 1 98.06 289 GLU B N 1
ATOM 5100 C CA . GLU B 1 289 ? -16.969 -11.461 -4.246 1 98.06 289 GLU B CA 1
ATOM 5101 C C . GLU B 1 289 ? -18.078 -12.156 -5.023 1 98.06 289 GLU B C 1
ATOM 5103 O O . GLU B 1 289 ? -19.156 -11.57 -5.238 1 98.06 289 GLU B O 1
ATOM 5108 N N . ALA B 1 290 ? -17.797 -13.305 -5.398 1 98.31 290 ALA B N 1
ATOM 5109 C CA . ALA B 1 290 ? -18.797 -14.07 -6.125 1 98.31 290 ALA B CA 1
ATOM 5110 C C . ALA B 1 290 ? -20.047 -14.273 -5.277 1 98.31 290 ALA B C 1
ATOM 5112 O O . ALA B 1 290 ? -21.172 -14.211 -5.789 1 98.31 290 ALA B O 1
ATOM 5113 N N . ALA B 1 291 ? -19.844 -14.547 -4.031 1 97.69 291 ALA B N 1
ATOM 5114 C CA . ALA B 1 291 ? -20.984 -14.742 -3.123 1 97.69 291 ALA B CA 1
ATOM 5115 C C . ALA B 1 291 ? -21.859 -13.492 -3.064 1 97.69 291 ALA B C 1
ATOM 5117 O O . ALA B 1 291 ? -23.078 -13.586 -3.131 1 97.69 291 ALA B O 1
ATOM 5118 N N . VAL B 1 292 ? -21.281 -12.367 -2.977 1 97.62 292 VAL B N 1
ATOM 5119 C CA . VAL B 1 292 ? -22.016 -11.102 -2.918 1 97.62 292 VAL B CA 1
ATOM 5120 C C . VAL B 1 292 ? -22.766 -10.875 -4.227 1 97.62 292 VAL B C 1
ATOM 5122 O O . VAL B 1 292 ? -23.938 -10.523 -4.219 1 97.62 292 VAL B O 1
ATOM 5125 N N . LEU B 1 293 ? -22.109 -11.125 -5.301 1 97.62 293 LEU B N 1
ATOM 5126 C CA . LEU B 1 293 ? -22.703 -10.883 -6.613 1 97.62 293 LEU B CA 1
ATOM 5127 C C . LEU B 1 293 ? -23.797 -11.906 -6.906 1 97.62 293 LEU B C 1
ATOM 5129 O O . LEU B 1 293 ? -24.766 -11.602 -7.617 1 97.62 293 LEU B O 1
ATOM 5133 N N . TYR B 1 294 ? -23.594 -13.078 -6.383 1 97.25 294 TYR B N 1
ATOM 5134 C CA . TYR B 1 294 ? -24.609 -14.125 -6.539 1 97.25 294 TYR B CA 1
ATOM 5135 C C . TYR B 1 294 ? -25.938 -13.703 -5.926 1 97.25 294 TYR B C 1
ATOM 5137 O O . TYR B 1 294 ? -27 -14.07 -6.426 1 97.25 294 TYR B O 1
ATOM 5145 N N . LEU B 1 295 ? -25.922 -12.852 -4.918 1 96.56 295 LEU B N 1
ATOM 5146 C CA . LEU B 1 295 ? -27.109 -12.414 -4.191 1 96.56 295 LEU B CA 1
ATOM 5147 C C . LEU B 1 295 ? -27.859 -11.344 -4.977 1 96.56 295 LEU B C 1
ATOM 5149 O O . LEU B 1 295 ? -29.062 -11.164 -4.789 1 96.56 295 LEU B O 1
ATOM 5153 N N . ARG B 1 296 ? -27.125 -10.688 -5.777 1 95.56 296 ARG B N 1
ATOM 5154 C CA . ARG B 1 296 ? -27.734 -9.547 -6.473 1 95.56 296 ARG B CA 1
ATOM 5155 C C . ARG B 1 296 ? -28.828 -10.008 -7.422 1 95.56 296 ARG B C 1
ATOM 5157 O O . ARG B 1 296 ? -28.578 -10.781 -8.344 1 95.56 296 ARG B O 1
ATOM 5164 N N . GLY B 1 297 ? -30.047 -9.523 -7.195 1 93.06 297 GLY B N 1
ATOM 5165 C CA . GLY B 1 297 ? -31.172 -9.828 -8.055 1 93.06 297 GLY B CA 1
ATOM 5166 C C . GLY B 1 297 ? -31.625 -11.273 -7.957 1 93.06 297 GLY B C 1
ATOM 5167 O O . GLY B 1 297 ? -32.344 -11.766 -8.82 1 93.06 297 GLY B O 1
ATOM 5168 N N . ASN B 1 298 ? -31.109 -12.023 -7.016 1 94.56 298 ASN B N 1
ATOM 5169 C CA . ASN B 1 298 ? -31.438 -13.438 -6.84 1 94.56 298 ASN B CA 1
ATOM 5170 C C . ASN B 1 298 ? -32.188 -13.68 -5.539 1 94.56 298 ASN B C 1
ATOM 5172 O O . ASN B 1 298 ? -31.594 -13.906 -4.492 1 94.56 298 ASN B O 1
ATOM 5176 N N . ASP B 1 299 ? -33.438 -13.734 -5.648 1 94.88 299 ASP B N 1
ATOM 5177 C CA . ASP B 1 299 ? -34.281 -13.836 -4.469 1 94.88 299 ASP B CA 1
ATOM 5178 C C . ASP B 1 299 ? -34.062 -15.164 -3.75 1 94.88 299 ASP B C 1
ATOM 5180 O O . ASP B 1 299 ? -34.094 -15.227 -2.52 1 94.88 299 ASP B O 1
ATOM 5184 N N . LYS B 1 300 ? -33.938 -16.172 -4.562 1 94.06 300 LYS B N 1
ATOM 5185 C CA . LYS B 1 300 ? -33.719 -17.484 -3.959 1 94.06 300 LYS B CA 1
ATOM 5186 C C . LYS B 1 300 ? -32.438 -17.484 -3.111 1 94.06 300 LYS B C 1
ATOM 5188 O O . LYS B 1 300 ? -32.438 -18.016 -1.996 1 94.06 300 LYS B O 1
ATOM 5193 N N . ALA B 1 301 ? -31.438 -16.859 -3.619 1 94.38 301 ALA B N 1
ATOM 5194 C CA . ALA B 1 301 ? -30.156 -16.781 -2.908 1 94.38 301 ALA B CA 1
ATOM 5195 C C . ALA B 1 301 ? -30.281 -15.922 -1.651 1 94.38 301 ALA B C 1
ATOM 5197 O O . ALA B 1 301 ? -29.719 -16.25 -0.608 1 94.38 301 ALA B O 1
ATOM 5198 N N . ARG B 1 302 ? -30.984 -14.844 -1.737 1 95.81 302 ARG B N 1
ATOM 5199 C CA . ARG B 1 302 ? -31.188 -13.961 -0.594 1 95.81 302 ARG B CA 1
ATOM 5200 C C . ARG B 1 302 ? -31.953 -14.664 0.514 1 95.81 302 ARG B C 1
ATOM 5202 O O . ARG B 1 302 ? -31.656 -14.492 1.696 1 95.81 302 ARG B O 1
ATOM 5209 N N . ASN B 1 303 ? -32.938 -15.375 0.067 1 95.31 303 ASN B N 1
ATOM 5210 C CA . ASN B 1 303 ? -33.719 -16.156 1.041 1 95.31 303 ASN B CA 1
ATOM 5211 C C . ASN B 1 303 ? -32.812 -17.172 1.755 1 95.31 303 ASN B C 1
ATOM 5213 O O . ASN B 1 303 ? -32.938 -17.359 2.965 1 95.31 303 ASN B O 1
ATOM 5217 N N . TYR B 1 304 ? -32 -17.797 0.974 1 94.06 304 TYR B N 1
ATOM 5218 C CA . TYR B 1 304 ? -31.047 -18.734 1.553 1 94.06 304 TYR B CA 1
ATOM 5219 C C . TYR B 1 304 ? -30.156 -18.047 2.582 1 94.06 304 TYR B C 1
ATOM 5221 O O . TYR B 1 304 ? -29.969 -18.562 3.689 1 94.06 304 TYR B O 1
ATOM 5229 N N . LEU B 1 305 ? -29.609 -16.875 2.262 1 95.88 305 LEU B N 1
ATOM 5230 C CA . LEU B 1 305 ? -28.734 -16.141 3.166 1 95.88 305 LEU B CA 1
ATOM 5231 C C . LEU B 1 305 ? -29.484 -15.734 4.434 1 95.88 305 LEU B C 1
ATOM 5233 O O . LEU B 1 305 ? -28.922 -15.805 5.535 1 95.88 305 LEU B O 1
ATOM 5237 N N . ASN B 1 306 ? -30.672 -15.297 4.242 1 95.75 306 ASN B N 1
ATOM 5238 C CA . ASN B 1 306 ? -31.5 -14.898 5.379 1 95.75 306 ASN B CA 1
ATOM 5239 C C . ASN B 1 306 ? -31.703 -16.047 6.359 1 95.75 306 ASN B C 1
ATOM 5241 O O . ASN B 1 306 ? -31.703 -15.844 7.574 1 95.75 306 ASN B O 1
ATOM 5245 N N . ARG B 1 307 ? -31.922 -17.156 5.812 1 95.44 307 ARG B N 1
ATOM 5246 C CA . ARG B 1 307 ? -32.062 -18.344 6.664 1 95.44 307 ARG B CA 1
ATOM 5247 C C . ARG B 1 307 ? -30.797 -18.578 7.484 1 95.44 307 ARG B C 1
ATOM 5249 O O . ARG B 1 307 ? -30.875 -18.906 8.672 1 95.44 307 ARG B O 1
ATOM 5256 N N . LEU B 1 308 ? -29.641 -18.406 6.836 1 94.88 308 LEU B N 1
ATOM 5257 C CA . LEU B 1 308 ? -28.359 -18.562 7.539 1 94.88 308 LEU B CA 1
ATOM 5258 C C . LEU B 1 308 ? -28.219 -17.516 8.633 1 94.88 308 LEU B C 1
ATOM 5260 O O . LEU B 1 308 ? -27.703 -17.797 9.719 1 94.88 308 LEU B O 1
ATOM 5264 N N . GLN B 1 309 ? -28.672 -16.375 8.328 1 95.69 309 GLN B N 1
ATOM 5265 C CA . GLN B 1 309 ? -28.5 -15.234 9.219 1 95.69 309 GLN B CA 1
ATOM 5266 C C . GLN B 1 309 ? -29.375 -15.367 10.461 1 95.69 309 GLN B C 1
ATOM 5268 O O . GLN B 1 309 ? -29.203 -14.617 11.43 1 95.69 309 GLN B O 1
ATOM 5273 N N . LYS B 1 310 ? -30.359 -16.188 10.484 1 95.5 310 LYS B N 1
ATOM 5274 C CA . LYS B 1 310 ? -31.141 -16.484 11.688 1 95.5 310 LYS B CA 1
ATOM 5275 C C . LYS B 1 310 ? -30.266 -17.078 12.781 1 95.5 310 LYS B C 1
ATOM 5277 O O . LYS B 1 310 ? -30.578 -16.969 13.969 1 95.5 310 LYS B O 1
ATOM 5282 N N . ARG B 1 311 ? -29.172 -17.578 12.344 1 94.56 311 ARG B N 1
ATOM 5283 C CA . ARG B 1 311 ? -28.359 -18.297 13.32 1 94.56 311 ARG B CA 1
ATOM 5284 C C . ARG B 1 311 ? -26.938 -17.75 13.367 1 94.56 311 ARG B C 1
ATOM 5286 O O . ARG B 1 311 ? -26.109 -18.219 14.148 1 94.56 311 ARG B O 1
ATOM 5293 N N . MET B 1 312 ? -26.625 -16.906 12.445 1 94.88 312 MET B N 1
ATOM 5294 C CA . MET B 1 312 ? -25.266 -16.391 12.391 1 94.88 312 MET B CA 1
ATOM 5295 C C . MET B 1 312 ? -25.25 -14.953 11.859 1 94.88 312 MET B C 1
ATOM 5297 O O . MET B 1 312 ? -26.25 -14.469 11.344 1 94.88 312 MET B O 1
ATOM 5301 N N . SER B 1 313 ? -24.156 -14.312 12.055 1 95.75 313 SER B N 1
ATOM 5302 C CA . SER B 1 313 ? -24 -12.945 11.578 1 95.75 313 SER B CA 1
ATOM 5303 C C . SER B 1 313 ? -24 -12.891 10.055 1 95.75 313 SER B C 1
ATOM 5305 O O . SER B 1 313 ? -23.781 -13.906 9.391 1 95.75 313 SER B O 1
ATOM 5307 N N . LYS B 1 314 ? -24.25 -11.75 9.484 1 95.56 314 LYS B N 1
ATOM 5308 C CA . LYS B 1 314 ? -24.234 -11.555 8.039 1 95.56 314 LYS B CA 1
ATOM 5309 C C . LYS B 1 314 ? -22.875 -11.93 7.453 1 95.56 314 LYS B C 1
ATOM 5311 O O . LYS B 1 314 ? -22.797 -12.586 6.41 1 95.56 314 LYS B O 1
ATOM 5316 N N . ALA B 1 315 ? -21.844 -11.539 8.164 1 94.81 315 ALA B N 1
ATOM 5317 C CA . ALA B 1 315 ? -20.484 -11.836 7.699 1 94.81 315 ALA B CA 1
ATOM 5318 C C . ALA B 1 315 ? -20.25 -13.336 7.625 1 94.81 315 ALA B C 1
ATOM 5320 O O . ALA B 1 315 ? -19.688 -13.836 6.645 1 94.81 315 ALA B O 1
ATOM 5321 N N . LYS B 1 316 ? -20.656 -13.992 8.633 1 95 316 LYS B N 1
ATOM 5322 C CA . LYS B 1 316 ? -20.484 -15.438 8.656 1 95 316 LYS B CA 1
ATOM 5323 C C . LYS B 1 316 ? -21.344 -16.109 7.586 1 95 316 LYS B C 1
ATOM 5325 O O . LYS B 1 316 ? -20.906 -17.078 6.961 1 95 316 LYS B O 1
ATOM 5330 N N . ALA B 1 317 ? -22.531 -15.641 7.445 1 96.94 317 ALA B N 1
ATOM 5331 C CA . ALA B 1 317 ? -23.422 -16.188 6.422 1 96.94 317 ALA B CA 1
ATOM 5332 C C . ALA B 1 317 ? -22.812 -16.031 5.031 1 96.94 317 ALA B C 1
ATOM 5334 O O . ALA B 1 317 ? -22.875 -16.953 4.219 1 96.94 317 ALA B O 1
ATOM 5335 N N . LEU B 1 318 ? -22.25 -14.906 4.785 1 97.25 318 LEU B N 1
ATOM 5336 C CA . LEU B 1 318 ? -21.609 -14.656 3.502 1 97.25 318 LEU B CA 1
ATOM 5337 C C . LEU B 1 318 ? -20.406 -15.578 3.309 1 97.25 318 LEU B C 1
ATOM 5339 O O . LEU B 1 318 ? -20.172 -16.078 2.205 1 97.25 318 LEU B O 1
ATOM 5343 N N . SER B 1 319 ? -19.688 -15.773 4.359 1 96.31 319 SER B N 1
ATOM 5344 C CA . SER B 1 319 ? -18.547 -16.688 4.301 1 96.31 319 SER B CA 1
ATOM 5345 C C . SER B 1 319 ? -19 -18.109 3.99 1 96.31 319 SER B C 1
ATOM 5347 O O . SER B 1 319 ? -18.344 -18.812 3.215 1 96.31 319 SER B O 1
ATOM 5349 N N . ALA B 1 320 ? -20.078 -18.5 4.59 1 96.56 320 ALA B N 1
ATOM 5350 C CA . ALA B 1 320 ? -20.641 -19.828 4.336 1 96.56 320 ALA B CA 1
ATOM 5351 C C . ALA B 1 320 ? -21.062 -19.969 2.881 1 96.56 320 ALA B C 1
ATOM 5353 O O . ALA B 1 320 ? -20.859 -21.016 2.262 1 96.56 320 ALA B O 1
ATOM 5354 N N . LEU B 1 321 ? -21.672 -18.953 2.42 1 96.94 321 LEU B N 1
ATOM 5355 C CA . LEU B 1 321 ? -22.094 -18.969 1.022 1 96.94 321 LEU B CA 1
ATOM 5356 C C . LEU B 1 321 ? -20.891 -19.047 0.094 1 96.94 321 LEU B C 1
ATOM 5358 O O . LEU B 1 321 ? -20.906 -19.797 -0.888 1 96.94 321 LEU B O 1
ATOM 5362 N N . ALA B 1 322 ? -19.844 -18.312 0.375 1 98.06 322 ALA B N 1
ATOM 5363 C CA . ALA B 1 322 ? -18.609 -18.344 -0.413 1 98.06 322 ALA B CA 1
ATOM 5364 C C . ALA B 1 322 ? -18 -19.75 -0.399 1 98.06 322 ALA B C 1
ATOM 5366 O O . ALA B 1 322 ? -17.531 -20.234 -1.432 1 98.06 322 ALA B O 1
ATOM 5367 N N . HIS B 1 323 ? -18.031 -20.328 0.734 1 97.69 323 HIS B N 1
ATOM 5368 C CA . HIS B 1 323 ? -17.531 -21.688 0.878 1 97.69 323 HIS B CA 1
ATOM 5369 C C . HIS B 1 323 ? -18.344 -22.656 0.026 1 97.69 323 HIS B C 1
ATOM 5371 O O . HIS B 1 323 ? -17.781 -23.516 -0.666 1 97.69 323 HIS B O 1
ATOM 5377 N N . LYS B 1 324 ? -19.609 -22.547 0.121 1 97.12 324 LYS B N 1
ATOM 5378 C CA . LYS B 1 324 ? -20.5 -23.391 -0.67 1 97.12 324 LYS B CA 1
ATOM 5379 C C . LYS B 1 324 ? -20.234 -23.219 -2.164 1 97.12 324 LYS B C 1
ATOM 5381 O O . LYS B 1 324 ? -20.203 -24.203 -2.91 1 97.12 324 LYS B O 1
ATOM 5386 N N . LEU B 1 325 ? -20.047 -22 -2.557 1 97.94 325 LEU B N 1
ATOM 5387 C CA . LEU B 1 325 ? -19.75 -21.719 -3.957 1 97.94 325 LEU B CA 1
ATOM 5388 C C . LEU B 1 325 ? -18.422 -22.344 -4.367 1 97.94 325 LEU B C 1
ATOM 5390 O O . LEU B 1 325 ? -18.312 -22.922 -5.453 1 97.94 325 LEU B O 1
ATOM 5394 N N . GLY B 1 326 ? -17.438 -22.219 -3.492 1 98.31 326 GLY B N 1
ATOM 5395 C CA . GLY B 1 326 ? -16.141 -22.844 -3.766 1 98.31 326 GLY B CA 1
ATOM 5396 C C . GLY B 1 326 ? -16.234 -24.344 -3.963 1 98.31 326 GLY B C 1
ATOM 5397 O O . GLY B 1 326 ? -15.648 -24.891 -4.898 1 98.31 326 GLY B O 1
ATOM 5398 N N . ARG B 1 327 ? -16.969 -25 -3.123 1 97.94 327 ARG B N 1
ATOM 5399 C CA . ARG B 1 327 ? -17.156 -26.438 -3.248 1 97.94 327 ARG B CA 1
ATOM 5400 C C . ARG B 1 327 ? -17.859 -26.781 -4.555 1 97.94 327 ARG B C 1
ATOM 5402 O O . ARG B 1 327 ? -17.484 -27.734 -5.238 1 97.94 327 ARG B O 1
ATOM 5409 N N . CYS B 1 328 ? -18.828 -26.016 -4.809 1 98.19 328 CYS B N 1
ATOM 5410 C CA . CYS B 1 328 ? -19.578 -26.219 -6.043 1 98.19 328 CYS B CA 1
ATOM 5411 C C . CYS B 1 328 ? -18.656 -26.125 -7.258 1 98.19 328 CYS B C 1
ATOM 5413 O O . CYS B 1 328 ? -18.688 -27 -8.125 1 98.19 328 CYS B O 1
ATOM 5415 N N . VAL B 1 329 ? -17.828 -25.125 -7.297 1 98.62 329 VAL B N 1
ATOM 5416 C CA . VAL B 1 329 ? -16.922 -24.906 -8.406 1 98.62 329 VAL B CA 1
ATOM 5417 C C . VAL B 1 329 ? -15.938 -26.078 -8.508 1 98.62 329 VAL B C 1
ATOM 5419 O O . VAL B 1 329 ? -15.609 -26.531 -9.602 1 98.62 329 VAL B O 1
ATOM 5422 N N . TYR B 1 330 ? -15.492 -26.562 -7.359 1 98.56 330 TYR B N 1
ATOM 5423 C CA . TYR B 1 330 ? -14.609 -27.719 -7.336 1 98.56 330 TYR B CA 1
ATOM 5424 C C . TYR B 1 330 ? -15.219 -28.891 -8.102 1 98.56 330 TYR B C 1
ATOM 5426 O O . TYR B 1 330 ? -14.586 -29.453 -9 1 98.56 330 TYR B O 1
ATOM 5434 N N . PHE B 1 331 ? -16.438 -29.188 -7.816 1 98.19 331 PHE B N 1
ATOM 5435 C CA . PHE B 1 331 ? -17.078 -30.344 -8.422 1 98.19 331 PHE B CA 1
ATOM 5436 C C . PHE B 1 331 ? -17.453 -30.062 -9.867 1 98.19 331 PHE B C 1
ATOM 5438 O O . PHE B 1 331 ? -17.406 -30.969 -10.711 1 98.19 331 PHE B O 1
ATOM 5445 N N . MET B 1 332 ? -17.859 -28.828 -10.133 1 98.44 332 MET B N 1
ATOM 5446 C CA . MET B 1 332 ? -18.156 -28.438 -11.516 1 98.44 332 MET B CA 1
ATOM 5447 C C . MET B 1 332 ? -16.953 -28.672 -12.422 1 98.44 332 MET B C 1
ATOM 5449 O O . MET B 1 332 ? -17.078 -29.25 -13.5 1 98.44 332 MET B O 1
ATOM 5453 N N . LEU B 1 333 ? -15.781 -28.25 -11.977 1 98.44 333 LEU B N 1
ATOM 5454 C CA . LEU B 1 333 ? -14.57 -28.359 -12.797 1 98.44 333 LEU B CA 1
ATOM 5455 C C . LEU B 1 333 ? -14.094 -29.812 -12.867 1 98.44 333 LEU B C 1
ATOM 5457 O O . LEU B 1 333 ? -13.688 -30.281 -13.938 1 98.44 333 LEU B O 1
ATOM 5461 N N . LYS B 1 334 ? -14.172 -30.469 -11.742 1 97.81 334 LYS B N 1
ATOM 5462 C CA . LYS B 1 334 ? -13.734 -31.859 -11.703 1 97.81 334 LYS B CA 1
ATOM 5463 C C . LYS B 1 334 ? -14.578 -32.75 -12.625 1 97.81 334 LYS B C 1
ATOM 5465 O O . LYS B 1 334 ? -14.047 -33.594 -13.336 1 97.81 334 LYS B O 1
ATOM 5470 N N . ASN B 1 335 ? -15.891 -32.438 -12.648 1 97.56 335 ASN B N 1
ATOM 5471 C CA . ASN B 1 335 ? -16.828 -33.281 -13.383 1 97.56 335 ASN B CA 1
ATOM 5472 C C . ASN B 1 335 ? -17.203 -32.656 -14.727 1 97.56 335 ASN B C 1
ATOM 5474 O O . ASN B 1 335 ? -17.969 -33.25 -15.5 1 97.56 335 ASN B O 1
ATOM 5478 N N . LYS B 1 336 ? -16.766 -31.5 -15.023 1 97.38 336 LYS B N 1
ATOM 5479 C CA . LYS B 1 336 ? -17.062 -30.766 -16.25 1 97.38 336 LYS B CA 1
ATOM 5480 C C . LYS B 1 336 ? -18.578 -30.609 -16.438 1 97.38 336 LYS B C 1
ATOM 5482 O O . LYS B 1 336 ? -19.109 -30.938 -17.5 1 97.38 336 LYS B O 1
ATOM 5487 N N . THR B 1 337 ? -19.156 -30.109 -15.398 1 97.75 337 THR B N 1
ATOM 5488 C CA . THR B 1 337 ? -20.594 -29.875 -15.438 1 97.75 337 THR B CA 1
ATOM 5489 C C . THR B 1 337 ? -20.906 -28.391 -15.211 1 97.75 337 THR B C 1
ATOM 5491 O O . THR B 1 337 ? -20.141 -27.672 -14.57 1 97.75 337 THR B O 1
ATOM 5494 N N . VAL B 1 338 ? -22 -27.984 -15.734 1 97.5 338 VAL B N 1
ATOM 5495 C CA . VAL B 1 338 ? -22.422 -26.594 -15.602 1 97.5 338 VAL B CA 1
ATOM 5496 C C . VAL B 1 338 ? -23.062 -26.391 -14.234 1 97.5 338 VAL B C 1
ATOM 5498 O O . VAL B 1 338 ? -23.375 -27.344 -13.531 1 97.5 338 VAL B O 1
ATOM 5501 N N . PHE B 1 339 ? -23.25 -25.188 -13.914 1 97.31 339 PHE B N 1
ATOM 5502 C CA . PHE B 1 339 ? -23.859 -24.797 -12.648 1 97.31 339 PHE B CA 1
ATOM 5503 C C . PHE B 1 339 ? -25.328 -25.203 -12.602 1 97.31 339 PHE B C 1
ATOM 5505 O O . PHE B 1 339 ? -26.078 -24.969 -13.547 1 97.31 339 PHE B O 1
ATOM 5512 N N . ASP B 1 340 ? -25.609 -25.828 -11.508 1 95.75 340 ASP B N 1
ATOM 5513 C CA . ASP B 1 340 ? -27 -26.219 -11.227 1 95.75 340 ASP B CA 1
ATOM 5514 C C . ASP B 1 340 ? -27.516 -25.531 -9.961 1 95.75 340 ASP B C 1
ATOM 5516 O O . ASP B 1 340 ? -27.188 -25.953 -8.844 1 95.75 340 ASP B O 1
ATOM 5520 N N . GLU B 1 341 ? -28.344 -24.578 -10.117 1 91.69 341 GLU B N 1
ATOM 5521 C CA . GLU B 1 341 ? -28.781 -23.75 -9 1 91.69 341 GLU B CA 1
ATOM 5522 C C . GLU B 1 341 ? -29.656 -24.547 -8.031 1 91.69 341 GLU B C 1
ATOM 5524 O O . GLU B 1 341 ? -29.578 -24.344 -6.816 1 91.69 341 GLU B O 1
ATOM 5529 N N . GLN B 1 342 ? -30.516 -25.391 -8.562 1 90.19 342 GLN B N 1
ATOM 5530 C CA . GLN B 1 342 ? -31.391 -26.188 -7.707 1 90.19 342 GLN B CA 1
ATOM 5531 C C . GLN B 1 342 ? -30.578 -27.078 -6.773 1 90.19 342 GLN B C 1
ATOM 5533 O O . GLN B 1 342 ? -30.859 -27.156 -5.574 1 90.19 342 GLN B O 1
ATOM 5538 N N . ARG B 1 343 ? -29.594 -27.656 -7.355 1 90.25 343 ARG B N 1
ATOM 5539 C CA . ARG B 1 343 ? -28.719 -28.5 -6.551 1 90.25 343 ARG B CA 1
ATOM 5540 C C . ARG B 1 343 ? -27.906 -27.672 -5.562 1 90.25 343 ARG B C 1
ATOM 5542 O O . ARG B 1 343 ? -27.703 -28.094 -4.422 1 90.25 343 ARG B O 1
ATOM 5549 N N . PHE B 1 344 ? -27.531 -26.5 -5.992 1 93.25 344 PHE B N 1
ATOM 5550 C CA . PHE B 1 344 ? -26.672 -25.625 -5.199 1 93.25 344 PHE B CA 1
ATOM 5551 C C . PHE B 1 344 ? -27.406 -25.125 -3.963 1 93.25 344 PHE B C 1
ATOM 5553 O O . PHE B 1 344 ? -26.859 -25.109 -2.865 1 93.25 344 PHE B O 1
ATOM 5560 N N . LEU B 1 345 ? -28.703 -24.766 -4.086 1 90.19 345 LEU B N 1
ATOM 5561 C CA . LEU B 1 345 ? -29.438 -24.141 -2.984 1 90.19 345 LEU B CA 1
ATOM 5562 C C . LEU B 1 345 ? -30.094 -25.203 -2.111 1 90.19 345 LEU B C 1
ATOM 5564 O O . LEU B 1 345 ? -30.531 -24.906 -0.996 1 90.19 345 LEU B O 1
ATOM 5568 N N . LYS B 1 346 ? -30.266 -26.469 -2.656 1 81 346 LYS B N 1
ATOM 5569 C CA . LYS B 1 346 ? -30.844 -27.547 -1.86 1 81 346 LYS B CA 1
ATOM 5570 C C . LYS B 1 346 ? -29.875 -28.016 -0.784 1 81 346 LYS B C 1
ATOM 5572 O O . LYS B 1 346 ? -30.297 -28.422 0.304 1 81 346 LYS B O 1
ATOM 5577 N N . GLY B 1 347 ? -28.609 -28 -0.939 1 64.69 347 GLY B N 1
ATOM 5578 C CA . GLY B 1 347 ? -27.641 -28.5 0.011 1 64.69 347 GLY B CA 1
ATOM 5579 C C . GLY B 1 347 ? -27.25 -27.484 1.063 1 64.69 347 GLY B C 1
ATOM 5580 O O . GLY B 1 347 ? -27.469 -26.281 0.888 1 64.69 347 GLY B O 1
#

pLDDT: mean 90.29, std 12.63, range [34.19, 98.75]

Solvent-accessible surface area (backbone atoms only — not comparable to full-atom values): 37389 Å² total; per-residue (Å²): 126,66,73,68,65,51,86,49,58,26,23,30,3,36,34,78,50,71,63,36,29,23,38,18,31,24,38,72,85,65,46,78,76,44,75,46,77,43,57,53,40,71,67,54,48,44,68,71,41,58,89,39,65,85,40,37,38,39,35,34,56,58,52,82,46,42,55,40,57,53,52,51,28,55,76,70,64,34,49,71,44,36,23,33,49,71,57,49,52,64,69,61,70,61,86,77,86,47,62,66,57,48,4,44,50,45,17,49,31,46,70,69,55,70,56,50,73,36,84,75,72,55,77,89,50,45,43,55,36,51,40,51,54,49,48,51,53,50,52,51,50,42,51,50,43,52,48,48,49,54,47,51,31,28,17,64,61,41,73,79,74,85,56,55,74,86,37,69,72,43,47,61,62,58,77,73,67,48,87,50,64,54,52,34,49,45,48,48,52,41,50,54,50,44,52,50,49,52,56,54,48,54,54,50,52,52,52,49,52,58,50,40,56,70,74,42,42,64,62,47,54,36,40,50,53,33,74,40,30,49,71,68,44,26,52,49,48,48,53,71,57,60,59,63,79,78,41,90,40,64,65,55,43,35,42,41,26,47,50,50,84,43,78,30,63,54,95,81,43,70,48,66,60,79,55,66,76,60,58,37,66,66,46,30,50,42,34,46,51,23,37,57,41,35,36,59,95,26,64,70,50,43,51,53,45,51,60,43,36,77,78,38,52,66,68,55,30,46,45,50,47,14,31,51,50,50,49,49,51,49,52,25,61,69,66,71,41,67,63,52,64,69,64,60,70,70,103,125,66,71,67,65,50,88,48,59,26,24,30,3,35,33,79,49,72,65,36,29,22,40,17,30,24,37,71,86,66,47,77,76,44,78,46,78,42,55,53,40,72,65,54,49,43,70,71,41,56,88,39,64,85,41,36,37,39,36,34,58,59,53,84,48,43,54,40,56,54,52,51,28,57,75,70,64,36,50,70,45,37,22,32,48,72,58,49,52,62,68,60,70,62,85,77,88,46,62,66,59,47,4,43,51,44,16,49,30,46,69,70,56,71,54,52,73,36,84,75,72,56,77,89,50,44,41,56,37,52,41,52,53,48,49,51,53,51,52,51,52,43,51,49,41,52,48,48,51,54,47,50,29,29,18,62,63,42,73,78,74,84,56,57,72,86,37,69,72,44,47,59,62,59,75,71,66,48,88,52,62,52,52,33,49,45,48,48,52,41,50,53,50,43,50,50,47,53,56,54,49,52,53,50,53,52,52,49,53,58,50,41,56,71,73,42,45,65,60,48,54,37,41,51,54,32,73,41,29,48,71,67,44,27,52,50,47,48,52,72,57,61,59,64,78,78,42,91,40,64,66,56,42,36,42,40,26,47,49,50,85,43,77,29,62,54,96,80,44,71,47,65,59,79,55,67,76,57,57,35,66,68,46,31,48,41,34,46,52,22,38,57,41,34,36,60,95,26,65,71,49,43,52,52,45,52,60,43,37,76,78,36,52,66,68,56,29,46,44,50,46,14,30,52,49,49,48,49,50,49,51,26,62,70,66,71,40,66,64,52,65,70,64,59,70,70,102

InterPro domains:
  IPR002525 Transposase IS110-like, N-terminal [PF01548] (12-142)
  IPR003346 Transposase IS116/IS110/IS902, C-terminal [PF02371] (221-304)
  IPR047650 Transposase IS110-like [NF033542] (11-337)
  IPR047650 Transposase IS110-like [PTHR33055] (7-343)